Protein AF-0000000067283225 (afdb_homodimer)

Solvent-accessible surface area (backbone atoms only — not comparable to full-atom values): 27189 Å² total; per-residue (Å²): 118,49,64,56,71,81,36,69,66,49,48,54,50,42,46,40,75,38,67,68,43,18,64,72,68,40,32,33,56,42,64,26,66,66,42,50,51,43,36,56,74,70,63,50,62,30,51,34,35,39,28,23,64,69,38,42,70,77,34,53,68,62,47,53,53,50,46,74,48,23,75,38,69,44,47,29,32,68,68,36,48,57,62,49,45,92,51,94,76,63,75,35,39,39,33,32,31,58,49,90,60,82,73,53,78,60,60,74,44,54,40,29,39,37,37,38,44,43,64,56,40,58,44,53,8,40,36,47,26,43,36,38,24,51,55,39,41,23,38,39,30,29,68,79,24,52,59,81,63,35,54,58,15,47,58,42,14,73,41,31,69,82,72,38,32,58,46,74,29,92,47,52,67,59,51,52,51,52,35,43,74,61,65,25,47,31,36,23,69,35,85,84,35,85,42,43,61,84,72,56,77,51,82,49,29,31,36,37,42,45,33,17,86,84,76,37,55,53,69,72,61,50,67,68,33,76,42,53,17,16,75,86,58,28,90,92,48,88,77,74,58,60,37,53,55,51,46,51,52,44,46,47,32,40,50,62,62,80,94,116,49,62,58,71,81,37,68,67,50,47,54,50,42,46,40,76,38,68,69,42,16,64,73,68,41,32,33,55,42,65,27,65,65,42,50,51,41,36,55,74,70,65,50,61,31,52,34,37,38,27,21,64,71,39,42,73,76,33,52,69,60,46,52,53,50,46,75,48,22,76,39,69,44,47,29,32,69,68,36,47,57,63,48,42,92,51,95,76,66,73,36,38,39,32,33,30,58,50,89,62,80,73,54,78,59,60,73,43,53,40,30,40,37,38,38,45,42,64,55,39,57,44,52,8,41,35,47,26,44,36,36,25,50,55,40,41,23,37,37,30,29,69,78,24,52,61,79,63,35,55,59,16,47,56,42,15,73,40,30,68,82,73,40,32,60,46,72,29,91,48,55,66,59,53,51,51,51,34,43,73,60,65,25,47,30,37,24,69,34,84,84,36,86,43,43,63,84,73,56,77,52,81,48,29,29,37,38,41,46,34,18,84,84,76,38,55,53,70,73,62,49,66,68,33,76,42,53,18,16,75,85,58,29,90,93,48,89,76,75,58,58,36,52,53,51,44,52,53,44,46,49,31,40,52,60,62,79,94

Foldseek 3Di:
DAEDCPDPVLVLLLQLLDPVSCVVVQKFKAFDDQQLVLCLVVLFAFAEKEFEPVLCVVCVPSLVSSCVRYNYYYHYHPVSVCNNDPDNDGNGMMIIGGHPDPQDDQDLFAEEEEEAAEEDLLLLLLLLLLCVVLPHSAYEYEPNYDDCRNNSSSVNVSSSSVVHRYDYDPDSQVVLVVSVVVPAAEEEEDAPFPAALLRDDLVGRYYYYWYYQPPIDDPVSNVSGPGYHYHDDDPPDDDDGRSVVSNVNSNSSSVNNVD/DAEDCPDPVLVLLLQLLDPVSCVVVQKFKAFDDQQLVLCLVVLFAFAEKEFEPVLCVVCVPSLVSSCVRYNYYYHYHPVSVCNNDPDNDGNTMMIIGGHPDPQDDQDLFAEEEEEAAEEDLLLLLLLLLLCVVLPHSAYEYEPNYDDCRNNSSSVNVSSSSVVHRYDYDPDSQVVLVVSVVVPAAEEEEDAPFDAALLRDDLVGRYYYYWYYQPPIDDPVSNVSGPGYHYHDDDPPDDDDGRSVVSNVNSNSSSVNNVD

Organism: NCBI:txid741277

Structure (mmCIF, N/CA/C/O backbone):
data_AF-0000000067283225-model_v1
#
loop_
_entity.id
_entity.type
_entity.pdbx_description
1 polymer 'tRNA/rRNA methyltransferase (SpoU)'
#
loop_
_atom_site.group_PDB
_atom_site.id
_atom_site.type_symbol
_atom_site.label_atom_id
_atom_site.label_alt_id
_atom_site.label_comp_id
_atom_site.label_asym_id
_atom_site.label_entity_id
_atom_site.label_seq_id
_atom_site.pdbx_PDB_ins_code
_atom_site.Cartn_x
_atom_site.Cartn_y
_atom_site.Cartn_z
_atom_site.occupancy
_atom_site.B_iso_or_equiv
_atom_site.auth_seq_id
_atom_site.auth_comp_id
_atom_site.auth_asym_id
_atom_site.auth_atom_id
_atom_site.pdbx_PDB_model_num
ATOM 1 N N . MET A 1 1 ? 31.344 -24.344 0.396 1 90.88 1 MET A N 1
ATOM 2 C CA . MET A 1 1 ? 30.672 -23.062 0.51 1 90.88 1 MET A CA 1
ATOM 3 C C . MET A 1 1 ? 31.234 -22.062 -0.492 1 90.88 1 MET A C 1
ATOM 5 O O . MET A 1 1 ? 32.469 -21.938 -0.635 1 90.88 1 MET A O 1
ATOM 9 N N . LEU A 1 2 ? 30.344 -21.438 -1.239 1 92 2 LEU A N 1
ATOM 10 C CA . LEU A 1 2 ? 30.781 -20.438 -2.221 1 92 2 LEU A CA 1
ATOM 11 C C . LEU A 1 2 ? 31.031 -19.094 -1.555 1 92 2 LEU A C 1
ATOM 13 O O . LEU A 1 2 ? 30.156 -18.547 -0.893 1 92 2 LEU A O 1
ATOM 17 N N . THR A 1 3 ? 32.188 -18.484 -1.771 1 93.06 3 THR A N 1
ATOM 18 C CA . THR A 1 3 ? 32.562 -17.281 -1.05 1 93.06 3 THR A CA 1
ATOM 19 C C . THR A 1 3 ? 33 -16.172 -2.02 1 93.06 3 THR A C 1
ATOM 21 O O . THR A 1 3 ? 33.094 -15.008 -1.64 1 93.06 3 THR A O 1
ATOM 24 N N . SER A 1 4 ? 33.219 -16.625 -3.211 1 93.25 4 SER A N 1
ATOM 25 C CA . SER A 1 4 ? 33.812 -15.672 -4.152 1 93.25 4 SER A CA 1
ATOM 26 C C . SER A 1 4 ? 32.75 -14.898 -4.898 1 93.25 4 SER A C 1
ATOM 28 O O . SER A 1 4 ? 31.844 -15.492 -5.504 1 93.25 4 SER A O 1
ATOM 30 N N . LEU A 1 5 ? 32.906 -13.609 -4.984 1 94.75 5 LEU A N 1
ATOM 31 C CA . LEU A 1 5 ? 32 -12.734 -5.734 1 94.75 5 LEU A CA 1
ATOM 32 C C . LEU A 1 5 ? 32.25 -12.875 -7.238 1 94.75 5 LEU A C 1
ATOM 34 O O . LEU A 1 5 ? 31.406 -12.453 -8.039 1 94.75 5 LEU A O 1
ATOM 38 N N . GLN A 1 6 ? 33.344 -13.453 -7.594 1 94.75 6 GLN A N 1
ATOM 39 C CA . GLN A 1 6 ? 33.719 -13.586 -9 1 94.75 6 GLN A CA 1
ATOM 40 C C . GLN A 1 6 ? 33.219 -14.906 -9.57 1 94.75 6 GLN A C 1
ATOM 42 O O . GLN A 1 6 ? 33.344 -15.172 -10.766 1 94.75 6 GLN A O 1
ATOM 47 N N . ASN A 1 7 ? 32.656 -15.648 -8.672 1 95.75 7 ASN A N 1
ATOM 48 C CA . ASN A 1 7 ? 32.094 -16.922 -9.109 1 95.75 7 ASN A CA 1
ATOM 49 C C . ASN A 1 7 ? 31.016 -16.703 -10.18 1 95.75 7 ASN A C 1
ATOM 51 O O . ASN A 1 7 ? 30.219 -15.773 -10.078 1 95.75 7 ASN A O 1
ATOM 55 N N . SER A 1 8 ? 30.984 -17.594 -11.18 1 96.56 8 SER A N 1
ATOM 56 C CA . SER A 1 8 ? 30.109 -17.438 -12.328 1 96.56 8 SER A CA 1
ATOM 57 C C . SER A 1 8 ? 28.641 -17.469 -11.898 1 96.56 8 SER A C 1
ATOM 59 O O . SER A 1 8 ? 27.812 -16.719 -12.438 1 96.56 8 SER A O 1
ATOM 61 N N . LEU A 1 9 ? 28.297 -18.297 -10.992 1 96.88 9 LEU A N 1
ATOM 62 C CA . LEU A 1 9 ? 26.922 -18.359 -10.492 1 96.88 9 LEU A CA 1
ATOM 63 C C . LEU A 1 9 ? 26.531 -17.062 -9.805 1 96.88 9 LEU A C 1
ATOM 65 O O . LEU A 1 9 ? 25.422 -16.547 -10.023 1 96.88 9 LEU A O 1
ATOM 69 N N . VAL A 1 10 ? 27.422 -16.547 -8.992 1 97.44 10 VAL A N 1
ATOM 70 C CA . VAL A 1 10 ? 27.188 -15.312 -8.266 1 97.44 10 VAL A CA 1
ATOM 71 C C . VAL A 1 10 ? 26.953 -14.172 -9.25 1 97.44 10 VAL A C 1
ATOM 73 O O . VAL A 1 10 ? 26 -13.398 -9.102 1 97.44 10 VAL A O 1
ATOM 76 N N . LYS A 1 11 ? 27.734 -14.102 -10.258 1 97.44 11 LYS A N 1
ATOM 77 C CA . LYS A 1 11 ? 27.594 -13.07 -11.281 1 97.44 11 LYS A CA 1
ATOM 78 C C . LYS A 1 11 ? 26.266 -13.219 -12.023 1 97.44 11 LYS A C 1
ATOM 80 O O . LYS A 1 11 ? 25.578 -12.227 -12.297 1 97.44 11 LYS A O 1
ATOM 85 N N . GLN A 1 12 ? 25.984 -14.477 -12.32 1 97.31 12 GLN A N 1
ATOM 86 C CA . GLN A 1 12 ? 24.719 -14.758 -13 1 97.31 12 GLN A CA 1
ATOM 87 C C . GLN A 1 12 ? 23.531 -14.266 -12.18 1 97.31 12 GLN A C 1
ATOM 89 O O . GLN A 1 12 ? 22.625 -13.617 -12.711 1 97.31 12 GLN A O 1
ATOM 94 N N . ILE A 1 13 ? 23.5 -14.562 -10.906 1 97.88 13 ILE A N 1
ATOM 95 C CA . ILE A 1 13 ? 22.406 -14.203 -10.023 1 97.88 13 ILE A CA 1
ATOM 96 C C . ILE A 1 13 ? 22.312 -12.68 -9.914 1 97.88 13 ILE A C 1
ATOM 98 O O . ILE A 1 13 ? 21.219 -12.117 -9.969 1 97.88 13 ILE A O 1
ATOM 102 N N . ARG A 1 14 ? 23.375 -12.008 -9.828 1 97.38 14 ARG A N 1
ATOM 103 C CA . ARG A 1 14 ? 23.406 -10.547 -9.727 1 97.38 14 ARG A CA 1
ATOM 104 C C . ARG A 1 14 ? 22.781 -9.906 -10.961 1 97.38 14 ARG A C 1
ATOM 106 O O . ARG A 1 14 ? 22.109 -8.883 -10.859 1 97.38 14 ARG A O 1
ATOM 113 N N . LYS A 1 15 ? 23.016 -10.5 -12.102 1 97.12 15 LYS A N 1
ATOM 114 C CA . LYS A 1 15 ? 22.469 -9.977 -13.352 1 97.12 15 LYS A CA 1
ATOM 115 C C . LYS A 1 15 ? 20.953 -10.016 -13.359 1 97.12 15 LYS A C 1
ATOM 117 O O . LYS A 1 15 ? 20.297 -9.227 -14.039 1 97.12 15 LYS A O 1
ATOM 122 N N . LEU A 1 16 ? 20.359 -10.906 -12.57 1 97.5 16 LEU A N 1
ATOM 123 C CA . LEU A 1 16 ? 18.906 -11.094 -12.531 1 97.5 16 LEU A CA 1
ATOM 124 C C . LEU A 1 16 ? 18.234 -9.93 -11.812 1 97.5 16 LEU A C 1
ATOM 126 O O . LEU A 1 16 ? 17 -9.836 -11.797 1 97.5 16 LEU A O 1
ATOM 130 N N . HIS A 1 17 ? 19.031 -9.023 -11.258 1 97.06 17 HIS A N 1
ATOM 131 C CA . HIS A 1 17 ? 18.469 -7.801 -10.695 1 97.06 17 HIS A CA 1
ATOM 132 C C . HIS A 1 17 ? 17.797 -6.957 -11.773 1 97.06 17 HIS A C 1
ATOM 134 O O . HIS A 1 17 ? 16.844 -6.227 -11.484 1 97.06 17 HIS A O 1
ATOM 140 N N . ALA A 1 18 ? 18.281 -7.129 -13.031 1 96.06 18 ALA A N 1
ATOM 141 C CA . ALA A 1 18 ? 17.75 -6.367 -14.164 1 96.06 18 ALA A CA 1
ATOM 142 C C . ALA A 1 18 ? 16.688 -7.16 -14.914 1 96.06 18 ALA A C 1
ATOM 144 O O . ALA A 1 18 ? 16.844 -8.359 -15.148 1 96.06 18 ALA A O 1
ATOM 145 N N . ALA A 1 19 ? 15.664 -6.492 -15.281 1 95.12 19 ALA A N 1
ATOM 146 C CA . ALA A 1 19 ? 14.555 -7.133 -15.984 1 95.12 19 ALA A CA 1
ATOM 147 C C . ALA A 1 19 ? 15.039 -7.789 -17.266 1 95.12 19 ALA A C 1
ATOM 149 O O . ALA A 1 19 ? 14.656 -8.922 -17.578 1 95.12 19 ALA A O 1
ATOM 150 N N . LYS A 1 20 ? 15.859 -7.07 -17.969 1 95.69 20 LYS A N 1
ATOM 151 C CA . LYS A 1 20 ? 16.359 -7.566 -19.25 1 95.69 20 LYS A CA 1
ATOM 152 C C . LYS A 1 20 ? 17.047 -8.922 -19.078 1 95.69 20 LYS A C 1
ATOM 154 O O . LYS A 1 20 ? 16.844 -9.828 -19.891 1 95.69 20 LYS A O 1
ATOM 159 N N . GLU A 1 21 ? 17.781 -9.086 -18.031 1 97.31 21 GLU A N 1
ATOM 160 C CA . GLU A 1 21 ? 18.531 -10.32 -17.797 1 97.31 21 GLU A CA 1
ATOM 161 C C . GLU A 1 21 ? 17.594 -11.438 -17.328 1 97.31 21 GLU A C 1
ATOM 163 O O . GLU A 1 21 ? 17.828 -12.609 -17.625 1 97.31 21 GLU A O 1
ATOM 168 N N . ARG A 1 22 ? 16.578 -11.148 -16.594 1 96.75 22 ARG A N 1
ATOM 169 C CA . ARG A 1 22 ? 15.578 -12.141 -16.219 1 96.75 22 ARG A CA 1
ATOM 170 C C . ARG A 1 22 ? 14.891 -12.711 -17.453 1 96.75 22 ARG A C 1
ATOM 172 O O . ARG A 1 22 ? 14.711 -13.93 -17.562 1 96.75 22 ARG A O 1
ATOM 179 N N . HIS A 1 23 ? 14.531 -11.836 -18.328 1 94.75 23 HIS A N 1
ATOM 180 C CA . HIS A 1 23 ? 13.891 -12.273 -19.562 1 94.75 23 HIS A CA 1
ATOM 181 C C . HIS A 1 23 ? 14.852 -13.094 -20.422 1 94.75 23 HIS A C 1
ATOM 183 O O . HIS A 1 23 ? 14.484 -14.148 -20.953 1 94.75 23 HIS A O 1
ATOM 189 N N . LYS A 1 24 ? 16.078 -12.617 -20.516 1 96.5 24 LYS A N 1
ATOM 190 C CA . LYS A 1 24 ? 17.094 -13.289 -21.328 1 96.5 24 LYS A CA 1
ATOM 191 C C . LYS A 1 24 ? 17.391 -14.68 -20.781 1 96.5 24 LYS A C 1
ATOM 193 O O . LYS A 1 24 ? 17.453 -15.648 -21.547 1 96.5 24 LYS A O 1
ATOM 198 N N . GLN A 1 25 ? 17.516 -14.812 -19.469 1 96.38 25 GLN A N 1
ATOM 199 C CA . GLN A 1 25 ? 17.891 -16.078 -18.844 1 96.38 25 GLN A CA 1
ATOM 200 C C . GLN A 1 25 ? 16.672 -16.938 -18.578 1 96.38 25 GLN A C 1
ATOM 202 O O . GLN A 1 25 ? 16.797 -18.125 -18.219 1 96.38 25 GLN A O 1
ATOM 207 N N . GLN A 1 26 ? 15.516 -16.375 -18.656 1 96.12 26 GLN A N 1
ATOM 208 C CA . GLN A 1 26 ? 14.258 -17.047 -18.359 1 96.12 26 GLN A CA 1
ATOM 209 C C . GLN A 1 26 ? 14.242 -17.547 -16.906 1 96.12 26 GLN A C 1
ATOM 211 O O . GLN A 1 26 ? 13.859 -18.688 -16.641 1 96.12 26 GLN A O 1
ATOM 216 N N . LEU A 1 27 ? 14.781 -16.656 -16.031 1 97.38 27 LEU A N 1
ATOM 217 C CA . LEU A 1 27 ? 14.82 -16.891 -14.586 1 97.38 27 LEU A CA 1
ATOM 218 C C . LEU A 1 27 ? 14.453 -15.617 -13.82 1 97.38 27 LEU A C 1
ATOM 220 O O . LEU A 1 27 ? 14.617 -14.508 -14.336 1 97.38 27 LEU A O 1
ATOM 224 N N . PHE A 1 28 ? 13.844 -15.812 -12.68 1 97.25 28 PHE A N 1
ATOM 225 C CA . PHE A 1 28 ? 13.672 -14.664 -11.805 1 97.25 28 PHE A CA 1
ATOM 226 C C . PHE A 1 28 ? 14.062 -15.016 -10.367 1 97.25 28 PHE A C 1
ATOM 228 O O . PHE A 1 28 ? 14.219 -16.188 -10.031 1 97.25 28 PHE A O 1
ATOM 235 N N . LEU A 1 29 ? 14.305 -14.031 -9.602 1 97.62 29 LEU A N 1
ATOM 236 C CA . LEU A 1 29 ? 14.914 -14.156 -8.281 1 97.62 29 LEU A CA 1
ATOM 237 C C . LEU A 1 29 ? 13.852 -14.18 -7.188 1 97.62 29 LEU A C 1
ATOM 239 O O . LEU A 1 29 ? 13.031 -13.258 -7.09 1 97.62 29 LEU A O 1
ATOM 243 N N . LEU A 1 30 ? 13.828 -15.242 -6.367 1 97.44 30 LEU A N 1
ATOM 244 C CA . LEU A 1 30 ? 13.039 -15.336 -5.145 1 97.44 30 LEU A CA 1
ATOM 245 C C . LEU A 1 30 ? 13.906 -15.094 -3.914 1 97.44 30 LEU A C 1
ATOM 247 O O . LEU A 1 30 ? 14.938 -15.758 -3.732 1 97.44 30 LEU A O 1
ATOM 251 N N . GLU A 1 31 ? 13.469 -14.188 -3.15 1 97.75 31 GLU A N 1
ATOM 252 C CA . GLU A 1 31 ? 14.273 -13.852 -1.979 1 97.75 31 GLU A CA 1
ATOM 253 C C . GLU A 1 31 ? 13.484 -14.055 -0.69 1 97.75 31 GLU A C 1
ATOM 255 O O . GLU A 1 31 ? 12.344 -13.602 -0.579 1 97.75 31 GLU A O 1
ATOM 260 N N . GLY A 1 32 ? 14.109 -14.781 0.206 1 97.56 32 GLY A N 1
ATOM 261 C CA . GLY A 1 32 ? 13.547 -14.859 1.544 1 97.56 32 GLY A CA 1
ATOM 262 C C . GLY A 1 32 ? 12.852 -16.188 1.816 1 97.56 32 GLY A C 1
ATOM 263 O O . GLY A 1 32 ? 12.383 -16.844 0.89 1 97.56 32 GLY A O 1
ATOM 264 N N . THR A 1 33 ? 12.766 -16.531 3.064 1 98 33 THR A N 1
ATOM 265 C CA . THR A 1 33 ? 12.234 -17.797 3.541 1 98 33 THR A CA 1
ATOM 266 C C . THR A 1 33 ? 10.781 -17.969 3.111 1 98 33 THR A C 1
ATOM 268 O O . THR A 1 33 ? 10.406 -19.016 2.568 1 98 33 THR A O 1
ATOM 271 N N . HIS A 1 34 ? 10.023 -16.953 3.262 1 96 34 HIS A N 1
ATOM 272 C CA . HIS A 1 34 ? 8.586 -17.047 3.02 1 96 34 HIS A CA 1
ATOM 273 C C . HIS A 1 34 ? 8.297 -17.328 1.55 1 96 34 HIS A C 1
ATOM 275 O O . HIS A 1 34 ? 7.488 -18.203 1.229 1 96 34 HIS A O 1
ATOM 281 N N . LEU A 1 35 ? 8.953 -16.641 0.672 1 97 35 LEU A N 1
ATOM 282 C CA . LEU A 1 35 ? 8.727 -16.844 -0.754 1 97 35 LEU A CA 1
ATOM 283 C C . LEU A 1 35 ? 9.164 -18.25 -1.181 1 97 35 LEU A C 1
ATOM 285 O O . LEU A 1 35 ? 8.516 -18.875 -2.016 1 97 35 LEU A O 1
ATOM 289 N N . LEU A 1 36 ? 10.242 -18.672 -0.6 1 98 36 LEU A N 1
ATOM 290 C CA . LEU A 1 36 ? 10.703 -20.031 -0.897 1 98 36 LEU A CA 1
ATOM 291 C C . LEU A 1 36 ? 9.68 -21.062 -0.436 1 98 36 LEU A C 1
ATOM 293 O O . LEU A 1 36 ? 9.375 -22 -1.166 1 98 36 LEU A O 1
ATOM 297 N N . GLU A 1 37 ? 9.156 -20.844 0.746 1 97.56 37 GLU A N 1
ATOM 298 C CA . GLU A 1 37 ? 8.125 -21.734 1.274 1 97.56 37 GLU A CA 1
ATOM 299 C C . GLU A 1 37 ? 6.93 -21.812 0.334 1 97.56 37 GLU A C 1
ATOM 301 O O . GLU A 1 37 ? 6.43 -22.891 0.047 1 97.56 37 GLU A O 1
ATOM 306 N N . GLU A 1 38 ? 6.5 -20.656 -0.122 1 96.31 38 GLU A N 1
ATOM 307 C CA . GLU A 1 38 ? 5.34 -20.578 -1.004 1 96.31 38 GLU A CA 1
ATOM 308 C C . GLU A 1 38 ? 5.617 -21.266 -2.342 1 96.31 38 GLU A C 1
ATOM 310 O O . GLU A 1 38 ? 4.758 -21.969 -2.875 1 96.31 38 GLU A O 1
ATOM 315 N N . ALA A 1 39 ? 6.77 -21.047 -2.871 1 96.56 39 ALA A N 1
ATOM 316 C CA . ALA A 1 39 ? 7.152 -21.688 -4.125 1 96.56 39 ALA A CA 1
ATOM 317 C C . ALA A 1 39 ? 7.164 -23.203 -3.98 1 96.56 39 ALA A C 1
ATOM 319 O O . ALA A 1 39 ? 6.641 -23.922 -4.836 1 96.56 39 ALA A O 1
ATOM 320 N N . CYS A 1 40 ? 7.73 -23.672 -2.908 1 97 40 CYS A N 1
ATOM 321 C CA . CYS A 1 40 ? 7.812 -25.109 -2.656 1 97 40 CYS A CA 1
ATOM 322 C C . CYS A 1 40 ? 6.422 -25.703 -2.479 1 97 40 CYS A C 1
ATOM 324 O O . CYS A 1 40 ? 6.148 -26.797 -2.975 1 97 40 CYS A O 1
ATOM 326 N N . ALA A 1 41 ? 5.594 -24.938 -1.8 1 95.19 41 ALA A N 1
ATOM 327 C CA . ALA A 1 41 ? 4.246 -25.422 -1.5 1 95.19 41 ALA A CA 1
ATOM 328 C C . ALA A 1 41 ? 3.469 -25.703 -2.781 1 95.19 41 ALA A C 1
ATOM 330 O O . ALA A 1 41 ? 2.635 -26.609 -2.818 1 95.19 41 ALA A O 1
ATOM 331 N N . VAL A 1 42 ? 3.746 -24.953 -3.842 1 93.12 42 VAL A N 1
ATOM 332 C CA . VAL A 1 42 ? 3.006 -25.156 -5.082 1 93.12 42 VAL A CA 1
ATOM 333 C C . VAL A 1 42 ? 3.867 -25.922 -6.082 1 93.12 42 VAL A C 1
ATOM 335 O O . VAL A 1 42 ? 3.537 -26 -7.27 1 93.12 42 VAL A O 1
ATOM 338 N N . ASN A 1 43 ? 5.039 -26.406 -5.66 1 94.56 43 ASN A N 1
ATOM 339 C CA . ASN A 1 43 ? 5.98 -27.172 -6.48 1 94.56 43 ASN A CA 1
ATOM 340 C C . ASN A 1 43 ? 6.453 -26.359 -7.688 1 94.56 43 ASN A C 1
ATOM 342 O O . ASN A 1 43 ? 6.516 -26.891 -8.797 1 94.56 43 ASN A O 1
ATOM 346 N N . TYR A 1 44 ? 6.645 -25.109 -7.48 1 94.5 44 TYR A N 1
ATOM 347 C CA . TYR A 1 44 ? 7.164 -24.281 -8.562 1 94.5 44 TYR A CA 1
ATOM 348 C C . TYR A 1 44 ? 8.586 -24.688 -8.93 1 94.5 44 TYR A C 1
ATOM 350 O O . TYR A 1 44 ? 9.422 -24.906 -8.047 1 94.5 44 TYR A O 1
ATOM 358 N N . PRO A 1 45 ? 8.914 -24.781 -10.156 1 93.56 45 PRO A N 1
ATOM 359 C CA . PRO A 1 45 ? 10.25 -25.234 -10.57 1 93.56 45 PRO A CA 1
ATOM 360 C C . PRO A 1 45 ? 11.344 -24.234 -10.203 1 93.56 45 PRO A C 1
ATOM 362 O O . PRO A 1 45 ? 11.273 -23.062 -10.578 1 93.56 45 PRO A O 1
ATOM 365 N N . LEU A 1 46 ? 12.367 -24.734 -9.531 1 97.12 46 LEU A N 1
ATOM 366 C CA . LEU A 1 46 ? 13.516 -23.938 -9.141 1 97.12 46 LEU A CA 1
ATOM 367 C C . LEU A 1 46 ? 14.773 -24.406 -9.852 1 97.12 46 LEU A C 1
ATOM 369 O O . LEU A 1 46 ? 14.992 -25.609 -10.016 1 97.12 46 LEU A O 1
ATOM 373 N N . ALA A 1 47 ? 15.531 -23.453 -10.352 1 97.94 47 ALA A N 1
ATOM 374 C CA . ALA A 1 47 ? 16.781 -23.781 -11.016 1 97.94 47 ALA A CA 1
ATOM 375 C C . ALA A 1 47 ? 17.922 -23.922 -10 1 97.94 47 ALA A C 1
ATOM 377 O O . ALA A 1 47 ? 18.688 -24.875 -10.047 1 97.94 47 ALA A O 1
ATOM 378 N N . VAL A 1 48 ? 18.031 -22.922 -9.125 1 98.31 48 VAL A N 1
ATOM 379 C CA . VAL A 1 48 ? 19.109 -22.875 -8.125 1 98.31 48 VAL A CA 1
ATOM 380 C C . VAL A 1 48 ? 18.547 -22.375 -6.793 1 98.31 48 VAL A C 1
ATOM 382 O O . VAL A 1 48 ? 17.656 -21.531 -6.77 1 98.31 48 VAL A O 1
ATOM 385 N N . VAL A 1 49 ? 19.016 -22.953 -5.715 1 98.62 49 VAL A N 1
ATOM 386 C CA . VAL A 1 49 ? 18.75 -22.391 -4.395 1 98.62 49 VAL A CA 1
ATOM 387 C C . VAL A 1 49 ? 20.062 -22.156 -3.66 1 98.62 49 VAL A C 1
ATOM 389 O O . VAL A 1 49 ? 20.953 -23 -3.689 1 98.62 49 VAL A O 1
ATOM 392 N N . CYS A 1 50 ? 20.234 -20.953 -3.121 1 98.62 50 CYS A N 1
ATOM 393 C CA . CYS A 1 50 ? 21.422 -20.578 -2.342 1 98.62 50 CYS A CA 1
ATOM 394 C C . CYS A 1 50 ? 21.016 -20.141 -0.936 1 98.62 50 CYS A C 1
ATOM 396 O O . CYS A 1 50 ? 20.047 -19.406 -0.761 1 98.62 50 CYS A O 1
ATOM 398 N N . CYS A 1 51 ? 21.75 -20.578 0.059 1 98.69 51 CYS A N 1
ATOM 399 C CA . CYS A 1 51 ? 21.484 -20.078 1.406 1 98.69 51 CYS A CA 1
ATOM 400 C C . CYS A 1 51 ? 22.781 -19.969 2.203 1 98.69 51 CYS A C 1
ATOM 402 O O . CYS A 1 51 ? 23.812 -20.5 1.796 1 98.69 51 CYS A O 1
ATOM 404 N N . THR A 1 52 ? 22.75 -19.188 3.219 1 98.62 52 THR A N 1
ATOM 405 C CA . THR A 1 52 ? 23.859 -19.141 4.152 1 98.62 52 THR A CA 1
ATOM 406 C C . THR A 1 52 ? 23.859 -20.359 5.074 1 98.62 52 THR A C 1
ATOM 408 O O . THR A 1 52 ? 22.828 -21.016 5.23 1 98.62 52 THR A O 1
ATOM 411 N N . GLN A 1 53 ? 25 -20.516 5.668 1 98.25 53 GLN A N 1
ATOM 412 C CA . GLN A 1 53 ? 25.109 -21.625 6.613 1 98.25 53 GLN A CA 1
ATOM 413 C C . GLN A 1 53 ? 24.156 -21.438 7.789 1 98.25 53 GLN A C 1
ATOM 415 O O . GLN A 1 53 ? 23.5 -22.375 8.219 1 98.25 53 GLN A O 1
ATOM 420 N N . GLN A 1 54 ? 24.125 -20.297 8.266 1 97.88 54 GLN A N 1
ATOM 421 C CA . GLN A 1 54 ? 23.25 -19.984 9.398 1 97.88 54 GLN A CA 1
ATOM 422 C C . GLN A 1 54 ? 21.797 -20.25 9.07 1 97.88 54 GLN A C 1
ATOM 424 O O . GLN A 1 54 ? 21.062 -20.828 9.875 1 97.88 54 GLN A O 1
ATOM 429 N N . TRP A 1 55 ? 21.375 -19.891 7.922 1 98.44 55 TRP A N 1
ATOM 430 C CA . TRP A 1 55 ? 20 -20.125 7.504 1 98.44 55 TRP A CA 1
ATOM 431 C C . TRP A 1 55 ? 19.703 -21.625 7.367 1 98.44 55 TRP A C 1
ATOM 433 O O . TRP A 1 55 ? 18.641 -22.094 7.781 1 98.44 55 TRP A O 1
ATOM 443 N N . GLN A 1 56 ? 20.609 -22.328 6.762 1 98.25 56 GLN A N 1
ATOM 444 C CA . GLN A 1 56 ? 20.453 -23.766 6.574 1 98.25 56 GLN A CA 1
ATOM 445 C C . GLN A 1 56 ? 20.219 -24.469 7.906 1 98.25 56 GLN A C 1
ATOM 447 O O . GLN A 1 56 ? 19.344 -25.328 8.008 1 98.25 56 GLN A O 1
ATOM 452 N N . ILE A 1 57 ? 20.969 -24.031 8.891 1 98.12 57 ILE A N 1
ATOM 453 C CA . ILE A 1 57 ? 20.891 -24.641 10.211 1 98.12 57 ILE A CA 1
ATOM 454 C C . ILE A 1 57 ? 19.531 -24.328 10.844 1 98.12 57 ILE A C 1
ATOM 456 O O . ILE A 1 57 ? 18.938 -25.188 11.5 1 98.12 57 ILE A O 1
ATOM 460 N N . SER A 1 58 ? 19.047 -23.188 10.586 1 98.19 58 SER A N 1
ATOM 461 C CA . SER A 1 58 ? 17.812 -22.719 11.219 1 98.19 58 SER A CA 1
ATOM 462 C C . SER A 1 58 ? 16.578 -23.266 10.492 1 98.19 58 SER A C 1
ATOM 464 O O . SER A 1 58 ? 15.477 -23.266 11.039 1 98.19 58 SER A O 1
ATOM 466 N N . HIS A 1 59 ? 16.797 -23.703 9.219 1 98.38 59 HIS A N 1
ATOM 467 C CA . HIS A 1 59 ? 15.672 -24.156 8.406 1 98.38 59 HIS A CA 1
ATOM 468 C C . HIS A 1 59 ? 16 -25.469 7.695 1 98.38 59 HIS A C 1
ATOM 470 O O . HIS A 1 59 ? 15.875 -25.562 6.473 1 98.38 59 HIS A O 1
ATOM 476 N N . PRO A 1 60 ? 16.328 -26.5 8.414 1 98 60 PRO A N 1
ATOM 477 C CA . PRO A 1 60 ? 16.797 -27.75 7.789 1 98 60 PRO A CA 1
ATOM 478 C C . PRO A 1 60 ? 15.719 -28.406 6.93 1 98 60 PRO A C 1
ATOM 480 O O . PRO A 1 60 ? 16.031 -28.938 5.855 1 98 60 PRO A O 1
ATOM 483 N N . MET A 1 61 ? 14.531 -28.375 7.34 1 98.25 61 MET A N 1
ATOM 484 C CA . MET A 1 61 ? 13.461 -29.031 6.602 1 98.25 61 MET A CA 1
ATOM 485 C C . MET A 1 61 ? 13.172 -28.297 5.289 1 98.25 61 MET A C 1
ATOM 487 O O . MET A 1 61 ? 13.031 -28.938 4.242 1 98.25 61 MET A O 1
ATOM 491 N N . LEU A 1 62 ? 13.07 -27.016 5.34 1 98.31 62 LEU A N 1
ATOM 492 C CA . LEU A 1 62 ? 12.828 -26.234 4.133 1 98.31 62 LEU A CA 1
ATOM 493 C C . LEU A 1 62 ? 14 -26.359 3.16 1 98.31 62 LEU A C 1
ATOM 495 O O . LEU A 1 62 ? 13.797 -26.406 1.945 1 98.31 62 LEU A O 1
ATOM 499 N N . TRP A 1 63 ? 15.188 -26.406 3.689 1 98.19 63 TRP A N 1
ATOM 500 C CA . TRP A 1 63 ? 16.375 -26.578 2.852 1 98.19 63 TRP A CA 1
ATOM 501 C C . TRP A 1 63 ? 16.312 -27.891 2.088 1 98.19 63 TRP A C 1
ATOM 503 O O . TRP A 1 63 ? 16.531 -27.938 0.875 1 98.19 63 TRP A O 1
ATOM 513 N N . GLU A 1 64 ? 16 -28.875 2.77 1 98 64 GLU A N 1
ATOM 514 C CA . GLU A 1 64 ? 15.898 -30.188 2.139 1 98 64 GLU A CA 1
ATOM 515 C C . GLU A 1 64 ? 14.836 -30.188 1.037 1 98 64 GLU A C 1
ATOM 517 O O . GLU A 1 64 ? 15.07 -30.703 -0.056 1 98 64 GLU A O 1
ATOM 522 N N . GLU A 1 65 ? 13.75 -29.609 1.354 1 98.06 65 GLU A N 1
ATOM 523 C CA . GLU A 1 65 ? 12.672 -29.531 0.372 1 98.06 65 GLU A CA 1
ATOM 524 C C . GLU A 1 65 ? 13.109 -28.734 -0.855 1 98.06 65 GLU A C 1
ATOM 526 O O . GLU A 1 65 ? 12.867 -29.156 -1.99 1 98.06 65 GLU A O 1
ATOM 531 N N . ALA A 1 66 ? 13.703 -27.609 -0.636 1 98.06 66 ALA A N 1
ATOM 532 C CA . ALA A 1 66 ? 14.172 -26.734 -1.716 1 98.06 66 ALA A CA 1
ATOM 533 C C . ALA A 1 66 ? 15.211 -27.453 -2.58 1 98.06 66 ALA A C 1
ATOM 535 O O . ALA A 1 66 ? 15.195 -27.328 -3.807 1 98.06 66 ALA A O 1
ATOM 536 N N . CYS A 1 67 ? 16.094 -28.219 -1.948 1 97.62 67 CYS A N 1
ATOM 537 C CA . CYS A 1 67 ? 17.094 -28.984 -2.66 1 97.62 67 CYS A CA 1
ATOM 538 C C . CYS A 1 67 ? 16.453 -30.016 -3.586 1 97.62 67 CYS A C 1
ATOM 540 O O . CYS A 1 67 ? 16.906 -30.203 -4.715 1 97.62 67 CYS A O 1
ATOM 542 N N . GLN A 1 68 ? 15.453 -30.594 -3.109 1 96.75 68 GLN A N 1
ATOM 543 C CA . GLN A 1 68 ? 14.766 -31.625 -3.883 1 96.75 68 GLN A CA 1
ATOM 544 C C . GLN A 1 68 ? 14.039 -31.016 -5.078 1 96.75 68 GLN A C 1
ATOM 546 O O . GLN A 1 68 ? 13.836 -31.688 -6.094 1 96.75 68 GLN A O 1
ATOM 551 N N . LYS A 1 69 ? 13.734 -29.734 -4.992 1 95.62 69 LYS A N 1
ATOM 552 C CA . LYS A 1 69 ? 12.914 -29.094 -6.016 1 95.62 69 LYS A CA 1
ATOM 553 C C . LYS A 1 69 ? 13.758 -28.203 -6.918 1 95.62 69 LYS A C 1
ATOM 555 O O . LYS A 1 69 ? 13.219 -27.484 -7.758 1 95.62 69 LYS A O 1
ATOM 560 N N . SER A 1 70 ? 15.031 -28.266 -6.684 1 97.25 70 SER A N 1
ATOM 561 C CA . SER A 1 70 ? 15.93 -27.422 -7.473 1 97.25 70 SER A CA 1
ATOM 562 C C . SER A 1 70 ? 16.953 -28.266 -8.227 1 97.25 70 SER A C 1
ATOM 564 O O . SER A 1 70 ? 17.234 -29.406 -7.836 1 97.25 70 SER A O 1
ATOM 566 N N . ASP A 1 71 ? 17.484 -27.703 -9.234 1 97.12 71 ASP A N 1
ATOM 567 C CA . ASP A 1 71 ? 18.5 -28.391 -10.016 1 97.12 71 ASP A CA 1
ATOM 568 C C . ASP A 1 71 ? 19.875 -28.297 -9.336 1 97.12 71 ASP A C 1
ATOM 570 O O . ASP A 1 71 ? 20.734 -29.156 -9.547 1 97.12 71 ASP A O 1
ATOM 574 N N . ARG A 1 72 ? 20.031 -27.297 -8.531 1 97.69 72 ARG A N 1
ATOM 575 C CA . ARG A 1 72 ? 21.312 -27.031 -7.883 1 97.69 72 ARG A CA 1
ATOM 576 C C . ARG A 1 72 ? 21.109 -26.312 -6.547 1 97.69 72 ARG A C 1
ATOM 578 O O . ARG A 1 72 ? 20.266 -25.438 -6.426 1 97.69 72 ARG A O 1
ATOM 585 N N . ALA A 1 73 ? 21.812 -26.734 -5.602 1 98.06 73 ALA A N 1
ATOM 586 C CA . ALA A 1 73 ? 21.797 -26.109 -4.281 1 98.06 73 ALA A CA 1
ATOM 587 C C . ALA A 1 73 ? 23.203 -25.719 -3.832 1 98.06 73 ALA A C 1
ATOM 589 O O . ALA A 1 73 ? 24.156 -26.5 -4.016 1 98.06 73 ALA A O 1
ATOM 590 N N . GLU A 1 74 ? 23.312 -24.516 -3.307 1 98 74 GLU A N 1
ATOM 591 C CA . GLU A 1 74 ? 24.641 -24.031 -2.92 1 98 74 GLU A CA 1
ATOM 592 C C . GLU A 1 74 ? 24.594 -23.328 -1.567 1 98 74 GLU A C 1
ATOM 594 O O . GLU A 1 74 ? 23.672 -22.547 -1.302 1 98 74 GLU A O 1
ATOM 599 N N . ILE A 1 75 ? 25.547 -23.641 -0.738 1 98.19 75 ILE A N 1
ATOM 600 C CA . ILE A 1 75 ? 25.781 -22.828 0.456 1 98.19 75 ILE A CA 1
ATOM 601 C C . ILE A 1 75 ? 26.734 -21.688 0.132 1 98.19 75 ILE A C 1
ATOM 603 O O . ILE A 1 75 ? 27.781 -21.891 -0.477 1 98.19 75 ILE A O 1
ATOM 607 N N . VAL A 1 76 ? 26.344 -20.469 0.526 1 98.44 76 VAL A N 1
ATOM 608 C CA . VAL A 1 76 ? 27.156 -19.312 0.175 1 98.44 76 VAL A CA 1
ATOM 609 C C . VAL A 1 76 ? 27.516 -18.531 1.438 1 98.44 76 VAL A C 1
ATOM 611 O O . VAL A 1 76 ? 26.875 -18.688 2.479 1 98.44 76 VAL A O 1
ATOM 614 N N . SER A 1 77 ? 28.562 -17.703 1.359 1 98 77 SER A N 1
ATOM 615 C CA . SER A 1 77 ? 28.953 -16.859 2.479 1 98 77 SER A CA 1
ATOM 616 C C . SER A 1 77 ? 27.984 -15.703 2.67 1 98 77 SER A C 1
ATOM 618 O O . SER A 1 77 ? 27.172 -15.414 1.783 1 98 77 SER A O 1
ATOM 620 N N . GLU A 1 78 ? 28.078 -15.109 3.822 1 97.31 78 GLU A N 1
ATOM 621 C CA . GLU A 1 78 ? 27.25 -13.938 4.094 1 97.31 78 GLU A CA 1
ATOM 622 C C . GLU A 1 78 ? 27.547 -12.82 3.092 1 97.31 78 GLU A C 1
ATOM 624 O O . GLU A 1 78 ? 26.625 -12.094 2.686 1 97.31 78 GLU A O 1
ATOM 629 N N . GLU A 1 79 ? 28.75 -12.711 2.75 1 96.94 79 GLU A N 1
ATOM 630 C CA . GLU A 1 79 ? 29.156 -11.68 1.797 1 96.94 79 GLU A CA 1
ATOM 631 C C . GLU A 1 79 ? 28.531 -11.922 0.426 1 96.94 79 GLU A C 1
ATOM 633 O O . GLU A 1 79 ? 28.047 -10.984 -0.207 1 96.94 79 GLU A O 1
ATOM 638 N N . VAL A 1 80 ? 28.562 -13.148 0 1 97.94 80 VAL A N 1
ATOM 639 C CA . VAL A 1 80 ? 27.969 -13.5 -1.284 1 97.94 80 VAL A CA 1
ATOM 640 C C . VAL A 1 80 ? 26.453 -13.281 -1.23 1 97.94 80 VAL A C 1
ATOM 642 O O . VAL A 1 80 ? 25.875 -12.719 -2.158 1 97.94 80 VAL A O 1
ATOM 645 N N . MET A 1 81 ? 25.859 -13.695 -0.161 1 98.19 81 MET A N 1
ATOM 646 C CA . MET A 1 81 ? 24.422 -13.5 0.012 1 98.19 81 MET A CA 1
ATOM 647 C C . MET A 1 81 ? 24.062 -12.023 -0.088 1 98.19 81 MET A C 1
ATOM 649 O O . MET A 1 81 ? 23.109 -11.664 -0.778 1 98.19 81 MET A O 1
ATOM 653 N N . ALA A 1 82 ? 24.797 -11.195 0.547 1 97.25 82 ALA A N 1
ATOM 654 C CA . ALA A 1 82 ? 24.562 -9.75 0.527 1 97.25 82 ALA A CA 1
ATOM 655 C C . ALA A 1 82 ? 24.672 -9.195 -0.889 1 97.25 82 ALA A C 1
ATOM 657 O O . ALA A 1 82 ? 23.969 -8.25 -1.254 1 97.25 82 ALA A O 1
ATOM 658 N N . ALA A 1 83 ? 25.5 -9.82 -1.657 1 96.81 83 ALA A N 1
ATOM 659 C CA . ALA A 1 83 ? 25.766 -9.336 -3.012 1 96.81 83 ALA A CA 1
ATOM 660 C C . ALA A 1 83 ? 24.656 -9.766 -3.971 1 96.81 83 ALA A C 1
ATOM 662 O O . ALA A 1 83 ? 24.359 -9.062 -4.938 1 96.81 83 ALA A O 1
ATOM 663 N N . ILE A 1 84 ? 24.078 -10.93 -3.73 1 97.44 84 ILE A N 1
ATOM 664 C CA . ILE A 1 84 ? 23.172 -11.469 -4.734 1 97.44 84 ILE A CA 1
ATOM 665 C C . ILE A 1 84 ? 21.734 -11.125 -4.359 1 97.44 84 ILE A C 1
ATOM 667 O O . ILE A 1 84 ? 20.828 -11.211 -5.195 1 97.44 84 ILE A O 1
ATOM 671 N N . ALA A 1 85 ? 21.453 -10.812 -3.123 1 97.25 85 ALA A N 1
ATOM 672 C CA . ALA A 1 85 ? 20.125 -10.383 -2.703 1 97.25 85 ALA A CA 1
ATOM 673 C C . ALA A 1 85 ? 19.891 -8.914 -3.061 1 97.25 85 ALA A C 1
ATOM 675 O O . ALA A 1 85 ? 20.828 -8.141 -3.215 1 97.25 85 ALA A O 1
ATOM 676 N N . THR A 1 86 ? 18.641 -8.562 -3.227 1 95.88 86 THR A N 1
ATOM 677 C CA . THR A 1 86 ? 18.297 -7.172 -3.514 1 95.88 86 THR A CA 1
ATOM 678 C C . THR A 1 86 ? 17.906 -6.441 -2.236 1 95.88 86 THR A C 1
ATOM 680 O O . THR A 1 86 ? 17.797 -5.211 -2.229 1 95.88 86 THR A O 1
ATOM 683 N N . THR A 1 87 ? 17.734 -7.109 -1.149 1 92.94 87 THR A N 1
ATOM 684 C CA . THR A 1 87 ? 17.359 -6.512 0.124 1 92.94 87 THR A CA 1
ATOM 685 C C . THR A 1 87 ? 18.578 -6.059 0.904 1 92.94 87 THR A C 1
ATOM 687 O O . THR A 1 87 ? 19.672 -6.613 0.736 1 92.94 87 THR A O 1
ATOM 690 N N . VAL A 1 88 ? 18.375 -5.074 1.739 1 88.81 88 VAL A N 1
ATOM 691 C CA . VAL A 1 88 ? 19.469 -4.52 2.545 1 88.81 88 VAL A CA 1
ATOM 692 C C . VAL A 1 88 ? 19.891 -5.531 3.605 1 88.81 88 VAL A C 1
ATOM 694 O O . VAL A 1 88 ? 21.078 -5.695 3.871 1 88.81 88 VAL A O 1
ATOM 697 N N . GLN A 1 89 ? 19 -6.223 4.227 1 91.31 89 GLN A N 1
ATOM 698 C CA . GLN A 1 89 ? 19.25 -7.27 5.211 1 91.31 89 GLN A CA 1
ATOM 699 C C . GLN A 1 89 ? 18.625 -8.594 4.773 1 91.31 89 GLN A C 1
ATOM 701 O O . GLN A 1 89 ? 17.531 -8.945 5.203 1 91.31 89 GLN A O 1
ATOM 706 N N . PRO A 1 90 ? 19.406 -9.297 4.051 1 94.38 90 PRO A N 1
ATOM 707 C CA . PRO A 1 90 ? 18.828 -10.531 3.498 1 94.38 90 PRO A CA 1
ATOM 708 C C . PRO A 1 90 ? 18.484 -11.555 4.574 1 94.38 90 PRO A C 1
ATOM 710 O O . PRO A 1 90 ? 19.203 -11.672 5.57 1 94.38 90 PRO A O 1
ATOM 713 N N . ASP A 1 91 ? 17.453 -12.328 4.398 1 94.5 91 ASP A N 1
ATOM 714 C CA . ASP A 1 91 ? 16.953 -13.383 5.273 1 94.5 91 ASP A CA 1
ATOM 715 C C . ASP A 1 91 ? 17.922 -14.562 5.332 1 94.5 91 ASP A C 1
ATOM 717 O O . ASP A 1 91 ? 17.922 -15.336 6.289 1 94.5 91 ASP A O 1
ATOM 721 N N . GLY A 1 92 ? 18.719 -14.711 4.207 1 97.75 92 GLY A N 1
ATOM 722 C CA . GLY A 1 92 ? 19.75 -15.734 4.188 1 97.75 92 GLY A CA 1
ATOM 723 C C . GLY A 1 92 ? 19.5 -16.812 3.143 1 97.75 92 GLY A C 1
ATOM 724 O O . GLY A 1 92 ? 20.203 -17.828 3.104 1 97.75 92 GLY A O 1
ATOM 725 N N . VAL A 1 93 ? 18.484 -16.609 2.297 1 98.62 93 VAL A N 1
ATOM 726 C CA . VAL A 1 93 ? 18.203 -17.594 1.257 1 98.62 93 VAL A CA 1
ATOM 727 C C . VAL A 1 93 ? 17.672 -16.891 0.01 1 98.62 93 VAL A C 1
ATOM 729 O O . VAL A 1 93 ? 16.922 -15.914 0.111 1 98.62 93 VAL A O 1
ATOM 732 N N . VAL A 1 94 ? 18.109 -17.375 -1.159 1 98.25 94 VAL A N 1
ATOM 733 C CA . VAL A 1 94 ? 17.625 -16.922 -2.465 1 98.25 94 VAL A CA 1
ATOM 734 C C . VAL A 1 94 ? 17.438 -18.125 -3.385 1 98.25 94 VAL A C 1
ATOM 736 O O . VAL A 1 94 ? 18.125 -19.141 -3.242 1 98.25 94 VAL A O 1
ATOM 739 N N . ALA A 1 95 ? 16.5 -18.031 -4.254 1 98.31 95 ALA A N 1
ATOM 740 C CA . ALA A 1 95 ? 16.297 -19.078 -5.25 1 98.31 95 ALA A CA 1
ATOM 741 C C . ALA A 1 95 ? 16.078 -18.469 -6.637 1 98.31 95 ALA A C 1
ATOM 743 O O . ALA A 1 95 ? 15.602 -17.344 -6.758 1 98.31 95 ALA A O 1
ATOM 744 N N . LEU A 1 96 ? 16.469 -19.141 -7.629 1 98.19 96 LEU A N 1
ATOM 745 C CA . LEU A 1 96 ? 16.172 -18.828 -9.023 1 98.19 96 LEU A CA 1
ATOM 746 C C . LEU A 1 96 ? 15.023 -19.688 -9.539 1 98.19 96 LEU A C 1
ATOM 748 O O . LEU A 1 96 ? 15.117 -20.906 -9.562 1 98.19 96 LEU A O 1
ATOM 752 N N . ALA A 1 97 ? 14 -19.031 -9.883 1 97.31 97 ALA A N 1
ATOM 753 C CA . ALA A 1 97 ? 12.82 -19.719 -10.391 1 97.31 97 ALA A CA 1
ATOM 754 C C . ALA A 1 97 ? 12.719 -19.594 -11.906 1 97.31 97 ALA A C 1
ATOM 756 O O . ALA A 1 97 ? 13.141 -18.578 -12.477 1 97.31 97 ALA A O 1
ATOM 757 N N . LYS A 1 98 ? 12.141 -20.578 -12.516 1 95.19 98 LYS A N 1
ATOM 758 C CA . LYS A 1 98 ? 11.984 -20.562 -13.969 1 95.19 98 LYS A CA 1
ATOM 759 C C . LYS A 1 98 ? 10.82 -19.672 -14.391 1 95.19 98 LYS A C 1
ATOM 761 O O . LYS A 1 98 ? 9.773 -19.656 -13.734 1 95.19 98 LYS A O 1
ATOM 766 N N . ARG A 1 99 ? 11.039 -18.953 -15.438 1 91.31 99 ARG A N 1
ATOM 767 C CA . ARG A 1 99 ? 9.992 -18.094 -15.977 1 91.31 99 ARG A CA 1
ATOM 768 C C . ARG A 1 99 ? 9.109 -18.844 -16.969 1 91.31 99 ARG A C 1
ATOM 770 O O . ARG A 1 99 ? 9.508 -19.875 -17.484 1 91.31 99 ARG A O 1
ATOM 777 N N . ASN A 1 100 ? 7.914 -18.281 -17.328 1 76.06 100 ASN A N 1
ATOM 778 C CA . ASN A 1 100 ? 7.02 -18.672 -18.406 1 76.06 100 ASN A CA 1
ATOM 779 C C . ASN A 1 100 ? 6.68 -20.156 -18.344 1 76.06 100 ASN A C 1
ATOM 781 O O . ASN A 1 100 ? 6.703 -20.859 -19.359 1 76.06 100 ASN A O 1
ATOM 785 N N . ILE A 1 101 ? 6.598 -20.531 -17.031 1 71.81 101 ILE A N 1
ATOM 786 C CA . ILE A 1 101 ? 6.117 -21.906 -16.922 1 71.81 101 ILE A CA 1
ATOM 787 C C . ILE A 1 101 ? 4.609 -21.938 -17.156 1 71.81 101 ILE A C 1
ATOM 789 O O . ILE A 1 101 ? 3.877 -21.078 -16.672 1 71.81 101 ILE A O 1
ATOM 793 N N . SER A 1 102 ? 4.086 -22.719 -17.953 1 66.81 102 SER A N 1
ATOM 794 C CA . SER A 1 102 ? 2.73 -22.953 -18.438 1 66.81 102 SER A CA 1
ATOM 795 C C . SER A 1 102 ? 1.751 -21.953 -17.828 1 66.81 102 SER A C 1
ATOM 797 O O . SER A 1 102 ? 1.168 -22.219 -16.766 1 66.81 102 SER A O 1
ATOM 799 N N . PRO A 1 103 ? 1.728 -20.781 -18.438 1 69.25 103 PRO A N 1
ATOM 800 C CA . PRO A 1 103 ? 0.804 -19.781 -17.891 1 69.25 103 PRO A CA 1
ATOM 801 C C . PRO A 1 103 ? -0.636 -20.281 -17.812 1 69.25 103 PRO A C 1
ATOM 803 O O . PRO A 1 103 ? -1.088 -21 -18.719 1 69.25 103 PRO A O 1
ATOM 8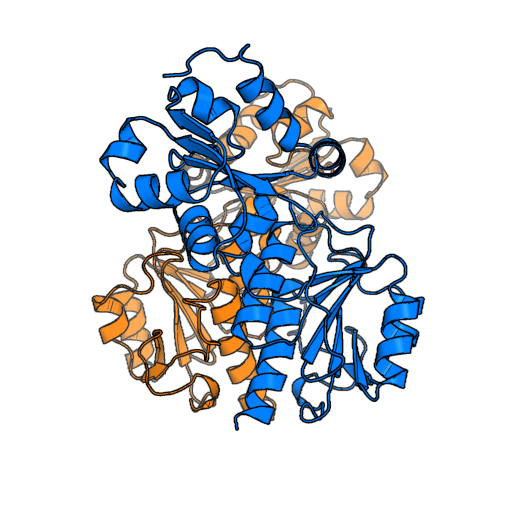06 N N . THR A 1 104 ? -1.192 -20.25 -16.672 1 80.06 104 THR A N 1
ATOM 807 C CA . THR A 1 104 ? -2.609 -20.547 -16.484 1 80.06 104 THR A CA 1
ATOM 808 C C . THR A 1 104 ? -3.473 -19.5 -17.188 1 80.06 104 THR A C 1
ATOM 810 O O . THR A 1 104 ? -3.332 -18.297 -16.922 1 80.06 104 THR A O 1
ATOM 813 N N . PRO A 1 105 ? -4.289 -19.969 -18.047 1 90.31 105 PRO A N 1
ATOM 814 C CA . PRO A 1 105 ? -5.152 -19.016 -18.734 1 90.31 105 PRO A CA 1
ATOM 815 C C . PRO A 1 105 ? -6.082 -18.266 -17.766 1 90.31 105 PRO A C 1
ATOM 817 O O . PRO A 1 105 ? -6.527 -18.844 -16.766 1 90.31 105 PRO A O 1
ATOM 820 N N . ILE A 1 106 ? -6.289 -17.109 -18.047 1 95 106 ILE A N 1
ATOM 821 C CA . ILE A 1 106 ? -7.238 -16.328 -17.266 1 95 106 ILE A CA 1
ATOM 822 C C . ILE A 1 106 ? -8.648 -16.516 -17.828 1 95 106 ILE A C 1
ATOM 824 O O . ILE A 1 106 ? -8.906 -16.172 -18.984 1 95 106 ILE A O 1
ATOM 828 N N . PRO A 1 107 ? -9.516 -17.047 -17.047 1 94.62 107 PRO A N 1
ATOM 829 C CA . PRO A 1 107 ? -10.883 -17.203 -17.547 1 94.62 107 PRO A CA 1
ATOM 830 C C . PRO A 1 107 ? -11.625 -15.867 -17.625 1 94.62 107 PRO A C 1
ATOM 832 O O . PRO A 1 107 ? -11.367 -14.961 -16.828 1 94.62 107 PRO A O 1
ATOM 835 N N . PHE A 1 108 ? -12.5 -15.797 -18.562 1 94.94 108 PHE A N 1
ATOM 836 C CA . PHE A 1 108 ? -13.383 -14.641 -18.656 1 94.94 108 PHE A CA 1
ATOM 837 C C . PHE A 1 108 ? -14.641 -14.852 -17.828 1 94.94 108 PHE A C 1
ATOM 839 O O . PHE A 1 108 ? -15.75 -14.688 -18.312 1 94.94 108 PHE A O 1
ATOM 846 N N . THR A 1 109 ? -14.445 -15.266 -16.594 1 95.44 109 THR A N 1
ATOM 847 C CA . THR A 1 109 ? -15.492 -15.438 -15.594 1 95.44 109 THR A CA 1
ATOM 848 C C . THR A 1 109 ? -15.078 -14.828 -14.258 1 95.44 109 THR A C 1
ATOM 850 O O . THR A 1 109 ? -13.906 -14.492 -14.062 1 95.44 109 THR A O 1
ATOM 853 N N . GLY A 1 110 ? -16.047 -14.641 -13.375 1 97.12 110 GLY A N 1
ATOM 854 C CA . GLY A 1 110 ? -15.742 -14.031 -12.086 1 97.12 110 GLY A CA 1
ATOM 855 C C . GLY A 1 110 ? -15.305 -12.586 -12.203 1 97.12 110 GLY A C 1
ATOM 856 O O . GLY A 1 110 ? -15.883 -11.812 -12.977 1 97.12 110 GLY A O 1
ATOM 857 N N . VAL A 1 111 ? -14.336 -12.242 -11.375 1 98.38 111 VAL A N 1
ATOM 858 C CA . VAL A 1 111 ? -13.812 -10.883 -11.383 1 98.38 111 VAL A CA 1
ATOM 859 C C . VAL A 1 111 ? -12.336 -10.898 -11.789 1 98.38 111 VAL A C 1
ATOM 861 O O . VAL A 1 111 ? -11.539 -11.641 -11.219 1 98.38 111 VAL A O 1
ATOM 864 N N . VAL A 1 112 ? -11.992 -10.125 -12.812 1 98.75 112 VAL A N 1
ATOM 865 C CA . VAL A 1 112 ? -10.633 -10.039 -13.344 1 98.75 112 VAL A CA 1
ATOM 866 C C . VAL A 1 112 ? -10.164 -8.586 -13.328 1 98.75 112 VAL A C 1
ATOM 868 O O . VAL A 1 112 ? -10.977 -7.668 -13.461 1 98.75 112 VAL A O 1
ATOM 871 N N . LEU A 1 113 ? -8.883 -8.391 -13.164 1 98.81 113 LEU A N 1
ATOM 872 C CA . LEU A 1 113 ? -8.312 -7.055 -13.227 1 98.81 113 LEU A CA 1
ATOM 873 C C . LEU A 1 113 ? -7.539 -6.855 -14.523 1 98.81 113 LEU A C 1
ATOM 875 O O . LEU A 1 113 ? -6.871 -7.773 -15 1 98.81 113 LEU A O 1
ATOM 879 N N . ALA A 1 114 ? -7.641 -5.723 -15.078 1 98.81 114 ALA A N 1
ATOM 880 C CA . ALA A 1 114 ? -6.758 -5.238 -16.141 1 98.81 114 ALA A CA 1
ATOM 881 C C . ALA A 1 114 ? -6.062 -3.945 -15.719 1 98.81 114 ALA A C 1
ATOM 883 O O . ALA A 1 114 ? -6.711 -2.91 -15.547 1 98.81 114 ALA A O 1
ATOM 884 N N . LEU A 1 115 ? -4.75 -4.035 -15.617 1 98.81 115 LEU A N 1
ATOM 885 C CA . LEU A 1 115 ? -3.949 -2.92 -15.125 1 98.81 115 LEU A CA 1
ATOM 886 C C . LEU A 1 115 ? -3.182 -2.256 -16.266 1 98.81 115 LEU A C 1
ATOM 888 O O . LEU A 1 115 ? -2.424 -2.918 -16.969 1 98.81 115 LEU A O 1
ATOM 892 N N . GLU A 1 116 ? -3.365 -0.976 -16.375 1 98.69 116 GLU A N 1
ATOM 893 C CA . GLU A 1 116 ? -2.689 -0.216 -17.422 1 98.69 116 GLU A CA 1
ATOM 894 C C . GLU A 1 116 ? -1.57 0.646 -16.844 1 98.69 116 GLU A C 1
ATOM 896 O O . GLU A 1 116 ? -1.826 1.559 -16.047 1 98.69 116 GLU A O 1
ATOM 901 N N . THR A 1 117 ? -0.31 0.373 -17.234 1 98.25 117 THR A N 1
ATOM 902 C CA . THR A 1 117 ? 0.876 1.182 -16.984 1 98.25 117 THR A CA 1
ATOM 903 C C . THR A 1 117 ? 1.062 1.405 -15.484 1 98.25 117 THR A C 1
ATOM 905 O O . THR A 1 117 ? 1.27 2.537 -15.039 1 98.25 117 THR A O 1
ATOM 908 N N . VAL A 1 118 ? 0.945 0.309 -14.68 1 98.5 118 VAL A N 1
ATOM 909 C CA . VAL A 1 118 ? 1.274 0.368 -13.258 1 98.5 118 VAL A CA 1
ATOM 910 C C . VAL A 1 118 ? 2.791 0.338 -13.078 1 98.5 118 VAL A C 1
ATOM 912 O O . VAL A 1 118 ? 3.457 -0.594 -13.531 1 98.5 118 VAL A O 1
ATOM 915 N N . GLN A 1 119 ? 3.357 1.31 -12.359 1 97.69 119 GLN A N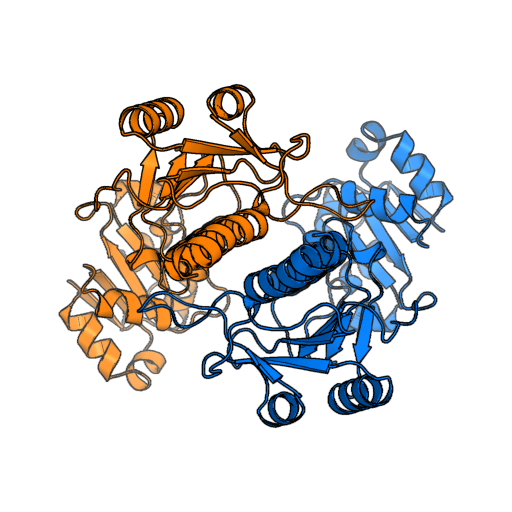 1
ATOM 916 C CA . GLN A 1 119 ? 4.805 1.496 -12.383 1 97.69 119 GLN A CA 1
ATOM 917 C C . GLN A 1 119 ? 5.43 1.108 -11.047 1 97.69 119 GLN A C 1
ATOM 919 O O . GLN A 1 119 ? 6.582 0.673 -11 1 97.69 119 GLN A O 1
ATOM 924 N N . ASP A 1 120 ? 4.766 1.295 -9.961 1 97.75 120 ASP A N 1
ATOM 925 C CA . ASP A 1 120 ? 5.324 1.037 -8.633 1 97.75 120 ASP A CA 1
ATOM 926 C C . ASP A 1 120 ? 5.262 -0.45 -8.297 1 97.75 120 ASP A C 1
ATOM 928 O O . ASP A 1 120 ? 4.176 -1.026 -8.203 1 97.75 120 ASP A O 1
ATOM 932 N N . PRO A 1 121 ? 6.367 -1.108 -8.008 1 98.06 121 PRO A N 1
ATOM 933 C CA . PRO A 1 121 ? 6.363 -2.545 -7.719 1 98.06 121 PRO A CA 1
ATOM 934 C C . PRO A 1 121 ? 5.586 -2.891 -6.453 1 98.06 121 PRO A C 1
ATOM 936 O O . PRO A 1 121 ? 4.945 -3.943 -6.387 1 98.06 121 PRO A O 1
ATOM 939 N N . GLY A 1 122 ? 5.625 -2.018 -5.449 1 97.94 122 GLY A N 1
ATOM 940 C CA . GLY A 1 122 ? 4.844 -2.242 -4.242 1 97.94 122 GLY A CA 1
ATOM 941 C C . GLY A 1 122 ? 3.348 -2.279 -4.496 1 97.94 122 GLY A C 1
ATOM 942 O O . GLY A 1 122 ? 2.646 -3.152 -3.982 1 97.94 122 GLY A O 1
ATOM 943 N N . ASN A 1 123 ? 2.898 -1.364 -5.328 1 98.5 123 ASN A N 1
ATOM 944 C CA . ASN A 1 123 ? 1.487 -1.33 -5.695 1 98.5 123 ASN A CA 1
ATOM 945 C C . ASN A 1 123 ? 1.068 -2.6 -6.434 1 98.5 123 ASN A C 1
ATOM 947 O O . ASN A 1 123 ? 0.062 -3.221 -6.086 1 98.5 123 ASN A O 1
ATOM 951 N N . LEU A 1 124 ? 1.855 -2.943 -7.402 1 98.75 124 LEU A N 1
ATOM 952 C CA . LEU A 1 124 ? 1.511 -4.133 -8.172 1 98.75 124 LEU A CA 1
ATOM 953 C C . LEU A 1 124 ? 1.476 -5.367 -7.281 1 98.75 124 LEU A C 1
ATOM 955 O O . LEU A 1 124 ? 0.533 -6.16 -7.348 1 98.75 124 LEU A O 1
ATOM 959 N N . GLY A 1 125 ? 2.492 -5.523 -6.445 1 98.69 125 GLY A N 1
ATOM 960 C CA . GLY A 1 125 ? 2.498 -6.656 -5.535 1 98.69 125 GLY A CA 1
ATOM 961 C C . GLY A 1 125 ? 1.29 -6.691 -4.617 1 98.69 125 GLY A C 1
ATOM 962 O O . GLY A 1 125 ? 0.677 -7.746 -4.43 1 98.69 125 GLY A O 1
ATOM 963 N N . THR A 1 126 ? 0.951 -5.555 -4.066 1 98.62 126 THR A N 1
ATOM 964 C CA . THR A 1 126 ? -0.192 -5.457 -3.166 1 98.62 126 THR A CA 1
ATOM 965 C C . THR A 1 126 ? -1.49 -5.773 -3.902 1 98.62 126 THR A C 1
ATOM 967 O O . THR A 1 126 ? -2.379 -6.43 -3.354 1 98.62 126 THR A O 1
ATOM 970 N N . ILE A 1 127 ? -1.589 -5.328 -5.141 1 98.88 127 ILE A N 1
ATOM 971 C CA . ILE A 1 127 ? -2.768 -5.613 -5.949 1 98.88 127 ILE A CA 1
ATOM 972 C C . ILE A 1 127 ? -2.889 -7.121 -6.172 1 98.88 127 ILE A C 1
ATOM 974 O O . ILE A 1 127 ? -3.965 -7.699 -5.988 1 98.88 127 ILE A O 1
ATOM 978 N N . ILE A 1 128 ? -1.812 -7.773 -6.531 1 98.56 128 ILE A N 1
ATOM 979 C CA . ILE A 1 128 ? -1.79 -9.211 -6.766 1 98.56 128 ILE A CA 1
ATOM 980 C C . ILE A 1 128 ? -2.213 -9.945 -5.492 1 98.56 128 ILE A C 1
ATOM 982 O O . ILE A 1 128 ? -3.074 -10.828 -5.535 1 98.56 128 ILE A O 1
ATOM 986 N N . ARG A 1 129 ? -1.629 -9.531 -4.371 1 98.69 129 ARG A N 1
ATOM 987 C CA . ARG A 1 129 ? -1.937 -10.133 -3.076 1 98.69 129 ARG A CA 1
ATOM 988 C C . ARG A 1 129 ? -3.418 -9.992 -2.744 1 98.69 129 ARG A C 1
ATOM 990 O O . ARG A 1 129 ? -4.062 -10.953 -2.328 1 98.69 129 ARG A O 1
ATOM 997 N N . THR A 1 130 ? -3.936 -8.852 -2.955 1 98.81 130 THR A N 1
ATOM 998 C CA . THR A 1 130 ? -5.332 -8.555 -2.648 1 98.81 130 THR A CA 1
ATOM 999 C C . THR A 1 130 ? -6.262 -9.297 -3.604 1 98.81 130 THR A C 1
ATOM 1001 O O . THR A 1 130 ? -7.309 -9.797 -3.189 1 98.81 130 THR A O 1
ATOM 1004 N N . ALA A 1 131 ? -5.898 -9.32 -4.875 1 98.81 131 ALA A N 1
ATOM 1005 C CA . ALA A 1 131 ? -6.703 -10.023 -5.871 1 98.81 131 ALA A CA 1
ATOM 1006 C C . ALA A 1 131 ? -6.836 -11.5 -5.523 1 98.81 131 ALA A C 1
ATOM 1008 O O . ALA A 1 131 ? -7.934 -12.062 -5.559 1 98.81 131 ALA A O 1
ATOM 1009 N N . ALA A 1 132 ? -5.723 -12.094 -5.16 1 98.19 132 ALA A N 1
ATOM 1010 C CA . ALA A 1 132 ? -5.754 -13.492 -4.734 1 98.19 132 ALA A CA 1
ATOM 1011 C C . ALA A 1 132 ? -6.629 -13.672 -3.498 1 98.19 132 ALA A C 1
ATOM 1013 O O . ALA A 1 132 ? -7.441 -14.594 -3.434 1 98.19 132 ALA A O 1
ATOM 1014 N N . ALA A 1 133 ? -6.473 -12.789 -2.559 1 98.12 133 ALA A N 1
ATOM 1015 C CA . ALA A 1 133 ? -7.215 -12.852 -1.302 1 98.12 133 ALA A CA 1
ATOM 1016 C C . ALA A 1 133 ? -8.719 -12.727 -1.542 1 98.12 133 ALA A C 1
ATOM 1018 O O . ALA A 1 133 ? -9.516 -13.406 -0.896 1 98.12 133 ALA A O 1
ATOM 1019 N N . ALA A 1 134 ? -9.078 -11.859 -2.459 1 98.19 134 ALA A N 1
ATOM 1020 C CA . ALA A 1 134 ? -10.484 -11.586 -2.734 1 98.19 134 ALA A CA 1
ATOM 1021 C C . ALA A 1 134 ? -11.086 -12.664 -3.633 1 98.19 134 ALA A C 1
ATOM 1023 O O . ALA A 1 134 ? -12.305 -12.703 -3.83 1 98.19 134 ALA A O 1
ATOM 1024 N N . GLY A 1 135 ? -10.25 -13.484 -4.223 1 97.5 135 GLY A N 1
ATOM 1025 C CA . GLY A 1 135 ? -10.742 -14.555 -5.074 1 97.5 135 GLY A CA 1
ATOM 1026 C C . GLY A 1 135 ? -10.914 -14.133 -6.52 1 97.5 135 GLY A C 1
ATOM 1027 O O . GLY A 1 135 ? -11.82 -14.609 -7.207 1 97.5 135 GLY A O 1
ATOM 1028 N N . ALA A 1 136 ? -10.164 -13.188 -6.984 1 98.25 136 ALA A N 1
ATOM 1029 C CA . ALA A 1 136 ? -10.188 -12.805 -8.391 1 98.25 136 ALA A CA 1
ATOM 1030 C C . ALA A 1 136 ? -9.789 -13.977 -9.289 1 98.25 136 ALA A C 1
ATOM 1032 O O . ALA A 1 136 ? -8.984 -14.82 -8.891 1 98.25 136 ALA A O 1
ATOM 1033 N N . SER A 1 137 ? -10.281 -13.922 -10.484 1 97.94 137 SER A N 1
ATOM 1034 C CA . SER A 1 137 ? -10.008 -15 -11.438 1 97.94 137 SER A CA 1
ATOM 1035 C C . SER A 1 137 ? -8.648 -14.812 -12.102 1 97.94 137 SER A C 1
ATOM 1037 O O . SER A 1 137 ? -8.086 -15.766 -12.664 1 97.94 137 SER A O 1
ATOM 1039 N N . GLY A 1 138 ? -8.188 -13.586 -12.109 1 97.94 138 GLY A N 1
ATOM 1040 C CA . GLY A 1 138 ? -6.898 -13.328 -12.719 1 97.94 138 GLY A CA 1
ATOM 1041 C C . GLY A 1 138 ? -6.602 -11.844 -12.883 1 97.94 138 GLY A C 1
ATOM 1042 O O . GLY A 1 138 ? -7.367 -11 -12.422 1 97.94 138 GLY A O 1
ATOM 1043 N N . LEU A 1 139 ? -5.438 -11.578 -13.523 1 98.19 139 LEU A N 1
ATOM 1044 C CA . LEU A 1 139 ? -4.961 -10.211 -13.68 1 98.19 139 LEU A CA 1
ATOM 1045 C C . LEU A 1 139 ? -4.199 -10.047 -14.992 1 98.19 139 LEU A C 1
ATOM 1047 O O . LEU A 1 139 ? -3.268 -10.805 -15.273 1 98.19 139 LEU A O 1
ATOM 1051 N N . TRP A 1 140 ? -4.641 -9.133 -15.789 1 98.19 140 TRP A N 1
ATOM 1052 C CA . TRP A 1 140 ? -3.904 -8.711 -16.969 1 98.19 140 TRP A CA 1
ATOM 1053 C C . TRP A 1 140 ? -3.111 -7.434 -16.688 1 98.19 140 TRP A C 1
ATOM 1055 O O . TRP A 1 140 ? -3.602 -6.523 -16.016 1 98.19 140 TRP A O 1
ATOM 1065 N N . LEU A 1 141 ? -1.918 -7.441 -17.219 1 98.06 141 LEU A N 1
ATOM 1066 C CA . LEU A 1 141 ? -1.021 -6.305 -17.047 1 98.06 141 LEU A CA 1
ATOM 1067 C C . LEU A 1 141 ? -0.506 -5.797 -18.391 1 98.06 141 LEU A C 1
ATOM 1069 O O . LEU A 1 141 ? -0.08 -6.59 -19.234 1 98.06 141 LEU A O 1
ATOM 1073 N N . SER A 1 142 ? -0.581 -4.469 -18.562 1 98.38 142 SER A N 1
ATOM 1074 C CA . SER A 1 142 ? -0.047 -3.941 -19.812 1 98.38 142 SER A CA 1
ATOM 1075 C C . SER A 1 142 ? 1.468 -4.105 -19.891 1 98.38 142 SER A C 1
ATOM 1077 O O . SER A 1 142 ? 2.143 -4.125 -18.859 1 98.38 142 SER A O 1
ATOM 1079 N N . GLY A 1 143 ? 2.029 -4.164 -21.047 1 96.44 143 GLY A N 1
ATOM 1080 C CA . GLY A 1 143 ? 3.434 -4.469 -21.281 1 96.44 143 GLY A CA 1
ATOM 1081 C C . GLY A 1 143 ? 4.367 -3.381 -20.781 1 96.44 143 GLY A C 1
ATOM 1082 O O . GLY A 1 143 ? 5.551 -3.631 -20.547 1 96.44 143 GLY A O 1
ATOM 1083 N N . ASP A 1 144 ? 3.887 -2.244 -20.672 1 97.12 144 ASP A N 1
ATOM 1084 C CA . ASP A 1 144 ? 4.719 -1.116 -20.25 1 97.12 144 ASP A CA 1
ATOM 1085 C C . ASP A 1 144 ? 4.621 -0.888 -18.75 1 97.12 144 ASP A C 1
ATOM 1087 O O . ASP A 1 144 ? 5.016 0.169 -18.25 1 97.12 144 ASP A O 1
ATOM 1091 N N . SER A 1 145 ? 4.082 -1.877 -17.984 1 98 145 SER A N 1
ATOM 1092 C CA . SER A 1 145 ? 4.043 -1.843 -16.531 1 98 145 SER A CA 1
ATOM 1093 C C . SER A 1 145 ? 5.316 -2.426 -15.93 1 98 145 SER A C 1
ATOM 1095 O O . SER A 1 145 ? 6.16 -2.963 -16.656 1 98 145 SER A O 1
ATOM 1097 N N . VAL A 1 146 ? 5.488 -2.182 -14.672 1 97.88 146 VAL A N 1
ATOM 1098 C CA . VAL A 1 146 ? 6.586 -2.824 -13.945 1 97.88 146 VAL A CA 1
ATOM 1099 C C . VAL A 1 146 ? 6.531 -4.336 -14.164 1 97.88 146 VAL A C 1
ATOM 1101 O O . VAL A 1 146 ? 5.449 -4.918 -14.25 1 97.88 146 VAL A O 1
ATOM 1104 N N . ASP A 1 147 ? 7.688 -4.949 -14.18 1 96.88 147 ASP A N 1
ATOM 1105 C CA . ASP A 1 147 ? 7.832 -6.375 -14.469 1 96.88 147 ASP A CA 1
ATOM 1106 C C . ASP A 1 147 ? 7.211 -7.223 -13.359 1 96.88 147 ASP A C 1
ATOM 1108 O O . ASP A 1 147 ? 7.469 -6.996 -12.172 1 96.88 147 ASP A O 1
ATOM 1112 N N . LEU A 1 148 ? 6.41 -8.258 -13.719 1 95.94 148 LEU A N 1
ATOM 1113 C CA . LEU A 1 148 ? 5.738 -9.148 -12.789 1 95.94 148 LEU A CA 1
ATOM 1114 C C . LEU A 1 148 ? 6.754 -9.891 -11.922 1 95.94 148 LEU A C 1
ATOM 1116 O O . LEU A 1 148 ? 6.469 -10.219 -10.766 1 95.94 148 LEU A O 1
ATOM 1120 N N . ASP A 1 149 ? 7.887 -10.062 -12.453 1 95.44 149 ASP A N 1
ATOM 1121 C CA . ASP A 1 149 ? 8.875 -10.883 -11.766 1 95.44 149 ASP A CA 1
ATOM 1122 C C . ASP A 1 149 ? 9.898 -10.023 -11.031 1 95.44 149 ASP A C 1
ATOM 1124 O O . ASP A 1 149 ? 10.961 -10.508 -10.633 1 95.44 149 ASP A O 1
ATOM 1128 N N . ASN A 1 150 ? 9.648 -8.742 -10.969 1 97.44 150 ASN A N 1
ATOM 1129 C CA . ASN A 1 150 ? 10.461 -7.855 -10.141 1 97.44 150 ASN A CA 1
ATOM 1130 C C . ASN A 1 150 ? 10.539 -8.344 -8.695 1 97.44 150 ASN A C 1
ATOM 1132 O O . ASN A 1 150 ? 9.516 -8.664 -8.094 1 97.44 150 ASN A O 1
ATOM 1136 N N . PRO A 1 151 ? 11.75 -8.406 -8.141 1 96.94 151 PRO A N 1
ATOM 1137 C CA . PRO A 1 151 ? 11.883 -8.938 -6.777 1 96.94 151 PRO A CA 1
ATOM 1138 C C . PRO A 1 151 ? 11.016 -8.18 -5.77 1 96.94 151 PRO A C 1
ATOM 1140 O O . PRO A 1 151 ? 10.477 -8.781 -4.84 1 96.94 151 PRO A O 1
ATOM 1143 N N . LYS A 1 152 ? 10.891 -6.926 -6 1 96.56 152 LYS A N 1
ATOM 1144 C CA . LYS A 1 152 ? 10.07 -6.129 -5.09 1 96.56 152 LYS A CA 1
ATOM 1145 C C . LYS A 1 152 ? 8.594 -6.48 -5.238 1 96.56 152 LYS A C 1
ATOM 1147 O O . LYS A 1 152 ? 7.852 -6.48 -4.254 1 96.56 152 LYS A O 1
ATOM 1152 N N . VAL A 1 153 ? 8.156 -6.727 -6.473 1 98.31 153 VAL A N 1
ATOM 1153 C CA . VAL A 1 153 ? 6.797 -7.191 -6.703 1 98.31 153 VAL A CA 1
ATOM 1154 C C . VAL A 1 153 ? 6.578 -8.523 -5.996 1 98.31 153 VAL A C 1
ATOM 1156 O O . VAL A 1 153 ? 5.633 -8.68 -5.219 1 98.31 153 VAL A O 1
ATOM 1159 N N . LEU A 1 154 ? 7.48 -9.43 -6.191 1 97.81 154 LEU A N 1
ATOM 1160 C CA . LEU A 1 154 ? 7.383 -10.766 -5.605 1 97.81 154 LEU A CA 1
ATOM 1161 C C . LEU A 1 154 ? 7.266 -10.68 -4.086 1 97.81 154 LEU A C 1
ATOM 1163 O O . LEU A 1 154 ? 6.391 -11.32 -3.494 1 97.81 154 LEU A O 1
ATOM 1167 N N . ARG A 1 155 ? 8.039 -9.906 -3.5 1 96.38 155 ARG A N 1
ATOM 1168 C CA . ARG A 1 155 ? 8.016 -9.766 -2.047 1 96.38 155 ARG A CA 1
ATOM 1169 C C . ARG A 1 155 ? 6.688 -9.172 -1.58 1 96.38 155 ARG A C 1
ATOM 1171 O O . ARG A 1 155 ? 6.105 -9.633 -0.596 1 96.38 155 ARG A O 1
ATOM 1178 N N . ALA A 1 156 ? 6.191 -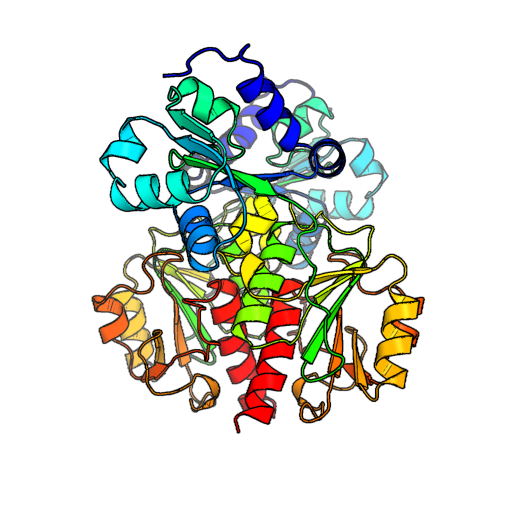8.211 -2.322 1 96.94 156 ALA A N 1
ATOM 1179 C CA . ALA A 1 156 ? 4.977 -7.496 -1.929 1 96.94 156 ALA A CA 1
ATOM 1180 C C . ALA A 1 156 ? 3.744 -8.383 -2.086 1 96.94 156 ALA A C 1
ATOM 1182 O O . ALA A 1 156 ? 2.697 -8.109 -1.494 1 96.94 156 ALA A O 1
ATOM 1183 N N . THR A 1 157 ? 3.842 -9.461 -2.861 1 97.81 157 THR A N 1
ATOM 1184 C CA . THR A 1 157 ? 2.709 -10.367 -3.053 1 97.81 157 THR A CA 1
ATOM 1185 C C . THR A 1 157 ? 2.537 -11.281 -1.846 1 97.81 157 THR A C 1
ATOM 1187 O O . THR A 1 157 ? 1.5 -11.938 -1.698 1 97.81 157 THR A O 1
ATOM 1190 N N . ALA A 1 158 ? 3.615 -11.406 -1.029 1 95.38 158 ALA A N 1
ATOM 1191 C CA . ALA A 1 158 ? 3.637 -12.297 0.126 1 95.38 158 ALA A CA 1
ATOM 1192 C C . ALA A 1 158 ? 3.264 -13.719 -0.276 1 95.38 158 ALA A C 1
ATOM 1194 O O . ALA A 1 158 ? 2.439 -14.359 0.38 1 95.38 158 ALA A O 1
ATOM 1195 N N . GLY A 1 159 ? 3.76 -14.109 -1.429 1 96.06 159 GLY A N 1
ATOM 1196 C CA . GLY A 1 159 ? 3.598 -15.484 -1.857 1 96.06 159 GLY A CA 1
ATOM 1197 C C . GLY A 1 159 ? 2.402 -15.688 -2.771 1 96.06 159 GLY A C 1
ATOM 1198 O O . GLY A 1 159 ? 2.285 -16.734 -3.424 1 96.06 159 GLY A O 1
ATOM 1199 N N . GLN A 1 160 ? 1.57 -14.719 -2.939 1 96.44 160 GLN A N 1
ATOM 1200 C CA . GLN A 1 160 ? 0.346 -14.875 -3.717 1 96.44 160 GLN A CA 1
ATOM 1201 C C . GLN A 1 160 ? 0.63 -14.797 -5.215 1 96.44 160 GLN A C 1
ATOM 1203 O O . GLN A 1 160 ? -0.235 -15.117 -6.031 1 96.44 160 GLN A O 1
ATOM 1208 N N . TRP A 1 161 ? 1.835 -14.492 -5.531 1 95.94 161 TRP A N 1
ATOM 1209 C CA . TRP A 1 161 ? 2.332 -14.523 -6.902 1 95.94 161 TRP A CA 1
ATOM 1210 C C . TRP A 1 161 ? 2.094 -15.891 -7.535 1 95.94 161 TRP A C 1
ATOM 1212 O O . TRP A 1 161 ? 1.767 -15.984 -8.719 1 95.94 161 TRP A O 1
ATOM 1222 N N . PHE A 1 162 ? 2.102 -16.906 -6.734 1 94.25 162 PHE A N 1
ATOM 1223 C CA . PHE A 1 162 ? 2.072 -18.266 -7.238 1 94.25 162 PHE A CA 1
ATOM 1224 C C . PHE A 1 162 ? 0.639 -18.766 -7.363 1 94.25 162 PHE A C 1
ATOM 1226 O O . PHE A 1 162 ? 0.4 -19.859 -7.891 1 94.25 162 PHE A O 1
ATOM 1233 N N . ARG A 1 163 ? -0.343 -17.953 -6.965 1 92.31 163 ARG A N 1
ATOM 1234 C CA . ARG A 1 163 ? -1.682 -18.516 -6.801 1 92.31 163 ARG A CA 1
ATOM 1235 C C . ARG A 1 163 ? -2.693 -17.766 -7.668 1 92.31 163 ARG A C 1
ATOM 1237 O O . ARG A 1 163 ? -3.84 -18.203 -7.801 1 92.31 163 ARG A O 1
ATOM 1244 N N . LEU A 1 164 ? -2.309 -16.719 -8.258 1 95.44 164 LEU A N 1
ATOM 1245 C CA . LEU A 1 164 ? -3.188 -15.938 -9.117 1 95.44 164 LEU A CA 1
ATOM 1246 C C . LEU A 1 164 ? -2.76 -16.047 -10.578 1 95.44 164 LEU A C 1
ATOM 1248 O O . LEU A 1 164 ? -1.617 -15.734 -10.922 1 95.44 164 LEU A O 1
ATOM 1252 N N . PRO A 1 165 ? -3.676 -16.469 -11.469 1 96 165 PRO A N 1
ATOM 1253 C CA . PRO A 1 165 ? -3.342 -16.391 -12.891 1 96 165 PRO A CA 1
ATOM 1254 C C . PRO A 1 165 ? -3.068 -14.969 -13.352 1 96 165 PRO A C 1
ATOM 1256 O O . PRO A 1 165 ? -3.881 -14.07 -13.117 1 96 165 PRO A O 1
ATOM 1259 N N . MET A 1 166 ? -1.897 -14.766 -13.945 1 96.56 166 MET A N 1
ATOM 1260 C CA . MET A 1 166 ? -1.529 -13.438 -14.422 1 96.56 166 MET A CA 1
ATOM 1261 C C . MET A 1 166 ? -0.886 -13.508 -15.797 1 96.56 166 MET A C 1
ATOM 1263 O O . MET A 1 166 ? -0.181 -14.477 -16.109 1 96.56 166 MET A O 1
ATOM 1267 N N . THR A 1 167 ? -1.125 -12.461 -16.531 1 95.12 167 THR A N 1
ATOM 1268 C CA . THR A 1 167 ? -0.533 -12.398 -17.859 1 95.12 167 THR A CA 1
ATOM 1269 C C . THR A 1 167 ? -0.248 -10.953 -18.266 1 95.12 167 THR A C 1
ATOM 1271 O O . THR A 1 167 ? -1.048 -10.062 -17.984 1 95.12 167 THR A O 1
ATOM 1274 N N . VAL A 1 168 ? 0.898 -10.805 -18.922 1 95.62 168 VAL A N 1
ATOM 1275 C CA . VAL A 1 168 ? 1.182 -9.516 -19.547 1 95.62 168 VAL A CA 1
ATOM 1276 C C . VAL A 1 168 ? 0.523 -9.453 -20.922 1 95.62 168 VAL A C 1
ATOM 1278 O O . VAL A 1 168 ? 0.767 -10.312 -21.781 1 95.62 168 VAL A O 1
ATOM 1281 N N . SER A 1 169 ? -0.302 -8.445 -21.094 1 96.25 169 SER A N 1
ATOM 1282 C CA . SER A 1 169 ? -0.988 -8.266 -22.375 1 96.25 169 SER A CA 1
ATOM 1283 C C . SER A 1 169 ? -0.18 -7.387 -23.312 1 96.25 169 SER A C 1
ATOM 1285 O O . SER A 1 169 ? 0.237 -6.285 -22.938 1 96.25 169 SER A O 1
ATOM 1287 N N . GLN A 1 170 ? 0.021 -7.812 -24.484 1 92.94 170 GLN A N 1
ATOM 1288 C CA . GLN A 1 170 ? 0.702 -7.008 -25.5 1 92.94 170 GLN A CA 1
ATOM 1289 C C . GLN A 1 170 ? -0.221 -5.926 -26.047 1 92.94 170 GLN A C 1
ATOM 1291 O O . GLN A 1 170 ? 0.245 -4.93 -26.609 1 92.94 170 GLN A O 1
ATOM 1296 N N . ASP A 1 171 ? -1.461 -6.164 -25.969 1 97.25 171 ASP A N 1
ATOM 1297 C CA . ASP A 1 171 ? -2.502 -5.23 -26.391 1 97.25 171 ASP A CA 1
ATOM 1298 C C . ASP A 1 171 ? -3.699 -5.285 -25.453 1 97.25 171 ASP A C 1
ATOM 1300 O O . ASP A 1 171 ? -4.637 -6.055 -25.656 1 97.25 171 ASP A O 1
ATOM 1304 N N . LEU A 1 172 ? -3.646 -4.441 -24.5 1 97.56 172 LEU A N 1
ATOM 1305 C CA . LEU A 1 172 ? -4.656 -4.461 -23.453 1 97.56 172 LEU A CA 1
ATOM 1306 C C . LEU A 1 172 ? -6.039 -4.148 -24.016 1 97.56 172 LEU A C 1
ATOM 1308 O O . LEU A 1 172 ? -7.043 -4.688 -23.547 1 97.56 172 LEU A O 1
ATOM 1312 N N . LYS A 1 173 ? -6.16 -3.305 -25.094 1 98 173 LYS A N 1
ATOM 1313 C CA . LYS A 1 173 ? -7.43 -2.986 -25.734 1 98 173 LYS A CA 1
ATOM 1314 C C . LYS A 1 173 ? -8.062 -4.23 -26.344 1 98 173 LYS A C 1
ATOM 1316 O O . LYS A 1 173 ? -9.266 -4.457 -26.219 1 98 173 LYS A O 1
ATOM 1321 N N . ALA A 1 174 ? -7.234 -5.012 -26.969 1 98.12 174 ALA A N 1
ATOM 1322 C CA . ALA A 1 174 ? -7.711 -6.266 -27.547 1 98.12 174 ALA A CA 1
ATOM 1323 C C . ALA A 1 174 ? -8.219 -7.215 -26.469 1 98.12 174 ALA A C 1
ATOM 1325 O O . ALA A 1 174 ? -9.227 -7.895 -26.656 1 98.12 174 ALA A O 1
ATOM 1326 N N . THR A 1 175 ? -7.508 -7.262 -25.391 1 97.69 175 THR A N 1
ATOM 1327 C CA . THR A 1 175 ? -7.906 -8.094 -24.266 1 97.69 175 THR A CA 1
ATOM 1328 C C . THR A 1 175 ? -9.273 -7.672 -23.734 1 97.69 175 THR A C 1
ATOM 1330 O O . THR A 1 175 ? -10.125 -8.516 -23.453 1 97.69 175 THR A O 1
ATOM 1333 N N . VAL A 1 176 ? -9.469 -6.383 -23.609 1 98.44 176 VAL A N 1
ATOM 1334 C CA . VAL A 1 176 ? -10.734 -5.844 -23.125 1 98.44 176 VAL A CA 1
ATOM 1335 C C . VAL A 1 176 ? -11.859 -6.238 -24.078 1 98.44 176 VAL A C 1
ATOM 1337 O O . VAL A 1 176 ? -12.938 -6.652 -23.656 1 98.44 176 VAL A O 1
ATOM 1340 N N . MET A 1 177 ? -11.594 -6.16 -25.375 1 98.31 177 MET A N 1
ATOM 1341 C CA . MET A 1 177 ? -12.586 -6.531 -26.375 1 98.31 177 MET A CA 1
ATOM 1342 C C . MET A 1 177 ? -12.945 -8.008 -26.266 1 98.31 177 MET A C 1
ATOM 1344 O O . MET A 1 177 ? -14.117 -8.375 -26.359 1 98.31 177 MET A O 1
ATOM 1348 N N . GLN A 1 178 ? -11.977 -8.82 -26.047 1 97.88 178 GLN A N 1
ATOM 1349 C CA . GLN A 1 178 ? -12.203 -10.25 -25.875 1 97.88 178 GLN A CA 1
ATOM 1350 C C . GLN A 1 178 ? -13.07 -10.531 -24.656 1 97.88 178 GLN A C 1
ATOM 1352 O O . GLN A 1 178 ? -13.961 -11.383 -24.703 1 97.88 178 GLN A O 1
ATOM 1357 N N . ALA A 1 179 ? -12.805 -9.836 -23.609 1 98.12 179 ALA A N 1
ATOM 1358 C CA . ALA A 1 179 ? -13.578 -9.992 -22.375 1 98.12 179 ALA A CA 1
ATOM 1359 C C . ALA A 1 179 ? -15.039 -9.617 -22.594 1 98.12 179 ALA A C 1
ATOM 1361 O O . ALA A 1 179 ? -15.945 -10.32 -22.156 1 98.12 179 ALA A O 1
ATOM 1362 N N . LYS A 1 180 ? -15.219 -8.547 -23.312 1 98 180 LYS A N 1
ATOM 1363 C CA . LYS A 1 180 ? -16.578 -8.102 -23.641 1 98 180 LYS A CA 1
ATOM 1364 C C . LYS A 1 180 ? -17.312 -9.141 -24.484 1 98 180 LYS A C 1
ATOM 1366 O O . LYS A 1 180 ? -18.469 -9.453 -24.219 1 98 180 LYS A O 1
ATOM 1371 N N . GLN A 1 181 ? -16.609 -9.633 -25.406 1 98 181 GLN A N 1
ATOM 1372 C CA . GLN A 1 181 ? -17.188 -10.641 -26.281 1 98 181 GLN A CA 1
ATOM 1373 C C . GLN A 1 181 ? -17.547 -11.906 -25.516 1 98 181 GLN A C 1
ATOM 1375 O O . GLN A 1 181 ? -18.516 -12.594 -25.844 1 98 181 GLN A O 1
ATOM 1380 N N . ALA A 1 182 ? -16.859 -12.133 -24.484 1 97.88 182 ALA A N 1
ATOM 1381 C CA . ALA A 1 182 ? -17.094 -13.312 -23.656 1 97.88 182 ALA A CA 1
ATOM 1382 C C . ALA A 1 182 ? -18.203 -13.062 -22.641 1 97.88 182 ALA A C 1
ATOM 1384 O O . ALA A 1 182 ? -18.531 -13.93 -21.828 1 97.88 182 ALA A O 1
ATOM 1385 N N . GLY A 1 183 ? -18.75 -11.836 -22.578 1 97.94 183 GLY A N 1
ATOM 1386 C CA . GLY A 1 183 ? -19.922 -11.562 -21.781 1 97.94 183 GLY A CA 1
ATOM 1387 C C . GLY A 1 183 ? -19.609 -10.867 -20.469 1 97.94 183 GLY A C 1
ATOM 1388 O O . GLY A 1 183 ? -20.469 -10.742 -19.594 1 97.94 183 GLY A O 1
ATOM 1389 N N . MET A 1 184 ? -18.422 -10.391 -20.297 1 98.5 184 MET A N 1
ATOM 1390 C CA . MET A 1 184 ? -18.062 -9.664 -19.078 1 98.5 184 MET A CA 1
ATOM 1391 C C . MET A 1 184 ? -18.469 -8.195 -19.188 1 98.5 184 MET A C 1
ATOM 1393 O O . MET A 1 184 ? -18.328 -7.582 -20.234 1 98.5 184 MET A O 1
ATOM 1397 N N . GLN A 1 185 ? -18.938 -7.656 -18.094 1 98.69 185 GLN A N 1
ATOM 1398 C CA . GLN A 1 185 ? -19 -6.203 -18.031 1 98.69 185 GLN A CA 1
ATOM 1399 C C . GLN A 1 185 ? -17.641 -5.594 -17.75 1 98.69 185 GLN A C 1
ATOM 1401 O O . GLN A 1 185 ? -16.875 -6.137 -16.953 1 98.69 185 GLN A O 1
ATOM 1406 N N . VAL A 1 186 ? -17.359 -4.516 -18.391 1 98.81 186 VAL A N 1
ATOM 1407 C CA . VAL A 1 186 ? -16.094 -3.807 -18.203 1 98.81 186 VAL A CA 1
ATOM 1408 C C . VAL A 1 186 ? -16.328 -2.545 -17.375 1 98.81 186 VAL A C 1
ATOM 1410 O O . VAL A 1 186 ? -17.141 -1.689 -17.766 1 98.81 186 VAL A O 1
ATOM 1413 N N . ILE A 1 187 ? -15.625 -2.475 -16.234 1 98.75 187 ILE A N 1
ATOM 1414 C CA . ILE A 1 187 ? -15.812 -1.389 -15.289 1 98.75 187 ILE A CA 1
ATOM 1415 C C . ILE A 1 187 ? -14.539 -0.552 -15.188 1 98.75 187 ILE A C 1
ATOM 1417 O O . ILE A 1 187 ? -13.477 -1.068 -14.844 1 98.75 187 ILE A O 1
ATOM 1421 N N . ALA A 1 188 ? -14.641 0.74 -15.508 1 98.5 188 ALA A N 1
ATOM 1422 C CA . ALA A 1 188 ? -13.523 1.669 -15.344 1 98.5 188 ALA A CA 1
ATOM 1423 C C . ALA A 1 188 ? -13.688 2.502 -14.078 1 98.5 188 ALA A C 1
ATOM 1425 O O . ALA A 1 188 ? -14.797 2.914 -13.734 1 98.5 188 ALA A O 1
ATOM 1426 N N . THR A 1 189 ? -12.609 2.752 -13.398 1 95.31 189 THR A N 1
ATOM 1427 C CA . THR A 1 189 ? -12.602 3.627 -12.227 1 95.31 189 THR A CA 1
ATOM 1428 C C . THR A 1 189 ? -12.18 5.043 -12.617 1 95.31 189 THR A C 1
ATOM 1430 O O . THR A 1 189 ? -11.016 5.273 -12.961 1 95.31 189 THR A O 1
ATOM 1433 N N . LEU A 1 190 ? -13.102 5.961 -12.523 1 94.5 190 LEU A N 1
ATOM 1434 C CA . LEU A 1 190 ? -12.867 7.348 -12.914 1 94.5 190 LEU A CA 1
ATOM 1435 C C . LEU A 1 190 ? -13.391 8.305 -11.836 1 94.5 190 LEU A C 1
ATOM 1437 O O . LEU A 1 190 ? -14.531 8.18 -11.398 1 94.5 190 LEU A O 1
ATOM 1441 N N . PRO A 1 191 ? -12.586 9.266 -11.469 1 89.94 191 PRO A N 1
ATOM 1442 C CA . PRO A 1 191 ? -13.016 10.203 -10.438 1 89.94 191 PRO A CA 1
ATOM 1443 C C . PRO A 1 191 ? -14.281 10.969 -10.828 1 89.94 191 PRO A C 1
ATOM 1445 O O . PRO A 1 191 ? -15.07 11.344 -9.953 1 89.94 191 PRO A O 1
ATOM 1448 N N . SER A 1 192 ? -14.5 11.172 -12.078 1 90.81 192 SER A N 1
ATOM 1449 C CA . SER A 1 192 ? -15.594 12.008 -12.555 1 90.81 192 SER A CA 1
ATOM 1450 C C . SER A 1 192 ? -16.859 11.188 -12.766 1 90.81 192 SER A C 1
ATOM 1452 O O . SER A 1 192 ? -17.906 11.734 -13.133 1 90.81 192 SER A O 1
ATOM 1454 N N . ALA A 1 193 ? -16.781 9.891 -12.539 1 95.19 193 ALA A N 1
ATOM 1455 C CA . ALA A 1 193 ? -17.938 9.039 -12.75 1 95.19 193 ALA A CA 1
ATOM 1456 C C . ALA A 1 193 ? -19.062 9.391 -11.781 1 95.19 193 ALA A C 1
ATOM 1458 O O . ALA A 1 193 ? -18.812 9.859 -10.672 1 95.19 193 ALA A O 1
ATOM 1459 N N . HIS A 1 194 ? -20.266 9.125 -12.18 1 94.38 194 HIS A N 1
ATOM 1460 C CA . HIS A 1 194 ? -21.438 9.43 -11.352 1 94.38 194 HIS A CA 1
ATOM 1461 C C . HIS A 1 194 ? -21.781 8.258 -10.438 1 94.38 194 HIS A C 1
ATOM 1463 O O . HIS A 1 194 ? -22.156 8.461 -9.281 1 94.38 194 HIS A O 1
ATOM 1469 N N . LEU A 1 195 ? -21.625 7.023 -10.977 1 96.88 195 LEU A N 1
ATOM 1470 C CA . LEU A 1 195 ? -21.922 5.824 -10.211 1 96.88 195 LEU A CA 1
ATOM 1471 C C . LEU A 1 195 ? -20.797 5.496 -9.242 1 96.88 195 LEU A C 1
ATOM 1473 O O . LEU A 1 195 ? -19.625 5.633 -9.586 1 96.88 195 LEU A O 1
ATOM 1477 N N . THR A 1 196 ? -21.172 5.094 -8.039 1 97.25 196 THR A N 1
ATOM 1478 C CA . THR A 1 196 ? -20.172 4.57 -7.117 1 97.25 196 THR A CA 1
ATOM 1479 C C . THR A 1 196 ? -19.969 3.074 -7.34 1 97.25 196 THR A C 1
ATOM 1481 O O . THR A 1 196 ? -20.812 2.4 -7.918 1 97.25 196 THR A O 1
ATOM 1484 N N . TYR A 1 197 ? -18.828 2.602 -6.91 1 97.75 197 TYR A N 1
ATOM 1485 C CA . TYR A 1 197 ? -18.484 1.2 -7.113 1 97.75 197 TYR A CA 1
ATOM 1486 C C . TYR A 1 197 ? -19.406 0.286 -6.32 1 97.75 197 TYR A C 1
ATOM 1488 O O . TYR A 1 197 ? -19.531 -0.903 -6.621 1 97.75 197 TYR A O 1
ATOM 1496 N N . TRP A 1 198 ? -20.094 0.808 -5.273 1 96.12 198 TRP A N 1
ATOM 1497 C CA . TRP A 1 198 ? -20.984 -0.074 -4.531 1 96.12 198 TRP A CA 1
ATOM 1498 C C . TRP A 1 198 ? -22.359 -0.16 -5.207 1 96.12 198 TRP A C 1
ATOM 1500 O O . TRP A 1 198 ? -23.219 -0.924 -4.773 1 96.12 198 TRP A O 1
ATOM 1510 N N . GLU A 1 199 ? -22.547 0.589 -6.277 1 96.88 199 GLU A N 1
ATOM 1511 C CA . GLU A 1 199 ? -23.828 0.592 -6.988 1 96.88 199 GLU A CA 1
ATOM 1512 C C . GLU A 1 199 ? -23.781 -0.328 -8.203 1 96.88 199 GLU A C 1
ATOM 1514 O O . GLU A 1 199 ? -24.797 -0.537 -8.875 1 96.88 199 GLU A O 1
ATOM 1519 N N . VAL A 1 200 ? -22.656 -0.865 -8.5 1 97.19 200 VAL A N 1
ATOM 1520 C CA . VAL A 1 200 ? -22.469 -1.801 -9.609 1 97.19 200 VAL A CA 1
ATOM 1521 C C . VAL A 1 200 ? -23.078 -3.154 -9.242 1 97.19 200 VAL A C 1
ATOM 1523 O O . VAL A 1 200 ? -23.016 -3.576 -8.086 1 97.19 200 VAL A O 1
ATOM 1526 N N . ASP A 1 201 ? -23.719 -3.846 -10.227 1 97.81 201 ASP A N 1
ATOM 1527 C CA . ASP A 1 201 ? -24.109 -5.238 -10.039 1 97.81 201 ASP A CA 1
ATOM 1528 C C . ASP A 1 201 ? -22.922 -6.176 -10.25 1 97.81 201 ASP A C 1
ATOM 1530 O O . ASP A 1 201 ? -22.641 -6.586 -11.383 1 97.81 201 ASP A O 1
ATOM 1534 N N . TRP A 1 202 ? -22.344 -6.641 -9.172 1 97.88 202 TRP A N 1
ATOM 1535 C CA . TRP A 1 202 ? -21.109 -7.418 -9.234 1 97.88 202 TRP A CA 1
ATOM 1536 C C . TRP A 1 202 ? -21.422 -8.906 -9.359 1 97.88 202 TRP A C 1
ATOM 1538 O O . TRP A 1 202 ? -20.5 -9.734 -9.305 1 97.88 202 TRP A O 1
ATOM 1548 N N . HIS A 1 203 ? -22.625 -9.258 -9.5 1 97.19 203 HIS A N 1
ATOM 1549 C CA . HIS A 1 203 ? -22.969 -10.656 -9.719 1 97.19 203 HIS A CA 1
ATOM 1550 C C . HIS A 1 203 ? -22.578 -11.102 -11.133 1 97.19 203 HIS A C 1
ATOM 1552 O O . HIS A 1 203 ? -22.453 -12.297 -11.398 1 97.19 203 HIS A O 1
ATOM 1558 N N . GLN A 1 204 ? -22.359 -10.156 -12.008 1 96.94 204 GLN A N 1
ATOM 1559 C CA . GLN A 1 204 ? -21.938 -10.438 -13.375 1 96.94 204 GLN A CA 1
ATOM 1560 C C . GLN A 1 204 ? -20.422 -10.602 -13.453 1 96.94 204 GLN A C 1
ATOM 1562 O O . GLN A 1 204 ? -19.672 -9.914 -12.742 1 96.94 204 GLN A O 1
ATOM 1567 N N . PRO A 1 205 ? -20.016 -11.523 -14.391 1 98.25 205 PRO A N 1
ATOM 1568 C CA . PRO A 1 205 ? -18.578 -11.5 -14.641 1 98.25 205 PRO A CA 1
ATOM 1569 C C . PRO A 1 205 ? -18.062 -10.109 -15.008 1 98.25 205 PRO A C 1
ATOM 1571 O O . PRO A 1 205 ? -18.688 -9.414 -15.812 1 98.25 205 PRO A O 1
ATOM 1574 N N . SER A 1 206 ? -16.938 -9.68 -14.375 1 98.75 206 SER A N 1
ATOM 1575 C CA . SER A 1 206 ? -16.547 -8.281 -14.5 1 98.75 206 SER A CA 1
ATOM 1576 C C . SER A 1 206 ? -15.047 -8.156 -14.727 1 98.75 206 SER A C 1
ATOM 1578 O O . SER A 1 206 ? -14.25 -8.875 -14.109 1 98.75 206 SER A O 1
ATOM 1580 N N . LEU A 1 207 ? -14.688 -7.32 -15.648 1 98.88 207 LEU A N 1
ATOM 1581 C CA . LEU A 1 207 ? -13.32 -6.859 -15.828 1 98.88 207 LEU A CA 1
ATOM 1582 C C . LEU A 1 207 ? -13.148 -5.445 -15.281 1 98.88 207 LEU A C 1
ATOM 1584 O O . LEU A 1 207 ? -13.836 -4.516 -15.719 1 98.88 207 LEU A O 1
ATOM 1588 N N . ILE A 1 208 ? -12.297 -5.316 -14.328 1 98.88 208 ILE A N 1
ATOM 1589 C CA . ILE A 1 208 ? -12.055 -4.02 -13.703 1 98.88 208 ILE A CA 1
ATOM 1590 C C . ILE A 1 208 ? -10.805 -3.381 -14.305 1 98.88 208 ILE A C 1
ATOM 1592 O O . ILE A 1 208 ? -9.719 -3.965 -14.266 1 98.88 208 ILE A O 1
ATOM 1596 N N . LEU A 1 209 ? -10.969 -2.191 -14.836 1 98.88 209 LEU A N 1
ATOM 1597 C CA . LEU A 1 209 ? -9.852 -1.444 -15.398 1 98.88 209 LEU A CA 1
ATOM 1598 C C . LEU A 1 209 ? -9.281 -0.466 -14.383 1 98.88 209 LEU A C 1
ATOM 1600 O O . LEU A 1 209 ? -10.016 0.348 -13.82 1 98.88 209 LEU A O 1
ATOM 1604 N N . LEU A 1 210 ? -8.008 -0.547 -14.133 1 98.38 210 LEU A N 1
ATOM 1605 C CA . LEU A 1 210 ? -7.273 0.401 -13.297 1 98.38 210 LEU A CA 1
ATOM 1606 C C . LEU A 1 210 ? -6.055 0.946 -14.039 1 98.38 210 LEU A C 1
ATOM 1608 O O . LEU A 1 210 ? -5.387 0.212 -14.773 1 98.38 210 LEU A O 1
ATOM 1612 N N . GLY A 1 211 ? -5.773 2.195 -13.859 1 97.38 211 GLY A N 1
ATOM 1613 C CA . GLY A 1 211 ? -4.734 2.838 -14.648 1 97.38 211 GLY A CA 1
ATOM 1614 C C . GLY A 1 211 ? -3.529 3.246 -13.82 1 97.38 211 GLY A C 1
ATOM 1615 O O . GLY A 1 211 ? -3.365 2.795 -12.68 1 97.38 211 GLY A O 1
ATOM 1616 N N . ASN A 1 212 ? -2.691 4.062 -14.438 1 97.12 212 ASN A N 1
ATOM 1617 C CA . ASN A 1 212 ? -1.43 4.562 -13.898 1 97.12 212 ASN A CA 1
ATOM 1618 C C . ASN A 1 212 ? -1.645 5.355 -12.617 1 97.12 212 ASN A C 1
ATOM 1620 O O . ASN A 1 212 ? -2.639 6.07 -12.484 1 97.12 212 ASN A O 1
ATOM 1624 N N . GLU A 1 213 ? -0.665 5.297 -11.664 1 94.06 213 GLU A N 1
ATOM 1625 C CA . GLU A 1 213 ? -0.733 5.938 -10.352 1 94.06 213 GLU A CA 1
ATOM 1626 C C . GLU A 1 213 ? -0.867 7.453 -10.484 1 94.06 213 GLU A C 1
ATOM 1628 O O . GLU A 1 213 ? -1.515 8.102 -9.664 1 94.06 213 GLU A O 1
ATOM 1633 N N . GLY A 1 214 ? -0.317 8.055 -11.516 1 90.62 214 GLY A N 1
ATOM 1634 C CA . GLY A 1 214 ? -0.374 9.484 -11.742 1 90.62 214 GLY A CA 1
ATOM 1635 C C . GLY A 1 214 ? -1.408 9.891 -12.773 1 90.62 214 GLY A C 1
ATOM 1636 O O . GLY A 1 214 ? -2.352 10.617 -12.469 1 90.62 214 GLY A O 1
ATOM 1637 N N . ALA A 1 215 ? -1.439 9.203 -13.875 1 93.44 215 ALA A N 1
ATOM 1638 C CA . ALA A 1 215 ? -2.199 9.625 -15.047 1 93.44 215 ALA A CA 1
ATOM 1639 C C . ALA A 1 215 ? -3.561 8.938 -15.094 1 93.44 215 ALA A C 1
ATOM 1641 O O . ALA A 1 215 ? -4.457 9.367 -15.82 1 93.44 215 ALA A O 1
ATOM 1642 N N . GLY A 1 216 ? -3.742 7.891 -14.312 1 95.94 216 GLY A N 1
ATOM 1643 C CA . GLY A 1 216 ? -4.969 7.117 -14.414 1 95.94 216 GLY A CA 1
ATOM 1644 C C . GLY A 1 216 ? -5.074 6.336 -15.711 1 95.94 216 GLY A C 1
ATOM 1645 O O . GLY A 1 216 ? -4.059 5.926 -16.281 1 95.94 216 GLY A O 1
ATOM 1646 N N . LEU A 1 217 ? -6.27 6.035 -16.062 1 97.56 217 LEU A N 1
ATOM 1647 C CA . LEU A 1 217 ? -6.527 5.297 -17.297 1 97.56 217 LEU A CA 1
ATOM 1648 C C . LEU A 1 217 ? -6.367 6.199 -18.516 1 97.56 217 LEU A C 1
ATOM 1650 O O . LEU A 1 217 ? -6.781 7.359 -18.484 1 97.56 217 LEU A O 1
ATOM 1654 N N . SER A 1 218 ? -5.809 5.625 -19.547 1 97.56 218 SER A N 1
ATOM 1655 C CA . SER A 1 218 ? -5.836 6.363 -20.812 1 97.56 218 SER A CA 1
ATOM 1656 C C . SER A 1 218 ? -7.27 6.586 -21.281 1 97.56 218 SER A C 1
ATOM 1658 O O . SER A 1 218 ? -8.148 5.762 -21.031 1 97.56 218 SER A O 1
ATOM 1660 N N . PRO A 1 219 ? -7.473 7.695 -21.969 1 97 219 PRO A N 1
ATOM 1661 C CA . PRO A 1 219 ? -8.812 7.961 -22.484 1 97 219 PRO A CA 1
ATOM 1662 C C . PRO A 1 219 ? -9.328 6.844 -23.391 1 97 219 PRO A C 1
ATOM 1664 O O . PRO A 1 219 ? -10.516 6.512 -23.344 1 97 219 PRO A O 1
ATOM 1667 N N . GLU A 1 220 ? -8.477 6.242 -24.156 1 97.31 220 GLU A N 1
ATOM 1668 C CA . GLU A 1 220 ? -8.852 5.18 -25.094 1 97.31 220 GLU A CA 1
ATOM 1669 C C . GLU A 1 220 ? -9.367 3.953 -24.344 1 97.31 220 GLU A C 1
ATOM 1671 O O . GLU A 1 220 ? -10.398 3.391 -24.703 1 97.31 220 GLU A O 1
ATOM 1676 N N . LEU A 1 221 ? -8.695 3.557 -23.344 1 98 221 LEU A N 1
ATOM 1677 C CA . LEU A 1 221 ? -9.102 2.375 -22.594 1 98 221 LEU A CA 1
ATOM 1678 C C . LEU A 1 221 ? -10.344 2.66 -21.766 1 98 221 LEU A C 1
ATOM 1680 O O . LEU A 1 221 ? -11.242 1.816 -21.672 1 98 221 LEU A O 1
ATOM 1684 N N . ALA A 1 222 ? -10.391 3.842 -21.172 1 97.81 222 ALA A N 1
ATOM 1685 C CA . ALA A 1 222 ? -11.555 4.254 -20.391 1 97.81 222 ALA A CA 1
ATOM 1686 C C . ALA A 1 222 ? -12.82 4.227 -21.25 1 97.81 222 ALA A C 1
ATOM 1688 O O . ALA A 1 222 ? -13.891 3.844 -20.766 1 97.81 222 ALA A O 1
ATOM 1689 N N . ALA A 1 223 ? -12.688 4.578 -22.453 1 97.56 223 ALA A N 1
ATOM 1690 C CA . ALA A 1 223 ? -13.82 4.68 -23.375 1 97.56 223 ALA A CA 1
ATOM 1691 C C . ALA A 1 223 ? -14.383 3.301 -23.703 1 97.56 223 ALA A C 1
ATOM 1693 O O . ALA A 1 223 ? -15.523 3.18 -24.156 1 97.56 223 ALA A O 1
ATOM 1694 N N . MET A 1 224 ? -13.672 2.27 -23.438 1 98.12 224 MET A N 1
ATOM 1695 C CA . MET A 1 224 ? -14.094 0.908 -23.75 1 98.12 224 MET A CA 1
ATOM 1696 C C . MET A 1 224 ? -14.977 0.344 -22.641 1 98.12 224 MET A C 1
ATOM 1698 O O . MET A 1 224 ? -15.602 -0.704 -22.812 1 98.12 224 MET A O 1
ATOM 1702 N N . ALA A 1 225 ? -15.023 0.977 -21.531 1 98.44 225 ALA A N 1
ATOM 1703 C CA . ALA A 1 225 ? -15.766 0.458 -20.391 1 98.44 225 ALA A CA 1
ATOM 1704 C C . ALA A 1 225 ? -17.266 0.488 -20.641 1 98.44 225 ALA A C 1
ATOM 1706 O O . ALA A 1 225 ? -17.766 1.384 -21.328 1 98.44 225 ALA A O 1
ATOM 1707 N N . ASP A 1 226 ? -17.969 -0.454 -20.109 1 98.38 226 ASP A N 1
ATOM 1708 C CA . ASP A 1 226 ? -19.438 -0.444 -20.109 1 98.38 226 ASP A CA 1
ATOM 1709 C C . ASP A 1 226 ? -19.984 0.512 -19.062 1 98.38 226 ASP A C 1
ATOM 1711 O O . ASP A 1 226 ? -21.047 1.104 -19.234 1 98.38 226 ASP A O 1
ATOM 1715 N N . THR A 1 227 ? -19.281 0.547 -17.953 1 97.75 227 THR A N 1
ATOM 1716 C CA . THR A 1 227 ? -19.656 1.387 -16.828 1 97.75 227 THR A CA 1
ATOM 1717 C C . THR A 1 227 ? -18.438 2.033 -16.203 1 97.75 227 THR A C 1
ATOM 1719 O O . THR A 1 227 ? -17.375 1.398 -16.078 1 97.75 227 THR A O 1
ATOM 1722 N N . SER A 1 228 ? -18.578 3.289 -15.852 1 98.12 228 SER A N 1
ATOM 1723 C CA . SER A 1 228 ? -17.562 3.973 -15.062 1 98.12 228 SER A CA 1
ATOM 1724 C C . SER A 1 228 ? -18.047 4.23 -13.641 1 98.12 228 SER A C 1
ATOM 1726 O O . SER A 1 228 ? -19.203 4.59 -13.422 1 98.12 228 SER A O 1
ATOM 1728 N N . VAL A 1 229 ? -17.109 4.016 -12.711 1 98.19 229 VAL A N 1
ATOM 1729 C CA . VAL A 1 229 ? -17.484 4.188 -11.312 1 98.19 229 VAL A CA 1
ATOM 1730 C C . VAL A 1 229 ? -16.453 5.051 -10.594 1 98.19 229 VAL A C 1
ATOM 1732 O O . VAL A 1 229 ? -15.305 5.133 -11.031 1 98.19 229 VAL A O 1
ATOM 1735 N N . ASN A 1 230 ? -16.875 5.699 -9.594 1 97.25 230 ASN A N 1
ATOM 1736 C CA . ASN A 1 230 ? -15.953 6.41 -8.711 1 97.25 230 ASN A CA 1
ATOM 1737 C C . ASN A 1 230 ? -15.906 5.781 -7.32 1 97.25 230 ASN A C 1
ATOM 1739 O O . ASN A 1 230 ? -16.734 4.93 -6.992 1 97.25 230 ASN A O 1
ATOM 1743 N N . ILE A 1 231 ? -14.938 6.051 -6.621 1 97.75 231 ILE A N 1
ATOM 1744 C CA . ILE A 1 231 ? -14.844 5.809 -5.184 1 97.75 231 ILE A CA 1
ATOM 1745 C C . ILE A 1 231 ? -15.055 7.113 -4.422 1 97.75 231 ILE A C 1
ATOM 1747 O O . ILE A 1 231 ? -14.328 8.086 -4.625 1 97.75 231 ILE A O 1
ATOM 1751 N N . PRO A 1 232 ? -16 7.172 -3.604 1 97.25 232 PRO A N 1
ATOM 1752 C CA . PRO A 1 232 ? -16.266 8.43 -2.895 1 97.25 232 PRO A CA 1
ATOM 1753 C C . PRO A 1 232 ? -15.039 8.93 -2.121 1 97.25 232 PRO A C 1
ATOM 1755 O O . PRO A 1 232 ? -14.391 8.148 -1.423 1 97.25 232 PRO A O 1
ATOM 1758 N N . LEU A 1 233 ? -14.781 10.195 -2.209 1 97.12 233 LEU A N 1
ATOM 1759 C CA . LEU A 1 233 ? -13.664 10.836 -1.529 1 97.12 233 LEU A CA 1
ATOM 1760 C C . LEU A 1 233 ? -14.133 12.039 -0.724 1 97.12 233 LEU A C 1
ATOM 1762 O O . LEU A 1 233 ? -15.008 12.789 -1.171 1 97.12 233 LEU A O 1
ATOM 1766 N N . ASN A 1 234 ? -13.562 12.18 0.422 1 96.06 234 ASN A N 1
ATOM 1767 C CA . ASN A 1 234 ? -13.805 13.406 1.175 1 96.06 234 ASN A CA 1
ATOM 1768 C C . ASN A 1 234 ? -13.25 14.625 0.449 1 96.06 234 ASN A C 1
ATOM 1770 O O . ASN A 1 234 ? -12.328 14.508 -0.356 1 96.06 234 ASN A O 1
ATOM 1774 N N . PRO A 1 235 ? -13.812 15.789 0.702 1 92.38 235 PRO A N 1
ATOM 1775 C CA . PRO A 1 235 ? -13.289 17 0.072 1 92.38 235 PRO A CA 1
ATOM 1776 C C . PRO A 1 235 ? -11.797 17.203 0.322 1 92.38 235 PRO A C 1
ATOM 1778 O O . PRO A 1 235 ? -11.312 16.938 1.425 1 92.38 235 PRO A O 1
ATOM 1781 N N . GLY A 1 236 ? -11.094 17.578 -0.722 1 90.69 236 GLY A N 1
ATOM 1782 C CA . GLY A 1 236 ? -9.672 17.859 -0.594 1 90.69 236 GLY A CA 1
ATOM 1783 C C . GLY A 1 236 ? -8.805 16.688 -1.004 1 90.69 236 GLY A C 1
ATOM 1784 O O . GLY A 1 236 ? -7.586 16.828 -1.145 1 90.69 236 GLY A O 1
ATOM 1785 N N . VAL A 1 237 ? -9.445 15.562 -1.152 1 93.31 237 VAL A N 1
ATOM 1786 C CA . VAL A 1 237 ? -8.695 14.383 -1.575 1 93.31 237 VAL A CA 1
ATOM 1787 C C . VAL A 1 237 ? -8.891 14.156 -3.072 1 93.31 237 VAL A C 1
ATOM 1789 O O . VAL A 1 237 ? -10.023 14.156 -3.561 1 93.31 237 VAL A O 1
ATOM 1792 N N . GLU A 1 238 ? -7.812 13.953 -3.777 1 91 238 GLU A N 1
ATOM 1793 C CA . GLU A 1 238 ? -7.883 13.867 -5.234 1 91 238 GLU A CA 1
ATOM 1794 C C . GLU A 1 238 ? -8.055 12.422 -5.691 1 91 238 GLU A C 1
ATOM 1796 O O . GLU A 1 238 ? -8.781 12.156 -6.652 1 91 238 GLU A O 1
ATOM 1801 N N . SER A 1 239 ? -7.316 11.578 -5.062 1 94.62 239 SER A N 1
ATOM 1802 C CA . SER A 1 239 ? -7.371 10.172 -5.465 1 94.62 239 SER A CA 1
ATOM 1803 C C . SER A 1 239 ? -6.832 9.266 -4.367 1 94.62 239 SER A C 1
ATOM 1805 O O . SER A 1 239 ? -6.289 9.742 -3.367 1 94.62 239 SER A O 1
ATOM 1807 N N . LEU A 1 240 ? -7.098 8.008 -4.578 1 97.06 240 LEU A N 1
ATOM 1808 C CA . LEU A 1 240 ? -6.555 6.977 -3.699 1 97.06 240 LEU A CA 1
ATOM 1809 C C . LEU A 1 240 ? -5.383 6.258 -4.359 1 97.06 240 LEU A C 1
ATOM 1811 O O . LEU A 1 240 ? -5.164 6.398 -5.566 1 97.06 240 LEU A O 1
ATOM 1815 N N . ASN A 1 241 ? -4.562 5.598 -3.549 1 97.62 241 ASN A N 1
ATOM 1816 C CA . ASN A 1 241 ? -3.582 4.641 -4.047 1 97.62 241 ASN A CA 1
ATOM 1817 C C . ASN A 1 241 ? -4.238 3.557 -4.895 1 97.62 241 ASN A C 1
ATOM 1819 O O . ASN A 1 241 ? -5.293 3.035 -4.539 1 97.62 241 ASN A O 1
ATOM 1823 N N . VAL A 1 242 ? -3.633 3.188 -5.949 1 98.44 242 VAL A N 1
ATOM 1824 C CA . VAL A 1 242 ? -4.258 2.307 -6.93 1 98.44 242 VAL A CA 1
ATOM 1825 C C . VAL A 1 242 ? -4.527 0.941 -6.301 1 98.44 242 VAL A C 1
ATOM 1827 O O . VAL A 1 242 ? -5.52 0.285 -6.621 1 98.44 242 VAL A O 1
ATOM 1830 N N . ALA A 1 243 ? -3.664 0.465 -5.379 1 98.75 243 ALA A N 1
ATOM 1831 C CA . ALA A 1 243 ? -3.893 -0.813 -4.711 1 98.75 243 ALA A CA 1
ATOM 1832 C C . ALA A 1 243 ? -5.117 -0.746 -3.799 1 98.75 243 ALA A C 1
ATOM 1834 O O . ALA A 1 243 ? -5.848 -1.728 -3.66 1 98.75 243 ALA A O 1
ATOM 1835 N N . ILE A 1 244 ? -5.312 0.429 -3.189 1 98.81 244 ILE A N 1
ATOM 1836 C CA . ILE A 1 244 ? -6.5 0.645 -2.371 1 98.81 244 ILE A CA 1
ATOM 1837 C C . ILE A 1 244 ? -7.746 0.614 -3.25 1 98.81 244 ILE A C 1
ATOM 1839 O O . ILE A 1 244 ? -8.742 -0.025 -2.904 1 98.81 244 ILE A O 1
ATOM 1843 N N . ALA A 1 245 ? -7.699 1.292 -4.395 1 98.62 245 ALA A N 1
ATOM 1844 C CA . ALA A 1 245 ? -8.82 1.299 -5.332 1 98.62 245 ALA A CA 1
ATOM 1845 C C . ALA A 1 245 ? -9.18 -0.119 -5.766 1 98.62 245 ALA A C 1
ATOM 1847 O O . ALA A 1 245 ? -10.359 -0.495 -5.773 1 98.62 245 ALA A O 1
ATOM 1848 N N . ALA A 1 246 ? -8.188 -0.904 -6.102 1 98.75 246 ALA A N 1
ATOM 1849 C CA . ALA A 1 246 ? -8.398 -2.295 -6.496 1 98.75 246 ALA A CA 1
ATOM 1850 C C . ALA A 1 246 ? -9.07 -3.086 -5.379 1 98.75 246 ALA A C 1
ATOM 1852 O O . ALA A 1 246 ? -10.023 -3.826 -5.625 1 98.75 246 ALA A O 1
ATOM 1853 N N . ALA A 1 247 ? -8.586 -2.912 -4.172 1 98.81 247 ALA A N 1
ATOM 1854 C CA . ALA A 1 247 ? -9.086 -3.66 -3.021 1 98.81 247 ALA A CA 1
ATOM 1855 C C . ALA A 1 247 ? -10.562 -3.371 -2.783 1 98.81 247 ALA A C 1
ATOM 1857 O O . ALA A 1 247 ? -11.352 -4.289 -2.525 1 98.81 247 ALA A O 1
ATOM 1858 N N . LEU A 1 248 ? -10.906 -2.092 -2.877 1 98.75 248 LEU A N 1
ATOM 1859 C CA . LEU A 1 248 ? -12.281 -1.684 -2.619 1 98.75 248 LEU A CA 1
ATOM 1860 C C . LEU A 1 248 ? -13.234 -2.303 -3.637 1 98.75 248 LEU A C 1
ATOM 1862 O O . LEU A 1 248 ? -14.289 -2.832 -3.27 1 98.75 248 LEU A O 1
ATOM 1866 N N . MET A 1 249 ? -12.844 -2.34 -4.891 1 98.38 249 MET A N 1
ATOM 1867 C CA . MET A 1 249 ? -13.688 -2.92 -5.934 1 98.38 249 MET A CA 1
ATOM 1868 C C . MET A 1 249 ? -13.797 -4.434 -5.77 1 98.38 249 MET A C 1
ATOM 1870 O O . MET A 1 249 ? -14.891 -4.992 -5.828 1 98.38 249 MET A O 1
ATOM 1874 N N . LEU A 1 250 ? -12.711 -5.047 -5.539 1 98.62 250 LEU A N 1
ATOM 1875 C CA . LEU A 1 250 ? -12.664 -6.5 -5.418 1 98.62 250 LEU A CA 1
ATOM 1876 C C . LEU A 1 250 ? -13.516 -6.977 -4.242 1 98.62 250 LEU A C 1
ATOM 1878 O O . LEU A 1 250 ? -14.281 -7.93 -4.371 1 98.62 250 LEU A O 1
ATOM 1882 N N . TYR A 1 251 ? -13.43 -6.277 -3.168 1 98.56 251 TYR A N 1
ATOM 1883 C CA . TYR A 1 251 ? -14.117 -6.754 -1.97 1 98.56 251 TYR A CA 1
ATOM 1884 C C . TYR A 1 251 ? -15.586 -6.371 -1.994 1 98.56 251 TYR A C 1
ATOM 1886 O O . TYR A 1 251 ? -16.422 -7.02 -1.349 1 98.56 251 TYR A O 1
ATOM 1894 N N . GLU A 1 252 ? -15.914 -5.289 -2.719 1 98.25 252 GLU A N 1
ATOM 1895 C CA . GLU A 1 252 ? -17.328 -5.047 -2.945 1 98.25 252 GLU A CA 1
ATOM 1896 C C . GLU A 1 252 ? -17.969 -6.168 -3.77 1 98.25 252 GLU A C 1
ATOM 1898 O O . GLU A 1 252 ? -19.062 -6.621 -3.469 1 98.25 252 GLU A O 1
ATOM 1903 N N . ALA A 1 253 ? -17.234 -6.574 -4.812 1 98.12 253 ALA A N 1
ATOM 1904 C CA . ALA A 1 253 ? -17.703 -7.703 -5.613 1 98.12 253 ALA A CA 1
ATOM 1905 C C . ALA A 1 253 ? -17.875 -8.953 -4.754 1 98.12 253 ALA A C 1
ATOM 1907 O O . ALA A 1 253 ? -18.875 -9.656 -4.855 1 98.12 253 ALA A O 1
ATOM 1908 N N . ARG A 1 254 ? -16.891 -9.188 -3.908 1 97.75 254 ARG A N 1
ATOM 1909 C CA . ARG A 1 254 ? -16.953 -10.359 -3.039 1 97.75 254 ARG A CA 1
ATOM 1910 C C . ARG A 1 254 ? -18.125 -10.242 -2.066 1 97.75 254 ARG A C 1
ATOM 1912 O O . ARG A 1 254 ? -18.844 -11.219 -1.838 1 97.75 254 ARG A O 1
ATOM 1919 N N . ARG A 1 255 ? -18.328 -9.094 -1.475 1 97.19 255 ARG A N 1
ATOM 1920 C CA . ARG A 1 255 ? -19.406 -8.867 -0.524 1 97.19 255 ARG A CA 1
ATOM 1921 C C . ARG A 1 255 ? -20.766 -9.164 -1.159 1 97.19 255 ARG A C 1
ATOM 1923 O O . ARG A 1 255 ? -21.609 -9.812 -0.545 1 97.19 255 ARG A O 1
ATOM 1930 N N . GLN A 1 256 ? -20.953 -8.742 -2.398 1 97.25 256 GLN A N 1
ATOM 1931 C CA . GLN A 1 256 ? -22.219 -8.93 -3.082 1 97.25 256 GLN A CA 1
ATOM 1932 C C . GLN A 1 256 ? -22.438 -10.391 -3.461 1 97.25 256 GLN A C 1
ATOM 1934 O O . GLN A 1 256 ? -23.562 -10.883 -3.441 1 97.25 256 GLN A O 1
ATOM 1939 N N . ARG A 1 257 ? -2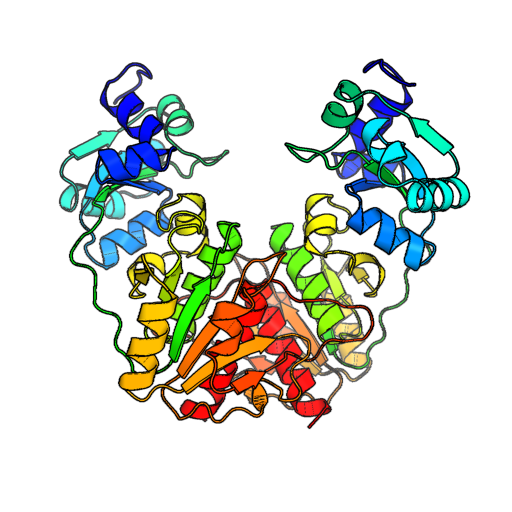1.391 -11.156 -3.812 1 93 257 ARG A N 1
ATOM 1940 C CA . ARG A 1 257 ? -21.516 -12.539 -4.285 1 93 257 ARG A CA 1
ATOM 1941 C C . ARG A 1 257 ? -21.641 -13.508 -3.113 1 93 257 ARG A C 1
ATOM 1943 O O . ARG A 1 257 ? -22.062 -14.648 -3.289 1 93 257 ARG A O 1
ATOM 1950 N N . ARG A 1 258 ? -20.922 -13.375 -1.962 1 78.69 258 ARG A N 1
ATOM 1951 C CA . ARG A 1 258 ? -20.953 -14.258 -0.801 1 78.69 258 ARG A CA 1
ATOM 1952 C C . ARG A 1 258 ? -22.062 -13.844 0.166 1 78.69 258 ARG A C 1
ATOM 1954 O O . ARG A 1 258 ? -22.312 -14.531 1.157 1 78.69 258 ARG A O 1
ATOM 1961 N N . GLY A 1 259 ? -22.547 -12.453 0.003 1 46.91 259 GLY A N 1
ATOM 1962 C CA . GLY A 1 259 ? -23.734 -12.18 0.8 1 46.91 259 GLY A CA 1
ATOM 1963 C C . GLY A 1 259 ? -25 -12.727 0.185 1 46.91 259 GLY A C 1
ATOM 1964 O O . GLY A 1 259 ? -25.031 -13.07 -0.999 1 46.91 259 GLY A O 1
ATOM 1965 N N . MET B 1 1 ? 22.984 31.844 -4.582 1 90.88 1 MET B N 1
ATOM 1966 C CA . MET B 1 1 ? 22.688 30.422 -4.629 1 90.88 1 MET B CA 1
ATOM 1967 C C . MET B 1 1 ? 23.641 29.641 -3.723 1 90.88 1 MET B C 1
ATOM 1969 O O . MET B 1 1 ? 24.859 29.875 -3.744 1 90.88 1 MET B O 1
ATOM 1973 N N . LEU B 1 2 ? 23.062 28.812 -2.873 1 92.19 2 LEU B N 1
ATOM 1974 C CA . LEU B 1 2 ? 23.875 28 -1.97 1 92.19 2 LEU B CA 1
ATOM 1975 C C . LEU B 1 2 ? 24.406 26.766 -2.684 1 92.19 2 LEU B C 1
ATOM 1977 O O . LEU B 1 2 ? 23.641 25.969 -3.238 1 92.19 2 LEU B O 1
ATOM 1981 N N . THR B 1 3 ? 25.703 26.5 -2.627 1 93.12 3 THR B N 1
ATOM 1982 C CA . THR B 1 3 ? 26.312 25.438 -3.412 1 93.12 3 THR B CA 1
ATOM 1983 C C . THR B 1 3 ? 27.141 24.516 -2.525 1 93.12 3 THR B C 1
ATOM 1985 O O . THR B 1 3 ? 27.516 23.406 -2.936 1 93.12 3 THR B O 1
ATOM 1988 N N . SER B 1 4 ? 27.422 25.031 -1.37 1 93.38 4 SER B N 1
ATOM 1989 C CA . SER B 1 4 ? 28.359 24.297 -0.529 1 93.38 4 SER B CA 1
ATOM 1990 C C . SER B 1 4 ? 27.641 23.266 0.335 1 93.38 4 SER B C 1
ATOM 1992 O O . SER B 1 4 ? 26.719 23.594 1.064 1 93.38 4 SER B O 1
ATOM 1994 N N . LEU B 1 5 ? 28.172 22.062 0.368 1 94.75 5 LEU B N 1
ATOM 1995 C CA . LEU B 1 5 ? 27.656 21 1.212 1 94.75 5 LEU B CA 1
ATOM 1996 C C . LEU B 1 5 ? 28.031 21.219 2.672 1 94.75 5 LEU B C 1
ATOM 1998 O O . LEU B 1 5 ? 27.469 20.609 3.57 1 94.75 5 LEU B O 1
ATOM 2002 N N . GLN B 1 6 ? 28.969 22.094 2.889 1 94.75 6 GLN B N 1
ATOM 2003 C CA . GLN B 1 6 ? 29.469 22.344 4.238 1 94.75 6 GLN B CA 1
ATOM 2004 C C . GLN B 1 6 ? 28.688 23.484 4.898 1 94.75 6 GLN B C 1
ATOM 2006 O O . GLN B 1 6 ? 28.922 23.797 6.07 1 94.75 6 GLN B O 1
ATOM 2011 N N . ASN B 1 7 ? 27.844 24.031 4.09 1 95.75 7 ASN B N 1
ATOM 2012 C CA . ASN B 1 7 ? 27 25.094 4.625 1 95.75 7 ASN B CA 1
ATOM 2013 C C . ASN B 1 7 ? 26.172 24.609 5.816 1 95.75 7 ASN B C 1
ATOM 2015 O O . ASN B 1 7 ? 25.656 23.484 5.809 1 95.75 7 ASN B O 1
ATOM 2019 N N . SER B 1 8 ? 26.031 25.469 6.836 1 96.62 8 SER B N 1
ATOM 2020 C CA . SER B 1 8 ? 25.375 25.094 8.086 1 96.62 8 SER B CA 1
ATOM 2021 C C . SER B 1 8 ? 23.922 24.703 7.855 1 96.62 8 SER B C 1
ATOM 2023 O O . SER B 1 8 ? 23.422 23.766 8.484 1 96.62 8 SER B O 1
ATOM 2025 N N . LEU B 1 9 ? 23.234 25.391 7.008 1 96.94 9 LEU B N 1
ATOM 2026 C CA . LEU B 1 9 ? 21.844 25.062 6.688 1 96.94 9 LEU B CA 1
ATOM 2027 C C . LEU B 1 9 ? 21.75 23.688 6.031 1 96.94 9 LEU B C 1
ATOM 2029 O O . LEU B 1 9 ? 20.875 22.891 6.383 1 96.94 9 LEU B O 1
ATOM 2033 N N . VAL B 1 10 ? 22.641 23.438 5.113 1 97.5 10 VAL B N 1
ATOM 2034 C CA . VAL B 1 10 ? 22.672 22.156 4.395 1 97.5 10 VAL B CA 1
ATOM 2035 C C . VAL B 1 10 ? 22.891 21.016 5.383 1 97.5 10 VAL B C 1
ATOM 2037 O O . VAL B 1 10 ? 22.188 20 5.34 1 97.5 10 VAL B O 1
ATOM 2040 N N . LYS B 1 11 ? 23.797 21.203 6.281 1 97.44 11 LYS B N 1
ATOM 2041 C CA . LYS B 1 11 ? 24.078 20.188 7.297 1 97.44 11 LYS B CA 1
ATOM 2042 C C . LYS B 1 11 ? 22.859 19.969 8.203 1 97.44 11 LYS B C 1
ATOM 2044 O O . LYS B 1 11 ? 22.531 18.828 8.547 1 97.44 11 LYS B O 1
ATOM 2049 N N . GLN B 1 12 ? 22.281 21.094 8.562 1 97.38 12 GLN B N 1
ATOM 2050 C CA . GLN B 1 12 ? 21.094 21.031 9.406 1 97.38 12 GLN B CA 1
ATOM 2051 C C . GLN B 1 12 ? 20 20.203 8.734 1 97.38 12 GLN B C 1
ATOM 2053 O O . GLN B 1 12 ? 19.391 19.344 9.367 1 97.38 12 GLN B O 1
ATOM 2058 N N . ILE B 1 13 ? 19.719 20.453 7.48 1 97.88 13 ILE B N 1
ATOM 2059 C CA . ILE B 1 13 ? 18.656 19.781 6.742 1 97.88 13 ILE B CA 1
ATOM 2060 C C . ILE B 1 13 ? 18.984 18.297 6.617 1 97.88 13 ILE B C 1
ATOM 2062 O O . ILE B 1 13 ? 18.109 17.453 6.797 1 97.88 13 ILE B O 1
ATOM 2066 N N . ARG B 1 14 ? 20.188 17.953 6.379 1 97.44 14 ARG B N 1
ATOM 2067 C CA . ARG B 1 14 ? 20.594 16.562 6.25 1 97.44 14 ARG B CA 1
ATOM 2068 C C . ARG B 1 14 ? 20.344 15.789 7.543 1 97.44 14 ARG B C 1
ATOM 2070 O O . ARG B 1 14 ? 19.984 14.617 7.512 1 97.44 14 ARG B O 1
ATOM 2077 N N . LYS B 1 15 ? 20.547 16.453 8.648 1 97.12 15 LYS B N 1
ATOM 2078 C CA . LYS B 1 15 ? 20.344 15.812 9.953 1 97.12 15 LYS B CA 1
ATOM 2079 C C . LYS B 1 15 ? 18.875 15.43 10.148 1 97.12 15 LYS B C 1
ATOM 2081 O O . LYS B 1 15 ? 18.562 14.5 10.898 1 97.12 15 LYS B O 1
ATOM 2086 N N . LEU B 1 16 ? 17.969 16.109 9.461 1 97.56 16 LEU B N 1
ATOM 2087 C CA . LEU B 1 16 ? 16.531 15.891 9.609 1 97.56 16 LEU B CA 1
ATOM 2088 C C . LEU B 1 16 ? 16.125 14.57 8.969 1 97.56 16 LEU B C 1
ATOM 2090 O O . LEU B 1 16 ? 14.969 14.141 9.109 1 97.56 16 LEU B O 1
ATOM 2094 N N . HIS B 1 17 ? 17.047 13.906 8.305 1 97.06 17 HIS B N 1
ATOM 2095 C CA . HIS B 1 17 ? 16.797 12.57 7.793 1 97.06 17 HIS B CA 1
ATOM 2096 C C . HIS B 1 17 ? 16.531 11.586 8.93 1 97.06 17 HIS B C 1
ATOM 2098 O O . HIS B 1 17 ? 15.789 10.617 8.758 1 97.06 17 HIS B O 1
ATOM 2104 N N . ALA B 1 18 ? 17.094 11.906 10.117 1 96.12 18 ALA B N 1
ATOM 2105 C CA . ALA B 1 18 ? 16.953 11.055 11.297 1 96.12 18 ALA B CA 1
ATOM 2106 C C . ALA B 1 18 ? 15.82 11.531 12.188 1 96.12 18 ALA B C 1
ATOM 2108 O O . ALA B 1 18 ? 15.672 12.734 12.43 1 96.12 18 ALA B O 1
ATOM 2109 N N . ALA B 1 19 ? 15.086 10.609 12.68 1 95.19 19 ALA B N 1
ATOM 2110 C CA . ALA B 1 19 ? 13.945 10.93 13.531 1 95.19 19 ALA B CA 1
ATOM 2111 C C . ALA B 1 19 ? 14.383 11.727 14.758 1 95.19 19 ALA B C 1
ATOM 2113 O O . ALA B 1 19 ? 13.742 12.711 15.125 1 95.19 19 ALA B O 1
ATOM 2114 N N . LYS B 1 20 ? 15.453 11.281 15.336 1 95.81 20 LYS B N 1
ATOM 2115 C CA . LYS B 1 20 ? 15.961 11.93 16.547 1 95.81 20 LYS B CA 1
ATOM 2116 C C . LYS B 1 20 ? 16.203 13.414 16.312 1 95.81 20 LYS B C 1
ATOM 2118 O O . LYS B 1 20 ? 15.867 14.242 17.156 1 95.81 20 LYS B O 1
ATOM 2123 N N . GLU B 1 21 ? 16.719 13.758 15.18 1 97.31 21 GLU B N 1
ATOM 2124 C CA . GLU B 1 21 ? 17.047 15.141 14.852 1 97.31 21 GLU B CA 1
ATOM 2125 C C . GLU B 1 21 ? 15.797 15.945 14.531 1 97.31 21 GLU B C 1
ATOM 2127 O O . GLU B 1 21 ? 15.727 17.141 14.828 1 97.31 21 GLU B O 1
ATOM 2132 N N . ARG B 1 22 ? 14.82 15.367 13.922 1 96.81 22 ARG B N 1
ATOM 2133 C CA . ARG B 1 22 ? 13.539 16.031 13.703 1 96.81 22 ARG B CA 1
ATOM 2134 C C . ARG B 1 22 ? 12.891 16.422 15.023 1 96.81 22 ARG B C 1
ATOM 2136 O O . ARG B 1 22 ? 12.398 17.531 15.18 1 96.81 22 ARG B O 1
ATOM 2143 N N . HIS B 1 23 ? 12.906 15.5 15.93 1 94.88 23 HIS B N 1
ATOM 2144 C CA . HIS B 1 23 ? 12.328 15.758 17.25 1 94.88 23 HIS B CA 1
ATOM 2145 C C . HIS B 1 23 ? 13.125 16.828 17.984 1 94.88 23 HIS B C 1
ATOM 2147 O O . HIS B 1 23 ? 12.547 17.75 18.578 1 94.88 23 HIS B O 1
ATOM 2153 N N . LYS B 1 24 ? 14.438 16.719 17.906 1 96.62 24 LYS B N 1
ATOM 2154 C CA . LYS B 1 24 ? 15.32 17.656 18.594 1 96.62 24 LYS B CA 1
ATOM 2155 C C . LYS B 1 24 ? 15.141 19.062 18.047 1 96.62 24 LYS B C 1
ATOM 2157 O O . LYS B 1 24 ? 15.031 20.031 18.812 1 96.62 24 LYS B O 1
ATOM 2162 N N . GLN B 1 25 ? 15.047 19.203 16.719 1 96.5 25 GLN B N 1
ATOM 2163 C CA . GLN B 1 25 ? 14.977 20.516 16.078 1 96.5 25 GLN B CA 1
ATOM 2164 C C . GLN B 1 25 ? 13.539 21 15.977 1 96.5 25 GLN B C 1
ATOM 2166 O O . GLN B 1 25 ? 13.289 22.156 15.633 1 96.5 25 GLN B O 1
ATOM 2171 N N . GLN B 1 26 ? 12.602 20.141 16.203 1 96.19 26 GLN B N 1
ATOM 2172 C CA . GLN B 1 26 ? 11.18 20.422 16.078 1 96.19 26 GLN B CA 1
ATOM 2173 C C . GLN B 1 26 ? 10.844 20.859 14.648 1 96.19 26 GLN B C 1
ATOM 2175 O O . GLN B 1 26 ? 10.125 21.844 14.453 1 96.19 26 GLN B O 1
ATOM 2180 N N . LEU B 1 27 ? 11.492 20.141 13.695 1 97.44 27 LEU B N 1
ATOM 2181 C CA . LEU B 1 27 ? 11.281 20.344 12.266 1 97.44 27 LEU B CA 1
ATOM 2182 C C . LEU B 1 27 ? 11.195 19 11.531 1 97.44 27 LEU B C 1
ATOM 2184 O O . LEU B 1 27 ? 11.727 18 11.992 1 97.44 27 LEU B O 1
ATOM 2188 N N . PHE B 1 28 ? 10.406 19 10.492 1 97.38 28 PHE B N 1
ATOM 2189 C CA . PHE B 1 28 ? 10.453 17.828 9.625 1 97.38 28 PHE B CA 1
ATOM 2190 C C . PHE B 1 28 ? 10.547 18.25 8.156 1 97.38 28 PHE B C 1
ATOM 2192 O O . PHE B 1 28 ? 10.32 19.422 7.824 1 97.38 28 PHE B O 1
ATOM 2199 N N . LEU B 1 29 ? 10.945 17.359 7.336 1 97.62 29 LEU B N 1
ATOM 2200 C CA . LEU B 1 29 ? 11.32 17.625 5.953 1 97.62 29 LEU B CA 1
ATOM 2201 C C . LEU B 1 29 ? 10.156 17.328 5.008 1 97.62 29 LEU B C 1
ATOM 2203 O O . LEU B 1 29 ? 9.617 16.219 5.008 1 97.62 29 LEU B O 1
ATOM 2207 N N . LEU B 1 30 ? 9.734 18.312 4.23 1 97.44 30 LEU B N 1
ATOM 2208 C CA . LEU B 1 30 ? 8.797 18.172 3.119 1 97.44 30 LEU B CA 1
ATOM 2209 C C . LEU B 1 30 ? 9.539 18.156 1.785 1 97.44 30 LEU B C 1
ATOM 2211 O O . LEU B 1 30 ? 10.305 19.078 1.483 1 97.44 30 LEU B O 1
ATOM 2215 N N . GLU B 1 31 ? 9.273 17.141 1.06 1 97.75 31 GLU B N 1
ATOM 2216 C CA . GLU B 1 31 ? 9.984 17.016 -0.208 1 97.75 31 GLU B CA 1
ATOM 2217 C C . GLU B 1 31 ? 9.016 16.969 -1.385 1 97.75 31 GLU B C 1
ATOM 2219 O O . GLU B 1 31 ? 8.039 16.203 -1.359 1 97.75 31 GLU B O 1
ATOM 2224 N N . GLY B 1 32 ? 9.289 17.812 -2.336 1 97.5 32 GLY B N 1
ATOM 2225 C CA . GLY B 1 32 ? 8.562 17.703 -3.592 1 97.5 32 GLY B CA 1
ATOM 2226 C C . GLY B 1 32 ? 7.492 18.781 -3.748 1 97.5 32 GLY B C 1
ATOM 2227 O O . GLY B 1 32 ? 6.98 19.297 -2.758 1 97.5 32 GLY B O 1
ATOM 2228 N N . THR B 1 33 ? 7.156 19.062 -4.965 1 98 33 THR B N 1
ATOM 2229 C CA . THR B 1 33 ? 6.234 20.125 -5.348 1 98 33 THR B CA 1
ATOM 2230 C C . THR B 1 33 ? 4.859 19.891 -4.73 1 98 33 THR B C 1
ATOM 2232 O O . THR B 1 33 ? 4.281 20.797 -4.129 1 98 33 THR B O 1
ATOM 2235 N N . HIS B 1 34 ? 4.402 18.703 -4.801 1 96.06 34 HIS B N 1
ATOM 2236 C CA . HIS B 1 34 ? 3.041 18.406 -4.375 1 96.06 34 HIS B CA 1
ATOM 2237 C C . HIS B 1 34 ? 2.873 18.625 -2.873 1 96.06 34 HIS B C 1
ATOM 2239 O O . HIS B 1 34 ? 1.901 19.234 -2.436 1 96.06 34 HIS B O 1
ATOM 2245 N N . LEU B 1 35 ? 3.801 18.156 -2.105 1 97 35 LEU B N 1
ATOM 2246 C CA . LEU B 1 35 ? 3.713 18.312 -0.657 1 97 35 LEU B CA 1
ATOM 2247 C C . LEU B 1 35 ? 3.793 19.781 -0.266 1 97 35 LEU B C 1
ATOM 2249 O O . LEU B 1 35 ? 3.102 20.234 0.655 1 97 35 LEU B O 1
ATOM 2253 N N . LEU B 1 36 ? 4.625 20.484 -0.973 1 98 36 LEU B N 1
ATOM 2254 C CA . LEU B 1 36 ? 4.719 21.922 -0.713 1 98 36 LEU B CA 1
ATOM 2255 C C . LEU B 1 36 ? 3.398 22.625 -1.021 1 98 36 LEU B C 1
ATOM 2257 O O . LEU B 1 36 ? 2.936 23.453 -0.241 1 98 36 LEU B O 1
ATOM 2261 N N . GLU B 1 37 ? 2.805 22.234 -2.129 1 97.56 37 GLU B N 1
ATOM 2262 C CA . GLU B 1 37 ? 1.51 22.797 -2.506 1 97.56 37 GLU B CA 1
ATOM 2263 C C . GLU B 1 37 ? 0.467 22.547 -1.419 1 97.56 37 GLU B C 1
ATOM 2265 O O . GLU B 1 37 ? -0.281 23.453 -1.055 1 97.56 37 GLU B O 1
ATOM 2270 N N . GLU B 1 38 ? 0.443 21.344 -0.936 1 96.31 38 GLU B N 1
ATOM 2271 C CA . GLU B 1 38 ? -0.529 20.969 0.084 1 96.31 38 GLU B CA 1
ATOM 2272 C C . GLU B 1 38 ? -0.285 21.719 1.388 1 96.31 38 GLU B C 1
ATOM 2274 O O . GLU B 1 38 ? -1.232 22.172 2.037 1 96.31 38 GLU B O 1
ATOM 2279 N N . ALA B 1 39 ? 0.939 21.844 1.763 1 96.62 39 ALA B N 1
ATOM 2280 C CA . ALA B 1 39 ? 1.28 22.594 2.967 1 96.62 39 ALA B CA 1
ATOM 2281 C C . ALA B 1 39 ? 0.847 24.047 2.844 1 96.62 39 ALA B C 1
ATOM 2283 O O . ALA B 1 39 ? 0.254 24.609 3.771 1 96.62 39 ALA B O 1
ATOM 2284 N N . CYS B 1 40 ? 1.116 24.641 1.72 1 97.06 40 CYS B N 1
ATOM 2285 C CA . CYS B 1 40 ? 0.757 26.031 1.479 1 97.06 40 CYS B CA 1
ATOM 2286 C C . CYS B 1 40 ? -0.756 26.203 1.493 1 97.06 40 CYS B C 1
ATOM 2288 O O . CYS B 1 40 ? -1.263 27.188 2.037 1 97.06 40 CYS B O 1
ATOM 2290 N N . ALA B 1 41 ? -1.413 25.219 0.918 1 95.19 41 ALA B N 1
ATOM 2291 C CA . ALA B 1 41 ? -2.867 25.297 0.803 1 95.19 41 ALA B CA 1
ATOM 2292 C C . ALA B 1 41 ? -3.523 25.375 2.18 1 95.19 41 ALA B C 1
ATOM 2294 O O . ALA B 1 41 ? -4.566 26.016 2.34 1 95.19 41 ALA B O 1
ATOM 2295 N N . VAL B 1 42 ? -2.91 24.766 3.178 1 93.19 42 VAL B N 1
ATOM 2296 C CA . VAL B 1 42 ? -3.508 24.781 4.508 1 93.19 42 VAL B CA 1
ATOM 2297 C C . VAL B 1 42 ? -2.775 25.781 5.398 1 93.19 42 VAL B C 1
ATOM 2299 O O . VAL B 1 42 ? -2.959 25.781 6.621 1 93.19 42 VAL B O 1
ATOM 2302 N N . ASN B 1 43 ? -1.851 26.562 4.84 1 94.5 43 ASN B N 1
ATOM 2303 C CA . ASN B 1 43 ? -1.067 27.578 5.543 1 94.5 43 ASN B CA 1
ATOM 2304 C C . ASN B 1 43 ? -0.239 26.969 6.668 1 94.5 43 ASN B C 1
ATOM 2306 O O . ASN B 1 43 ? -0.183 27.516 7.773 1 94.5 43 ASN B O 1
ATOM 2310 N N . TYR B 1 44 ? 0.278 25.797 6.414 1 94.56 44 TYR B N 1
ATOM 2311 C CA . TYR B 1 44 ? 1.14 25.172 7.41 1 94.56 44 TYR B CA 1
ATOM 2312 C C . TYR B 1 44 ? 2.426 25.969 7.598 1 94.56 44 TYR B C 1
ATOM 2314 O O . TYR B 1 44 ? 3.047 26.391 6.621 1 94.56 44 TYR B O 1
ATOM 2322 N N . PRO B 1 45 ? 2.869 26.172 8.773 1 93.56 45 PRO B N 1
ATOM 2323 C CA . PRO B 1 45 ? 4.062 26.984 9.016 1 93.56 45 PRO B CA 1
ATOM 2324 C C . PRO B 1 45 ? 5.34 26.328 8.5 1 93.56 45 PRO B C 1
ATOM 2326 O O . PRO B 1 45 ? 5.641 25.188 8.859 1 93.56 45 PRO B O 1
ATOM 2329 N N . LEU B 1 46 ? 6.09 27.078 7.707 1 97.12 46 LEU B N 1
ATOM 2330 C CA . LEU B 1 46 ? 7.359 26.625 7.16 1 97.12 46 LEU B CA 1
ATOM 2331 C C . LEU B 1 46 ? 8.523 27.438 7.711 1 97.12 46 LEU B C 1
ATOM 2333 O O . LEU B 1 46 ? 8.406 28.656 7.863 1 97.12 46 LEU B O 1
ATOM 2337 N N . ALA B 1 47 ? 9.562 26.75 8.102 1 97.94 47 ALA B N 1
ATOM 2338 C CA . ALA B 1 47 ? 10.742 27.453 8.602 1 97.94 47 ALA B CA 1
ATOM 2339 C C . ALA B 1 47 ? 11.656 27.875 7.453 1 97.94 47 ALA B C 1
ATOM 2341 O O . ALA B 1 47 ? 12.125 29.016 7.414 1 97.94 47 ALA B O 1
ATOM 2342 N N . VAL B 1 48 ? 11.93 26.938 6.547 1 98.31 48 VAL B N 1
ATOM 2343 C CA . VAL B 1 48 ? 12.828 27.172 5.422 1 98.31 48 VAL B CA 1
ATOM 2344 C C . VAL B 1 48 ? 12.266 26.5 4.168 1 98.31 48 VAL B C 1
ATOM 2346 O O . VAL B 1 48 ? 11.648 25.438 4.242 1 98.31 48 VAL B O 1
ATOM 2349 N N . VAL B 1 49 ? 12.414 27.156 3.043 1 98.62 49 VAL B N 1
ATOM 2350 C CA . VAL B 1 49 ? 12.148 26.516 1.76 1 98.62 49 VAL B CA 1
ATOM 2351 C C . VAL B 1 49 ? 13.375 26.656 0.858 1 98.62 49 VAL B C 1
ATOM 2353 O O . VAL B 1 49 ? 13.992 27.719 0.786 1 98.62 49 VAL B O 1
ATOM 2356 N N . CYS B 1 50 ? 13.812 25.547 0.28 1 98.62 50 CYS B N 1
ATOM 2357 C CA . CYS B 1 50 ? 14.938 25.5 -0.648 1 98.62 50 CYS B CA 1
ATOM 2358 C C . CYS B 1 50 ? 14.508 24.938 -1.998 1 98.62 50 CYS B C 1
ATOM 2360 O O . CYS B 1 50 ? 13.773 23.953 -2.061 1 98.62 50 CYS B O 1
ATOM 2362 N N . CYS B 1 51 ? 14.945 25.531 -3.078 1 98.69 51 CYS B N 1
ATOM 2363 C CA . CYS B 1 51 ? 14.664 24.953 -4.391 1 98.69 51 CYS B CA 1
ATOM 2364 C C . CYS B 1 51 ? 15.828 25.188 -5.348 1 98.69 51 CYS B C 1
ATOM 2366 O O . CYS B 1 51 ? 16.719 26 -5.062 1 98.69 51 CYS B O 1
ATOM 2368 N N . THR B 1 52 ? 15.883 24.422 -6.355 1 98.62 52 THR B N 1
ATOM 2369 C CA . THR B 1 52 ? 16.844 24.656 -7.422 1 98.62 52 THR B CA 1
ATOM 2370 C C . THR B 1 52 ? 16.391 25.812 -8.32 1 98.62 52 THR B C 1
ATOM 2372 O O . THR B 1 52 ? 15.211 26.156 -8.328 1 98.62 52 THR B O 1
ATOM 2375 N N . GLN B 1 53 ? 17.359 26.266 -9.047 1 98.19 53 GLN B N 1
ATOM 2376 C CA . GLN B 1 53 ? 17.031 27.344 -9.977 1 98.19 53 GLN B CA 1
ATOM 2377 C C . GLN B 1 53 ? 16.031 26.875 -11.031 1 98.19 53 GLN B C 1
ATOM 2379 O O . GLN B 1 53 ? 15.078 27.594 -11.352 1 98.19 53 GLN B O 1
ATOM 2384 N N . GLN B 1 54 ? 16.266 25.766 -11.516 1 97.88 54 GLN B N 1
ATOM 2385 C CA . GLN B 1 54 ? 15.375 25.203 -12.531 1 97.88 54 GLN B CA 1
ATOM 2386 C C . GLN B 1 54 ? 13.953 25.062 -12.016 1 97.88 54 GLN B C 1
ATOM 2388 O O . GLN B 1 54 ? 12.992 25.391 -12.711 1 97.88 54 GLN B O 1
ATOM 2393 N N . TRP B 1 55 ? 13.797 24.609 -10.828 1 98.44 55 TRP B N 1
ATOM 2394 C CA . TRP B 1 55 ? 12.469 24.453 -10.234 1 98.44 55 TRP B CA 1
ATOM 2395 C C . TRP B 1 55 ? 11.797 25.812 -10.031 1 98.44 55 TRP B C 1
ATOM 2397 O O . TRP B 1 55 ? 10.602 25.969 -10.297 1 98.44 55 TRP B O 1
ATOM 2407 N N . GLN B 1 56 ? 12.539 26.75 -9.539 1 98.25 56 GLN B N 1
ATOM 2408 C CA . GLN B 1 56 ? 12.016 28.094 -9.305 1 98.25 56 GLN B CA 1
ATOM 2409 C C . GLN B 1 56 ? 11.422 28.688 -10.586 1 98.25 56 GLN B C 1
ATOM 2411 O O . GLN B 1 56 ? 10.328 29.25 -10.562 1 98.25 56 GLN B O 1
ATOM 2416 N N . ILE B 1 57 ? 12.117 28.453 -11.664 1 98.12 57 ILE B N 1
ATOM 2417 C CA . ILE B 1 57 ? 11.711 28.984 -12.961 1 98.12 57 ILE B CA 1
ATOM 2418 C C . ILE B 1 57 ? 10.422 28.297 -13.422 1 98.12 57 ILE B C 1
ATOM 2420 O O . ILE B 1 57 ? 9.539 28.938 -13.977 1 98.12 57 ILE B O 1
ATOM 2424 N N . SER B 1 58 ? 10.312 27.062 -13.117 1 98.19 58 SER B N 1
ATOM 2425 C CA . SER B 1 58 ? 9.188 26.266 -13.586 1 98.19 58 SER B CA 1
ATOM 2426 C C . SER B 1 58 ? 7.961 26.453 -12.703 1 98.19 58 SER B C 1
ATOM 2428 O O . SER B 1 58 ? 6.84 26.141 -13.102 1 98.19 58 SER B O 1
ATOM 2430 N N . HIS B 1 59 ? 8.203 26.969 -11.461 1 98.44 59 HIS B N 1
ATOM 2431 C CA . HIS B 1 59 ? 7.117 27.094 -10.5 1 98.44 59 HIS B CA 1
ATOM 2432 C C . HIS B 1 59 ? 7.148 28.453 -9.82 1 98.44 59 HIS B C 1
ATOM 2434 O O . HIS B 1 59 ? 7.148 28.531 -8.586 1 98.44 59 HIS B O 1
ATOM 2440 N N . PRO B 1 60 ? 7.074 29.531 -10.562 1 98 60 PRO B N 1
ATOM 2441 C CA . PRO B 1 60 ? 7.246 30.859 -9.984 1 98 60 PRO B CA 1
ATOM 2442 C C . PRO B 1 60 ? 6.148 31.219 -8.977 1 98 60 PRO B C 1
ATOM 2444 O O . PRO B 1 60 ? 6.426 31.828 -7.945 1 98 60 PRO B O 1
ATOM 2447 N N . MET B 1 61 ? 4.98 30.844 -9.234 1 98.25 61 MET B N 1
ATOM 2448 C CA . MET B 1 61 ? 3.869 31.188 -8.352 1 98.25 61 MET B CA 1
ATOM 2449 C C . MET B 1 61 ? 3.973 30.438 -7.027 1 98.25 61 MET B C 1
ATOM 2451 O O . MET B 1 61 ? 3.789 31.031 -5.961 1 98.25 61 MET B O 1
ATOM 2455 N N . LEU B 1 62 ? 4.219 29.188 -7.086 1 98.31 62 LEU B N 1
ATOM 2456 C CA . LEU B 1 62 ? 4.367 28.391 -5.875 1 98.31 62 LEU B CA 1
ATOM 2457 C C . LEU B 1 62 ? 5.562 28.859 -5.055 1 98.31 62 LEU B C 1
ATOM 2459 O O . LEU B 1 62 ? 5.512 28.859 -3.824 1 98.31 62 LEU B O 1
ATOM 2463 N N . TRP B 1 63 ? 6.617 29.203 -5.73 1 98.25 63 TRP B N 1
ATOM 2464 C CA . TRP B 1 63 ? 7.801 29.719 -5.047 1 98.25 63 TRP B CA 1
ATOM 2465 C C . TRP B 1 63 ? 7.461 30.984 -4.258 1 98.25 63 TRP B C 1
ATOM 2467 O O . TRP B 1 63 ? 7.824 31.109 -3.084 1 98.25 63 TRP B O 1
ATOM 2477 N N . GLU B 1 64 ? 6.812 31.828 -4.879 1 98 64 GLU B N 1
ATOM 2478 C CA . GLU B 1 64 ? 6.426 33.062 -4.219 1 98 64 GLU B CA 1
ATOM 2479 C C . GLU B 1 64 ? 5.559 32.812 -2.992 1 98 64 GLU B C 1
ATOM 2481 O O . GLU B 1 64 ? 5.777 33.375 -1.93 1 98 64 GLU B O 1
ATOM 2486 N N . GLU B 1 65 ? 4.648 31.938 -3.172 1 98.06 65 GLU B N 1
ATOM 2487 C CA . GLU B 1 65 ? 3.771 31.578 -2.062 1 98.06 65 GLU B CA 1
ATOM 2488 C C . GLU B 1 65 ? 4.566 30.953 -0.914 1 98.06 65 GLU B C 1
ATOM 2490 O O . GLU B 1 65 ? 4.367 31.312 0.248 1 98.06 65 GLU B O 1
ATOM 2495 N N . ALA B 1 66 ? 5.418 30.031 -1.23 1 98.06 66 ALA B N 1
ATOM 2496 C CA . ALA B 1 66 ? 6.242 29.359 -0.233 1 98.06 66 ALA B CA 1
ATOM 2497 C C . ALA B 1 66 ? 7.137 30.344 0.502 1 98.06 66 ALA B C 1
ATOM 2499 O O . ALA B 1 66 ? 7.316 30.25 1.718 1 98.06 66 ALA B O 1
ATOM 2500 N N . CYS B 1 67 ? 7.684 31.312 -0.226 1 97.62 67 CYS B N 1
ATOM 2501 C CA . CYS B 1 67 ? 8.523 32.344 0.361 1 97.62 67 CYS B CA 1
ATOM 2502 C C . CYS B 1 67 ? 7.742 33.188 1.379 1 97.62 67 CYS B C 1
ATOM 2504 O O . CYS B 1 67 ? 8.266 33.531 2.439 1 97.62 67 CYS B O 1
ATOM 2506 N N . GLN B 1 68 ? 6.562 33.438 1.047 1 96.81 68 GLN B N 1
ATOM 2507 C CA . GLN B 1 68 ? 5.715 34.25 1.919 1 96.81 68 GLN B CA 1
ATOM 2508 C C . GLN B 1 68 ? 5.348 33.469 3.189 1 96.81 68 GLN B C 1
ATOM 2510 O O . GLN B 1 68 ? 5.086 34.094 4.23 1 96.81 68 GLN B O 1
ATOM 2515 N N . LYS B 1 69 ? 5.418 32.188 3.121 1 95.69 69 LYS B N 1
ATOM 2516 C CA . LYS B 1 69 ? 4.945 31.344 4.23 1 95.69 69 LYS B CA 1
ATOM 2517 C C . LYS B 1 69 ? 6.113 30.75 5.004 1 95.69 69 LYS B C 1
ATOM 2519 O O . LYS B 1 69 ? 5.914 29.922 5.895 1 95.69 69 LYS B O 1
ATOM 2524 N N . SER B 1 70 ? 7.273 31.141 4.609 1 97.25 70 SER B N 1
ATOM 2525 C CA . SER B 1 70 ? 8.469 30.609 5.262 1 97.25 70 SER B CA 1
ATOM 2526 C C . SER B 1 70 ? 9.297 31.734 5.887 1 97.25 70 SER B C 1
ATOM 2528 O O . SER B 1 70 ? 9.195 32.875 5.488 1 97.25 70 SER B O 1
ATOM 2530 N N . ASP B 1 71 ? 10.078 31.344 6.82 1 97.12 71 ASP B N 1
ATOM 2531 C CA . ASP B 1 71 ? 10.961 32.312 7.477 1 97.12 71 ASP B CA 1
ATOM 2532 C C . ASP B 1 71 ? 12.195 32.594 6.617 1 97.12 71 ASP B C 1
ATOM 2534 O O . ASP B 1 71 ? 12.797 33.656 6.734 1 97.12 71 ASP B O 1
ATOM 2538 N N . ARG B 1 72 ? 12.523 31.656 5.781 1 97.75 72 ARG B N 1
ATOM 2539 C CA . ARG B 1 72 ? 13.734 31.75 4.973 1 97.75 72 ARG B CA 1
ATOM 2540 C C . ARG B 1 72 ? 13.578 31 3.66 1 97.75 72 ARG B C 1
ATOM 2542 O O . ARG B 1 72 ? 12.992 29.906 3.631 1 97.75 72 ARG B O 1
ATOM 2549 N N . ALA B 1 73 ? 14.016 31.562 2.639 1 98.06 73 ALA B N 1
ATOM 2550 C CA . ALA B 1 73 ? 14 30.938 1.321 1 98.06 73 ALA B CA 1
ATOM 2551 C C . ALA B 1 73 ? 15.391 30.953 0.693 1 98.06 73 ALA B C 1
ATOM 2553 O O . ALA B 1 73 ? 16.109 31.953 0.777 1 98.06 73 ALA B O 1
ATOM 2554 N N . GLU B 1 74 ? 15.766 29.828 0.134 1 98 74 GLU B N 1
ATOM 2555 C CA . GLU B 1 74 ? 17.109 29.703 -0.425 1 98 74 GLU B CA 1
ATOM 2556 C C . GLU B 1 74 ? 17.094 29 -1.772 1 98 74 GLU B C 1
ATOM 2558 O O . GLU B 1 74 ? 16.406 27.984 -1.933 1 98 74 GLU B O 1
ATOM 2563 N N . ILE B 1 75 ? 17.812 29.547 -2.713 1 98.25 75 ILE B N 1
ATOM 2564 C CA . ILE B 1 75 ? 18.094 28.812 -3.941 1 98.25 75 ILE B CA 1
ATOM 2565 C C . ILE B 1 75 ? 19.375 27.984 -3.764 1 98.25 75 ILE B C 1
ATOM 2567 O O . ILE B 1 75 ? 20.391 28.5 -3.293 1 98.25 75 ILE B O 1
ATOM 2571 N N . VAL B 1 76 ? 19.281 26.719 -4.129 1 98.44 76 VAL B N 1
ATOM 2572 C CA . VAL B 1 76 ? 20.422 25.828 -3.902 1 98.44 76 VAL B CA 1
ATOM 2573 C C . VAL B 1 76 ? 20.828 25.172 -5.215 1 98.44 76 VAL B C 1
ATOM 2575 O O . VAL B 1 76 ? 20.047 25.109 -6.16 1 98.44 76 VAL B O 1
ATOM 2578 N N . SER B 1 77 ? 22.078 24.672 -5.273 1 98 77 SER B N 1
ATOM 2579 C CA . SER B 1 77 ? 22.547 23.953 -6.449 1 98 77 SER B CA 1
ATOM 2580 C C . SER B 1 77 ? 21.922 22.562 -6.535 1 98 77 SER B C 1
ATOM 2582 O O . SER B 1 77 ? 21.344 22.078 -5.559 1 98 77 SER B O 1
ATOM 2584 N N . GLU B 1 78 ? 22.031 22 -7.703 1 97.31 78 GLU B N 1
ATOM 2585 C CA . GLU B 1 78 ? 21.531 20.641 -7.891 1 97.31 78 GLU B CA 1
ATOM 2586 C C . GLU B 1 78 ? 22.25 19.656 -6.953 1 97.31 78 GLU B C 1
ATOM 2588 O O . GLU B 1 78 ? 21.641 18.719 -6.449 1 97.31 78 GLU B O 1
ATOM 2593 N N . GLU B 1 79 ? 23.484 19.906 -6.766 1 96.94 79 GLU B N 1
ATOM 2594 C CA . GLU B 1 79 ? 24.281 19.047 -5.895 1 96.94 79 GLU B CA 1
ATOM 2595 C C . GLU B 1 79 ? 23.797 19.125 -4.449 1 96.94 79 GLU B C 1
ATOM 2597 O O . GLU B 1 79 ? 23.672 18.109 -3.773 1 96.94 79 GLU B O 1
ATOM 2602 N N . VAL B 1 80 ? 23.531 20.312 -4.012 1 97.94 80 VAL B N 1
ATOM 2603 C CA . VAL B 1 80 ? 23.031 20.516 -2.654 1 97.94 80 VAL B CA 1
ATOM 2604 C C . VAL B 1 80 ? 21.641 19.875 -2.518 1 97.94 80 VAL B C 1
ATOM 2606 O O . VAL B 1 80 ? 21.375 19.203 -1.532 1 97.94 80 VAL B O 1
ATOM 2609 N N . MET B 1 81 ? 20.828 20.094 -3.494 1 98.19 81 MET B N 1
ATOM 2610 C CA . MET B 1 81 ? 19.484 19.5 -3.484 1 98.19 81 MET B CA 1
ATOM 2611 C C . MET B 1 81 ? 19.562 17.984 -3.365 1 98.19 81 MET B C 1
ATOM 2613 O O . MET B 1 81 ? 18.844 17.391 -2.564 1 98.19 81 MET B O 1
ATOM 2617 N N . ALA B 1 82 ? 20.422 17.375 -4.109 1 97.31 82 ALA B N 1
ATOM 2618 C CA . ALA B 1 82 ? 20.594 15.93 -4.082 1 97.31 82 ALA B CA 1
ATOM 2619 C C . ALA B 1 82 ? 21.047 15.453 -2.703 1 97.31 82 ALA B C 1
ATOM 2621 O O . ALA B 1 82 ? 20.688 14.359 -2.266 1 97.31 82 ALA B O 1
ATOM 2622 N N . ALA B 1 83 ? 21.766 16.297 -2.039 1 96.81 83 ALA B N 1
ATOM 2623 C CA . ALA B 1 83 ? 22.328 15.938 -0.74 1 96.81 83 ALA B CA 1
ATOM 2624 C C . ALA B 1 83 ? 21.266 16.062 0.362 1 96.81 83 ALA B C 1
ATOM 2626 O O . ALA B 1 83 ? 21.312 15.32 1.349 1 96.81 83 ALA B O 1
ATOM 2627 N N . ILE B 1 84 ? 20.359 17 0.217 1 97.44 84 ILE B N 1
ATOM 2628 C CA . ILE B 1 84 ? 19.469 17.281 1.338 1 97.44 84 ILE B CA 1
ATOM 2629 C C . ILE B 1 84 ? 18.141 16.547 1.147 1 97.44 84 ILE B C 1
ATOM 2631 O O . ILE B 1 84 ? 17.375 16.391 2.092 1 97.44 84 ILE B O 1
ATOM 2635 N N . ALA B 1 85 ? 17.828 16.125 -0.041 1 97.31 85 ALA B N 1
ATOM 2636 C CA . ALA B 1 85 ? 16.625 15.336 -0.293 1 97.31 85 ALA B CA 1
ATOM 2637 C C . ALA B 1 85 ? 16.844 13.875 0.062 1 97.31 85 ALA B C 1
ATOM 2639 O O . ALA B 1 85 ? 17.984 13.398 0.073 1 97.31 85 ALA B O 1
ATOM 2640 N N . THR B 1 86 ? 15.789 13.195 0.375 1 95.81 86 THR B N 1
ATOM 2641 C CA . THR B 1 86 ? 15.883 11.773 0.678 1 95.81 86 THR B CA 1
ATOM 2642 C C . THR B 1 86 ? 15.547 10.93 -0.552 1 95.81 86 THR B C 1
ATOM 2644 O O . THR B 1 86 ? 15.766 9.719 -0.564 1 95.81 86 THR B O 1
ATOM 2647 N N .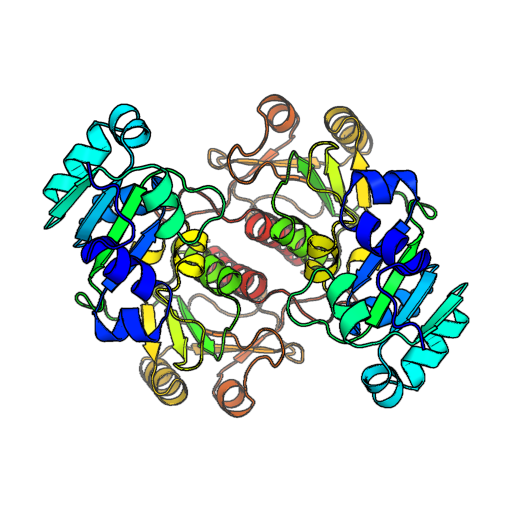 THR B 1 87 ? 15.062 11.508 -1.595 1 92.88 87 THR B N 1
ATOM 2648 C CA . THR B 1 87 ? 14.703 10.805 -2.818 1 92.88 87 THR B CA 1
ATOM 2649 C C . THR B 1 87 ? 15.906 10.695 -3.756 1 92.88 87 THR B C 1
ATOM 2651 O O . THR B 1 87 ? 16.812 11.531 -3.715 1 92.88 87 THR B O 1
ATOM 2654 N N . VAL B 1 88 ? 15.891 9.672 -4.582 1 88.69 88 VAL B N 1
ATOM 2655 C CA . VAL B 1 88 ? 16.969 9.43 -5.527 1 88.69 88 VAL B CA 1
ATOM 2656 C C . VAL B 1 88 ? 16.953 10.508 -6.613 1 88.69 88 VAL B C 1
ATOM 2658 O O . VAL B 1 88 ? 18.016 10.992 -7.023 1 88.69 88 VAL B O 1
ATOM 2661 N N . GLN B 1 89 ? 15.828 10.914 -7.098 1 91.25 89 GLN B N 1
ATOM 2662 C CA . GLN B 1 89 ? 15.648 11.969 -8.086 1 91.25 89 GLN B CA 1
ATOM 2663 C C . GLN B 1 89 ? 14.742 13.07 -7.551 1 91.25 89 GLN B C 1
ATOM 2665 O O . GLN B 1 89 ? 13.547 13.086 -7.82 1 91.25 89 GLN B O 1
ATOM 2670 N N . PRO B 1 90 ? 15.375 13.977 -6.922 1 94.44 90 PRO B N 1
ATOM 2671 C CA . PRO B 1 90 ? 14.555 15.008 -6.281 1 94.44 90 PRO B CA 1
ATOM 2672 C C . PRO B 1 90 ? 13.805 15.875 -7.289 1 94.44 90 PRO B C 1
ATOM 2674 O O . PRO B 1 90 ? 14.328 16.172 -8.367 1 94.44 90 PRO B O 1
ATOM 2677 N N . ASP B 1 91 ? 12.625 16.328 -6.969 1 94.44 91 ASP B N 1
ATOM 2678 C CA . ASP B 1 91 ? 11.742 17.188 -7.758 1 94.44 91 ASP B CA 1
ATOM 2679 C C . ASP B 1 91 ? 12.336 18.578 -7.914 1 94.44 91 ASP B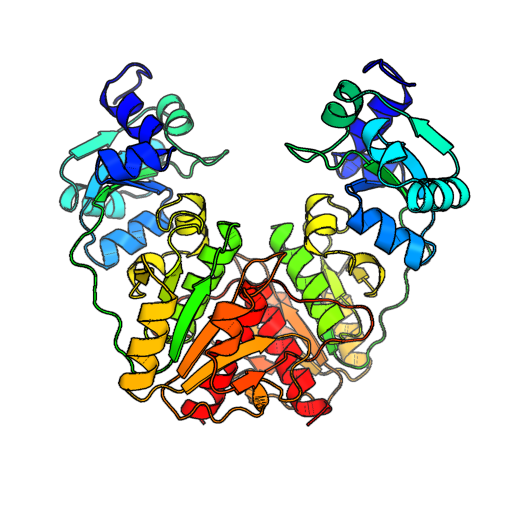 C 1
ATOM 2681 O O . ASP B 1 91 ? 11.977 19.312 -8.844 1 94.44 91 ASP B O 1
ATOM 2685 N N . GLY B 1 92 ? 13.172 18.969 -6.898 1 97.75 92 GLY B N 1
ATOM 2686 C CA . GLY B 1 92 ? 13.867 20.25 -6.992 1 97.75 92 GLY B CA 1
ATOM 2687 C C . GLY B 1 92 ? 13.469 21.234 -5.906 1 97.75 92 GLY B C 1
ATOM 2688 O O . GLY B 1 92 ? 13.867 22.391 -5.938 1 97.75 92 GLY B O 1
ATOM 2689 N N . VAL B 1 93 ? 12.672 20.781 -4.945 1 98.62 93 VAL B N 1
ATOM 2690 C CA . VAL B 1 93 ? 12.258 21.656 -3.859 1 98.62 93 VAL B CA 1
ATOM 2691 C C . VAL B 1 93 ? 12.109 20.859 -2.566 1 98.62 93 VAL B C 1
ATOM 2693 O O . VAL B 1 93 ? 11.664 19.719 -2.59 1 98.62 93 VAL B O 1
ATOM 2696 N N . VAL B 1 94 ? 12.547 21.469 -1.451 1 98.25 94 VAL B N 1
ATOM 2697 C CA . VAL B 1 94 ? 12.391 20.922 -0.104 1 98.25 94 VAL B CA 1
ATOM 2698 C C . VAL B 1 94 ? 11.984 22.047 0.856 1 98.25 94 VAL B C 1
ATOM 2700 O O . VAL B 1 94 ? 12.344 23.203 0.646 1 98.25 94 VAL B O 1
ATOM 2703 N N . ALA B 1 95 ? 11.227 21.703 1.836 1 98.31 95 ALA B N 1
ATOM 2704 C CA . ALA B 1 95 ? 10.875 22.672 2.873 1 98.31 95 ALA B CA 1
ATOM 2705 C C . ALA B 1 95 ? 11.008 22.062 4.262 1 98.31 95 ALA B C 1
ATOM 2707 O O . ALA B 1 95 ? 10.898 20.844 4.426 1 98.31 95 ALA B O 1
ATOM 2708 N N . LEU B 1 96 ? 11.32 22.828 5.211 1 98.25 96 LEU B N 1
ATOM 2709 C CA . LEU B 1 96 ? 11.305 22.469 6.625 1 98.25 96 LEU B CA 1
ATOM 2710 C C . LEU B 1 96 ? 10.039 22.969 7.297 1 98.25 96 LEU B C 1
ATOM 2712 O O . LEU B 1 96 ? 9.797 24.188 7.344 1 98.25 96 LEU B O 1
ATOM 2716 N N . ALA B 1 97 ? 9.281 22.062 7.746 1 97.38 97 ALA B N 1
ATOM 2717 C CA . ALA B 1 97 ? 8.031 22.406 8.414 1 97.38 97 ALA B CA 1
ATOM 2718 C C . ALA B 1 97 ? 8.172 22.281 9.93 1 97.38 97 ALA B C 1
ATOM 2720 O O . ALA B 1 97 ? 8.93 21.453 10.43 1 97.38 97 ALA B O 1
ATOM 2721 N N . LYS B 1 98 ? 7.418 23.094 10.625 1 95.31 98 LYS B N 1
ATOM 2722 C CA . LYS B 1 98 ? 7.457 23.062 12.086 1 95.31 98 LYS B CA 1
ATOM 2723 C C . LYS B 1 98 ? 6.656 21.891 12.641 1 95.31 98 LYS B C 1
ATOM 2725 O O . LYS B 1 98 ? 5.586 21.562 12.125 1 95.31 98 LYS B O 1
ATOM 2730 N N . ARG B 1 99 ? 7.199 21.281 13.633 1 91.56 99 ARG B N 1
ATOM 2731 C CA . ARG B 1 99 ? 6.52 20.172 14.289 1 91.56 99 ARG B CA 1
ATOM 2732 C C . ARG B 1 99 ? 5.594 20.656 15.391 1 91.56 99 ARG B C 1
ATOM 2734 O O . ARG B 1 99 ? 5.754 21.766 15.891 1 91.56 99 ARG B O 1
ATOM 2741 N N . ASN B 1 100 ? 4.641 19.797 15.875 1 76.81 100 ASN B N 1
ATOM 2742 C CA . ASN B 1 100 ? 3.807 19.938 17.062 1 76.81 100 ASN B CA 1
ATOM 2743 C C . ASN B 1 100 ? 3.072 21.281 17.078 1 76.81 100 ASN B C 1
ATOM 2745 O O . ASN B 1 100 ? 3.027 21.953 18.109 1 76.81 100 ASN B O 1
ATOM 2749 N N . ILE B 1 101 ? 2.74 21.594 15.805 1 71.94 101 ILE B N 1
ATOM 2750 C CA . ILE B 1 101 ? 1.908 22.797 15.773 1 71.94 101 ILE B CA 1
ATOM 2751 C C . ILE B 1 101 ? 0.474 22.438 16.156 1 71.94 101 ILE B C 1
ATOM 2753 O O . ILE B 1 101 ? -0.077 21.453 15.672 1 71.94 101 ILE B O 1
ATOM 2757 N N . SER B 1 102 ? -0.122 23.016 17.062 1 66.75 102 SER B N 1
ATOM 2758 C CA . SER B 1 102 ? -1.438 22.891 17.688 1 66.75 102 SER B CA 1
ATOM 2759 C C . SER B 1 102 ? -2.148 21.625 17.234 1 66.75 102 SER B C 1
ATOM 2761 O O . SER B 1 102 ? -2.934 21.656 16.281 1 66.75 102 SER B O 1
ATOM 2763 N N . PRO B 1 103 ? -1.76 20.516 17.828 1 69.31 103 PRO B N 1
ATOM 2764 C CA . PRO B 1 103 ? -2.422 19.281 17.422 1 69.31 103 PRO B CA 1
ATOM 2765 C C . PRO B 1 103 ? -3.941 19.344 17.562 1 69.31 103 PRO B C 1
ATOM 2767 O O . PRO B 1 103 ? -4.453 19.938 18.516 1 69.31 103 PRO B O 1
ATOM 2770 N N . THR B 1 104 ? -4.617 19.125 16.484 1 79.94 104 THR B N 1
ATOM 2771 C CA . THR B 1 104 ? -6.07 19.016 16.5 1 79.94 104 THR B CA 1
ATOM 2772 C C . THR B 1 104 ? -6.508 17.766 17.281 1 79.94 104 THR B C 1
ATOM 2774 O O . THR B 1 104 ? -6.074 16.656 16.984 1 79.94 104 THR B O 1
ATOM 2777 N N . PRO B 1 105 ? -7.301 18.016 18.266 1 90.25 105 PRO B N 1
ATOM 2778 C CA . PRO B 1 105 ? -7.766 16.859 19.031 1 90.25 105 PRO B CA 1
ATOM 2779 C C . PRO B 1 105 ? -8.57 15.883 18.188 1 90.25 105 PRO B C 1
ATOM 2781 O O . PRO B 1 105 ? -9.281 16.297 17.266 1 90.25 105 PRO B O 1
ATOM 2784 N N . ILE B 1 106 ? -8.406 14.719 18.453 1 95.06 106 ILE B N 1
ATOM 2785 C CA . ILE B 1 106 ? -9.188 13.68 17.781 1 95.06 106 ILE B CA 1
ATOM 2786 C C . ILE B 1 106 ? -10.5 13.469 18.531 1 95.06 106 ILE B C 1
ATOM 2788 O O . ILE B 1 106 ? -10.508 13.086 19.703 1 95.06 106 ILE B O 1
ATOM 2792 N N . PRO B 1 107 ? -11.586 13.75 17.875 1 94.75 107 PRO B N 1
ATOM 2793 C CA . PRO B 1 107 ? -12.867 13.516 18.547 1 94.75 107 PRO B CA 1
ATOM 2794 C C . PRO B 1 107 ? -13.195 12.031 18.688 1 94.75 107 PRO B C 1
ATOM 2796 O O . PRO B 1 107 ? -12.789 11.219 17.859 1 94.75 107 PRO B O 1
ATOM 2799 N N . PHE B 1 108 ? -13.883 11.734 19.75 1 95 108 PHE B N 1
ATOM 2800 C CA . PHE B 1 108 ? -14.391 10.375 19.922 1 95 108 PHE B CA 1
ATOM 2801 C C . PHE B 1 108 ? -15.758 10.219 19.266 1 95 108 PHE B C 1
ATOM 2803 O O . PHE B 1 108 ? -16.703 9.758 19.906 1 95 108 PHE B O 1
ATOM 2810 N N . THR B 1 109 ? -15.844 10.641 18.016 1 95.56 109 THR B N 1
ATOM 2811 C CA . THR B 1 109 ? -17.016 10.508 17.172 1 95.56 109 THR B CA 1
ATOM 2812 C C . THR B 1 109 ? -16.625 10.008 15.781 1 95.56 109 THR B C 1
ATOM 2814 O O . THR B 1 109 ? -15.453 10.008 15.422 1 95.56 109 THR B O 1
ATOM 2817 N N . GLY B 1 110 ? -17.625 9.539 15.039 1 97.19 110 GLY B N 1
ATOM 2818 C CA . GLY B 1 110 ? -17.328 9.016 13.711 1 97.19 110 GLY B CA 1
ATOM 2819 C C . GLY B 1 110 ? -16.5 7.75 13.742 1 97.19 110 GLY B C 1
ATOM 2820 O O . GLY B 1 110 ? -16.734 6.863 14.57 1 97.19 110 GLY B O 1
ATOM 2821 N N . VAL B 1 111 ? -15.57 7.684 12.797 1 98.44 111 VAL B N 1
ATOM 2822 C CA . VAL B 1 111 ? -14.688 6.52 12.711 1 98.44 111 VAL B CA 1
ATOM 2823 C C . VAL B 1 111 ? -13.242 6.953 12.93 1 98.44 111 VAL B C 1
ATOM 2825 O O . VAL B 1 111 ? -12.766 7.883 12.273 1 98.44 111 VAL B O 1
ATOM 2828 N N . VAL B 1 112 ? -12.578 6.328 13.891 1 98.75 112 VAL B N 1
ATOM 2829 C CA . VAL B 1 112 ? -11.195 6.637 14.234 1 98.75 112 VAL B CA 1
ATOM 2830 C C . VAL B 1 112 ? -10.344 5.371 14.133 1 98.75 112 VAL B C 1
ATOM 2832 O O . VAL B 1 112 ? -10.836 4.262 14.344 1 98.75 112 VAL B O 1
ATOM 2835 N N . LEU B 1 113 ? -9.086 5.543 13.797 1 98.81 113 LEU B N 1
ATOM 2836 C CA . LEU B 1 113 ? -8.156 4.418 13.758 1 98.81 113 LEU B CA 1
ATOM 2837 C C . LEU B 1 113 ? -7.199 4.469 14.945 1 98.81 113 LEU B C 1
ATOM 2839 O O . LEU B 1 113 ? -6.758 5.547 15.352 1 98.81 113 LEU B O 1
ATOM 2843 N N . ALA B 1 114 ? -6.906 3.359 15.484 1 98.88 114 ALA B N 1
ATOM 2844 C CA . ALA B 1 114 ? -5.797 3.158 16.406 1 98.88 114 ALA B CA 1
ATOM 2845 C C . ALA B 1 114 ? -4.828 2.102 15.883 1 98.88 114 ALA B C 1
ATOM 2847 O O . ALA B 1 114 ? -5.18 0.925 15.773 1 98.88 114 ALA B O 1
ATOM 2848 N N . LEU B 1 115 ? -3.615 2.543 15.617 1 98.81 115 LEU B N 1
ATOM 2849 C CA . LEU B 1 115 ? -2.609 1.686 15 1 98.81 115 LEU B CA 1
ATOM 2850 C C . LEU B 1 115 ? -1.544 1.282 16.016 1 98.81 115 LEU B C 1
ATOM 2852 O O . LEU B 1 115 ? -0.916 2.143 16.641 1 98.81 115 LEU B O 1
ATOM 2856 N N . GLU B 1 116 ? -1.346 0.009 16.109 1 98.69 116 GLU B N 1
ATOM 2857 C CA . GLU B 1 116 ? -0.355 -0.514 17.047 1 98.69 116 GLU B CA 1
ATOM 2858 C C . GLU B 1 116 ? 0.875 -1.039 16.312 1 98.69 116 GLU B C 1
ATOM 2860 O O . GLU B 1 116 ? 0.784 -2 15.547 1 98.69 116 GLU B O 1
ATOM 2865 N N . THR B 1 117 ? 2.051 -0.404 16.562 1 98.25 117 THR B N 1
ATOM 2866 C CA . THR B 1 117 ? 3.373 -0.854 16.125 1 98.25 117 THR B CA 1
ATOM 2867 C C . THR B 1 117 ? 3.416 -1.045 14.617 1 98.25 117 THR B C 1
ATOM 2869 O O . THR B 1 117 ? 3.867 -2.084 14.133 1 98.25 117 THR B O 1
ATOM 2872 N N . VAL B 1 118 ? 2.896 -0.05 13.859 1 98.5 118 VAL B N 1
ATOM 2873 C CA . VAL B 1 118 ? 3.043 -0.037 12.406 1 98.5 118 VAL B CA 1
ATOM 2874 C C . VAL B 1 118 ? 4.453 0.41 12.031 1 98.5 118 VAL B C 1
ATOM 2876 O O . VAL B 1 118 ? 4.891 1.496 12.422 1 98.5 118 VAL B O 1
ATOM 2879 N N . GLN B 1 119 ? 5.168 -0.373 11.211 1 97.75 119 GLN B N 1
ATOM 2880 C CA . GLN B 1 119 ? 6.598 -0.15 11.047 1 97.75 119 GLN B CA 1
ATOM 2881 C C . GLN B 1 119 ? 6.914 0.369 9.648 1 97.75 119 GLN B C 1
ATOM 2883 O O . GLN B 1 119 ? 7.887 1.104 9.453 1 97.75 119 GLN B O 1
ATOM 2888 N N . ASP B 1 120 ? 6.195 -0.021 8.656 1 97.75 120 ASP B N 1
ATOM 2889 C CA . ASP B 1 120 ? 6.477 0.355 7.277 1 97.75 120 ASP B CA 1
ATOM 2890 C C . ASP B 1 120 ? 5.961 1.759 6.973 1 97.75 120 ASP B C 1
ATOM 2892 O O . ASP B 1 120 ? 4.758 2.01 7.035 1 97.75 120 ASP B O 1
ATOM 2896 N N . PRO B 1 121 ? 6.801 2.697 6.562 1 98.06 121 PRO B N 1
ATOM 2897 C CA . PRO B 1 121 ? 6.359 4.07 6.305 1 98.06 121 PRO B CA 1
ATOM 2898 C C . PRO B 1 121 ? 5.355 4.164 5.156 1 98.06 121 PRO B C 1
ATOM 2900 O O . PRO B 1 121 ? 4.445 4.996 5.191 1 98.06 121 PRO B O 1
ATOM 2903 N N . GLY B 1 122 ? 5.504 3.316 4.137 1 97.94 122 GLY B N 1
ATOM 2904 C CA . GLY B 1 122 ? 4.543 3.293 3.045 1 97.94 122 GLY B CA 1
ATOM 2905 C C . GLY B 1 122 ? 3.145 2.912 3.492 1 97.94 122 GLY B C 1
ATOM 2906 O O . GLY B 1 122 ? 2.164 3.545 3.09 1 97.94 122 GLY B O 1
ATOM 2907 N N . ASN B 1 123 ? 3.074 1.931 4.355 1 98.5 123 ASN B N 1
ATOM 2908 C CA . ASN B 1 123 ? 1.788 1.51 4.902 1 98.5 123 ASN B CA 1
ATOM 2909 C C . ASN B 1 123 ? 1.13 2.625 5.707 1 98.5 123 ASN B C 1
ATOM 2911 O O . ASN B 1 123 ? -0.047 2.932 5.508 1 98.5 123 ASN B O 1
ATOM 2915 N N . LEU B 1 124 ? 1.909 3.189 6.574 1 98.75 124 LEU B N 1
ATOM 2916 C CA . LEU B 1 124 ? 1.349 4.25 7.406 1 98.75 124 LEU B CA 1
ATOM 2917 C C . LEU B 1 124 ? 0.856 5.41 6.547 1 98.75 124 LEU B C 1
ATOM 2919 O O . LEU B 1 124 ? -0.253 5.91 6.746 1 98.75 124 LEU B O 1
ATOM 2923 N N . GLY B 1 125 ? 1.677 5.824 5.594 1 98.69 125 GLY B N 1
ATOM 2924 C CA . GLY B 1 125 ? 1.251 6.895 4.707 1 98.69 125 GLY B CA 1
ATOM 2925 C C . GLY B 1 125 ? -0.027 6.574 3.955 1 98.69 125 GLY B C 1
ATOM 2926 O O . GLY B 1 125 ? -0.925 7.414 3.863 1 98.69 125 GLY B O 1
ATOM 2927 N N . THR B 1 126 ? -0.112 5.375 3.438 1 98.62 126 THR B N 1
ATOM 2928 C CA . THR B 1 126 ? -1.289 4.945 2.689 1 98.62 126 THR B CA 1
ATOM 2929 C C . THR B 1 126 ? -2.518 4.902 3.594 1 98.62 126 THR B C 1
ATOM 2931 O O . THR B 1 126 ? -3.615 5.277 3.176 1 98.62 126 THR B O 1
ATOM 2934 N N . ILE B 1 127 ? -2.328 4.473 4.824 1 98.88 127 ILE B N 1
ATOM 2935 C CA . ILE B 1 127 ? -3.426 4.434 5.785 1 98.88 127 ILE B CA 1
ATOM 2936 C C . ILE B 1 127 ? -3.934 5.852 6.047 1 98.88 127 ILE B C 1
ATOM 2938 O O . ILE B 1 127 ? -5.141 6.102 6.016 1 98.88 127 ILE B O 1
ATOM 2942 N N . ILE B 1 128 ? -3.043 6.785 6.27 1 98.56 128 ILE B N 1
ATOM 2943 C CA . ILE B 1 128 ? -3.393 8.18 6.523 1 98.56 128 ILE B CA 1
ATOM 2944 C C . ILE B 1 128 ? -4.16 8.742 5.332 1 98.56 128 ILE B C 1
ATOM 2946 O O . ILE B 1 128 ? -5.223 9.352 5.5 1 98.56 128 ILE B O 1
ATOM 2950 N N . ARG B 1 129 ? -3.631 8.492 4.137 1 98.62 129 ARG B N 1
ATOM 2951 C CA . ARG B 1 129 ? -4.258 8.961 2.906 1 98.62 129 ARG B CA 1
ATOM 2952 C C . ARG B 1 129 ? -5.672 8.398 2.766 1 98.62 129 ARG B C 1
ATOM 2954 O O . ARG B 1 129 ? -6.605 9.141 2.453 1 98.62 129 ARG B O 1
ATOM 2961 N N . THR B 1 130 ? -5.824 7.164 3.027 1 98.75 130 THR B N 1
ATOM 2962 C CA . THR B 1 130 ? -7.109 6.484 2.898 1 98.75 130 THR B CA 1
ATOM 2963 C C . THR B 1 130 ? -8.078 6.957 3.979 1 98.75 130 THR B C 1
ATOM 2965 O O . THR B 1 130 ? -9.266 7.145 3.711 1 98.75 130 THR B O 1
ATOM 2968 N N . ALA B 1 131 ? -7.578 7.105 5.195 1 98.75 131 ALA B N 1
ATOM 2969 C CA . ALA B 1 131 ? -8.414 7.574 6.297 1 98.75 131 ALA B CA 1
ATOM 2970 C C . ALA B 1 131 ? -8.992 8.953 5.996 1 98.75 131 ALA B C 1
ATOM 2972 O O . ALA B 1 131 ? -10.188 9.188 6.188 1 98.75 131 ALA B O 1
ATOM 2973 N N . ALA B 1 132 ? -8.141 9.82 5.5 1 98.19 132 ALA B N 1
ATOM 2974 C CA . ALA B 1 132 ? -8.617 11.148 5.105 1 98.19 132 ALA B CA 1
ATOM 2975 C C . ALA B 1 132 ? -9.656 11.055 3.998 1 98.19 132 ALA B C 1
ATOM 2977 O O . ALA B 1 132 ? -10.703 11.711 4.059 1 98.19 132 ALA B O 1
ATOM 2978 N N . ALA B 1 133 ? -9.391 10.234 3.033 1 98.06 133 ALA B N 1
ATOM 2979 C CA . ALA B 1 133 ? -10.273 10.062 1.886 1 98.06 133 ALA B CA 1
ATOM 2980 C C . ALA B 1 133 ? -11.633 9.523 2.318 1 98.06 133 ALA B C 1
ATOM 2982 O O . ALA B 1 133 ? -12.672 9.945 1.793 1 98.06 133 ALA B O 1
ATOM 2983 N N . ALA B 1 134 ? -11.617 8.617 3.254 1 98.19 134 ALA B N 1
ATOM 2984 C CA . ALA B 1 134 ? -12.844 7.961 3.705 1 98.19 134 ALA B CA 1
ATOM 2985 C C . ALA B 1 134 ? -13.602 8.844 4.695 1 98.19 134 ALA B C 1
ATOM 2987 O O . ALA B 1 134 ? -14.742 8.547 5.051 1 98.19 134 ALA B O 1
ATOM 2988 N N . GLY B 1 135 ? -12.961 9.875 5.188 1 97.5 135 GLY B N 1
ATOM 2989 C CA . GLY B 1 135 ? -13.625 10.781 6.117 1 97.5 135 GLY B CA 1
ATOM 2990 C C . GLY B 1 135 ? -13.484 10.352 7.566 1 97.5 135 GLY B C 1
ATOM 2991 O O . GLY B 1 135 ? -14.391 10.578 8.375 1 97.5 135 GLY B O 1
ATOM 2992 N N . ALA B 1 136 ? -12.438 9.664 7.91 1 98.25 136 ALA B N 1
ATOM 2993 C CA . ALA B 1 136 ? -12.172 9.312 9.305 1 98.25 136 ALA B CA 1
ATOM 2994 C C . ALA B 1 136 ? -12 10.57 10.164 1 98.25 136 ALA B C 1
ATOM 2996 O O . ALA B 1 136 ? -11.523 11.594 9.68 1 98.25 136 ALA B O 1
ATOM 2997 N N . SER B 1 137 ? -12.305 10.398 11.406 1 97.94 137 SER B N 1
ATOM 2998 C CA . SER B 1 137 ? -12.219 11.531 12.336 1 97.94 137 SER B CA 1
ATOM 2999 C C . SER B 1 137 ? -10.797 11.742 12.82 1 97.94 137 SER B C 1
ATOM 3001 O O . SER B 1 137 ? -10.453 12.82 13.312 1 97.94 137 SER B O 1
ATOM 3003 N N . GLY B 1 138 ? -10.016 10.695 12.75 1 98 138 GLY B N 1
ATOM 3004 C CA . GLY B 1 138 ? -8.633 10.82 13.18 1 98 138 GLY B CA 1
ATOM 3005 C C . GLY B 1 138 ? -7.914 9.484 13.281 1 98 138 GLY B C 1
ATOM 3006 O O . GLY B 1 138 ? -8.469 8.445 12.914 1 98 138 GLY B O 1
ATOM 3007 N N . LEU B 1 139 ? -6.648 9.57 13.75 1 98.25 139 LEU B N 1
ATOM 3008 C CA . LEU B 1 139 ? -5.789 8.391 13.82 1 98.25 139 LEU B CA 1
ATOM 3009 C C . LEU B 1 139 ? -4.848 8.477 15.023 1 98.25 139 LEU B C 1
ATOM 3011 O O . LEU B 1 139 ? -4.137 9.469 15.188 1 98.25 139 LEU B O 1
ATOM 3015 N N . TRP B 1 140 ? -4.906 7.48 15.852 1 98.19 140 TRP B N 1
ATOM 3016 C CA . TRP B 1 140 ? -3.938 7.301 16.922 1 98.19 140 TRP B CA 1
ATOM 3017 C C . TRP B 1 140 ? -2.861 6.297 16.516 1 98.19 140 TRP B C 1
ATOM 3019 O O . TRP B 1 140 ? -3.16 5.273 15.906 1 98.19 140 TRP B O 1
ATOM 3029 N N . LEU B 1 141 ? -1.66 6.641 16.891 1 98.12 141 LEU B N 1
ATOM 3030 C CA . LEU B 1 141 ? -0.514 5.793 16.578 1 98.12 141 LEU B CA 1
ATOM 3031 C C . LEU B 1 141 ? 0.291 5.477 17.828 1 98.12 141 LEU B C 1
ATOM 3033 O O . LEU B 1 141 ? 0.586 6.371 18.625 1 98.12 141 LEU B O 1
ATOM 3037 N N . SER B 1 142 ? 0.611 4.191 17.984 1 98.38 142 SER B N 1
ATOM 3038 C CA . SER B 1 142 ? 1.43 3.857 19.156 1 98.38 142 SER B CA 1
ATOM 3039 C C . SER B 1 142 ? 2.834 4.438 19.031 1 98.38 142 SER B C 1
ATOM 3041 O O . SER B 1 142 ? 3.338 4.621 17.922 1 98.38 142 SER B O 1
ATOM 3043 N N . GLY B 1 143 ? 3.508 4.676 20.109 1 96.44 143 GLY B N 1
ATOM 3044 C CA . GLY B 1 143 ? 4.789 5.359 20.156 1 96.44 143 GLY B CA 1
ATOM 3045 C C . GLY B 1 143 ? 5.918 4.562 19.531 1 96.44 143 GLY B C 1
ATOM 3046 O O . GLY B 1 143 ? 6.941 5.125 19.141 1 96.44 143 GLY B O 1
ATOM 3047 N N . ASP B 1 144 ? 5.754 3.338 19.453 1 97.12 144 ASP B N 1
ATOM 3048 C CA . ASP B 1 144 ? 6.805 2.477 18.922 1 97.12 144 ASP B CA 1
ATOM 3049 C C . ASP B 1 144 ? 6.582 2.197 17.438 1 97.12 144 ASP B C 1
ATOM 3051 O O . ASP B 1 144 ? 7.18 1.277 16.875 1 97.12 144 ASP B O 1
ATOM 3055 N N . SER B 1 145 ? 5.707 2.988 16.766 1 98 145 SER B N 1
ATOM 3056 C CA . SER B 1 145 ? 5.492 2.916 15.328 1 98 145 SER B CA 1
ATOM 3057 C C . SER B 1 145 ? 6.461 3.822 14.578 1 98 145 SER B C 1
ATOM 3059 O O . SER B 1 145 ? 7.207 4.586 15.195 1 98 145 SER B O 1
ATOM 3061 N N . VAL B 1 146 ? 6.531 3.609 13.297 1 97.88 146 VAL B N 1
ATOM 3062 C CA . VAL B 1 146 ? 7.301 4.516 12.453 1 97.88 146 VAL B CA 1
ATOM 3063 C C . VAL B 1 146 ? 6.855 5.957 12.703 1 97.88 146 VAL B C 1
ATOM 3065 O O . VAL B 1 146 ? 5.672 6.215 12.93 1 97.88 146 VAL B O 1
ATOM 3068 N N . ASP B 1 147 ? 7.785 6.871 12.586 1 97 147 ASP B N 1
ATOM 3069 C CA . ASP B 1 147 ? 7.559 8.281 12.883 1 97 147 ASP B CA 1
ATOM 3070 C C . ASP B 1 147 ? 6.594 8.906 11.875 1 97 147 ASP B C 1
ATOM 3072 O O . ASP B 1 147 ? 6.75 8.742 10.664 1 97 147 ASP B O 1
ATOM 3076 N N . LEU B 1 148 ? 5.59 9.672 12.352 1 96.06 148 LEU B N 1
ATOM 3077 C CA . LEU B 1 148 ? 4.582 10.328 11.531 1 96.06 148 LEU B CA 1
ATOM 3078 C C . LEU B 1 148 ? 5.23 11.305 10.555 1 96.06 148 LEU B C 1
ATOM 3080 O O . LEU B 1 148 ? 4.719 11.523 9.453 1 96.06 148 LEU B O 1
ATOM 3084 N N . ASP B 1 149 ? 6.328 11.805 10.938 1 95.5 149 ASP B N 1
ATOM 3085 C CA . ASP B 1 149 ? 6.953 12.859 10.141 1 95.5 149 ASP B CA 1
ATOM 3086 C C . ASP B 1 149 ? 8.07 12.305 9.266 1 95.5 149 ASP B C 1
ATOM 3088 O O . ASP B 1 149 ? 8.898 13.055 8.758 1 95.5 149 ASP B O 1
ATOM 3092 N N . ASN B 1 150 ? 8.188 10.992 9.219 1 97.5 150 ASN B N 1
ATOM 3093 C CA . ASN B 1 150 ? 9.102 10.352 8.273 1 97.5 150 ASN B CA 1
ATOM 3094 C C . ASN B 1 150 ? 8.844 10.82 6.844 1 97.5 150 ASN B C 1
ATOM 3096 O O . ASN B 1 150 ? 7.699 10.836 6.387 1 97.5 150 ASN B O 1
ATOM 3100 N N . PRO B 1 151 ? 9.906 11.195 6.129 1 96.94 151 PRO B N 1
ATOM 3101 C CA . PRO B 1 151 ? 9.703 11.719 4.773 1 96.94 151 PRO B CA 1
ATOM 3102 C C . PRO B 1 151 ? 8.961 10.734 3.871 1 96.94 151 PRO B C 1
ATOM 3104 O O . PRO B 1 151 ? 8.156 11.141 3.031 1 96.94 151 PRO B O 1
ATOM 3107 N N . LYS B 1 152 ? 9.227 9.5 4.094 1 96.62 152 LYS B N 1
ATOM 3108 C CA . LYS B 1 152 ? 8.547 8.492 3.285 1 96.62 152 LYS B CA 1
ATOM 3109 C C . LYS B 1 152 ? 7.062 8.422 3.629 1 96.62 152 LYS B C 1
ATOM 3111 O O . LYS B 1 152 ? 6.227 8.195 2.75 1 96.62 152 LYS B O 1
ATOM 3116 N N . VAL B 1 153 ? 6.738 8.562 4.914 1 98.31 153 VAL B N 1
ATOM 3117 C CA . VAL B 1 153 ? 5.344 8.633 5.328 1 98.31 153 VAL B CA 1
ATOM 3118 C C . VAL B 1 153 ? 4.668 9.836 4.68 1 98.31 153 VAL B C 1
ATOM 3120 O O . VAL B 1 153 ? 3.631 9.703 4.031 1 98.31 153 VAL B O 1
ATOM 3123 N N . LEU B 1 154 ? 5.305 10.961 4.773 1 97.81 154 LEU B N 1
ATOM 3124 C CA . LEU B 1 154 ? 4.762 12.195 4.23 1 97.81 154 LEU B CA 1
ATOM 3125 C C . LEU B 1 154 ? 4.477 12.055 2.74 1 97.81 154 LEU B C 1
ATOM 3127 O O . LEU B 1 154 ? 3.389 12.406 2.275 1 97.81 154 LEU B O 1
ATOM 3131 N N . ARG B 1 155 ? 5.355 11.516 2.041 1 96.38 155 ARG B N 1
ATOM 3132 C CA . ARG B 1 155 ? 5.18 11.344 0.602 1 96.38 155 ARG B CA 1
ATOM 3133 C C . ARG B 1 155 ? 4.023 10.398 0.3 1 96.38 155 ARG B C 1
ATOM 3135 O O . ARG B 1 155 ? 3.217 10.664 -0.594 1 96.38 155 ARG B O 1
ATOM 3142 N N . ALA B 1 156 ? 3.908 9.352 1.078 1 96.94 156 ALA B N 1
ATOM 3143 C CA . ALA B 1 156 ? 2.9 8.32 0.831 1 96.94 156 ALA B CA 1
ATOM 3144 C C . ALA B 1 156 ? 1.502 8.828 1.163 1 96.94 156 ALA B C 1
ATOM 3146 O O . ALA B 1 156 ? 0.504 8.266 0.705 1 96.94 156 ALA B O 1
ATOM 3147 N N . THR B 1 157 ? 1.395 9.922 1.944 1 97.81 157 THR B N 1
ATOM 3148 C CA . THR B 1 157 ? 0.091 10.477 2.297 1 97.81 157 THR B CA 1
ATOM 3149 C C . THR B 1 157 ? -0.485 11.281 1.136 1 97.81 157 THR B C 1
ATOM 3151 O O . THR B 1 157 ? -1.672 11.609 1.134 1 97.81 157 THR B O 1
ATOM 3154 N N . ALA B 1 158 ? 0.406 11.68 0.191 1 95.38 158 ALA B N 1
ATOM 3155 C CA . ALA B 1 158 ? 0.031 12.523 -0.942 1 95.38 158 ALA B CA 1
ATOM 3156 C C . ALA B 1 158 ? -0.672 13.797 -0.474 1 95.38 158 ALA B C 1
ATOM 3158 O O . ALA B 1 158 ? -1.721 14.164 -1.009 1 95.38 158 ALA B O 1
ATOM 3159 N N . GLY B 1 159 ? -0.162 14.328 0.617 1 96.06 159 GLY B N 1
ATOM 3160 C CA . GLY B 1 159 ? -0.649 15.609 1.084 1 96.06 159 GLY B CA 1
ATOM 3161 C C . GLY B 1 159 ? -1.725 15.492 2.148 1 96.06 159 GLY B C 1
ATOM 3162 O O . GLY B 1 159 ? -2.045 16.469 2.826 1 96.06 159 GLY B O 1
ATOM 3163 N N . GLN B 1 160 ? -2.221 14.328 2.404 1 96.5 160 GLN B N 1
ATOM 3164 C CA . GLN B 1 160 ? -3.33 14.156 3.338 1 96.5 160 GLN B CA 1
ATOM 3165 C C . GLN B 1 160 ? -2.842 14.188 4.781 1 96.5 160 GLN B C 1
ATOM 3167 O O . GLN B 1 160 ? -3.646 14.266 5.715 1 96.5 160 GLN B O 1
ATOM 3172 N N . TRP B 1 161 ? -1.562 14.242 4.9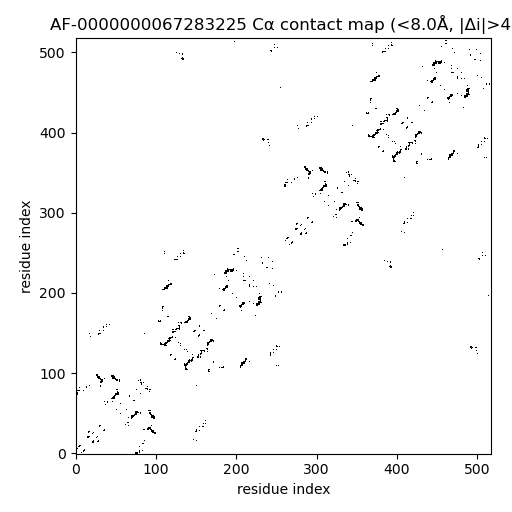34 1 95.94 161 TRP B N 1
ATOM 3173 C CA . TRP B 1 161 ? -0.922 14.438 6.23 1 95.94 161 TRP B CA 1
ATOM 3174 C C . TRP B 1 161 ? -1.45 15.695 6.914 1 95.94 161 TRP B C 1
ATOM 3176 O O . TRP B 1 161 ? -1.632 15.711 8.133 1 95.94 161 TRP B O 1
ATOM 3186 N N . PHE B 1 162 ? -1.836 16.656 6.137 1 94.25 162 PHE B N 1
ATOM 3187 C CA . PHE B 1 162 ? -2.184 17.969 6.664 1 94.25 162 PHE B CA 1
ATOM 3188 C C . PHE B 1 162 ? -3.672 18.047 6.98 1 94.25 162 PHE B C 1
ATOM 3190 O O . PHE B 1 162 ? -4.141 19.031 7.555 1 94.25 162 PHE B O 1
ATOM 3197 N N . ARG B 1 163 ? -4.434 16.969 6.699 1 92.31 163 ARG B N 1
ATOM 3198 C CA . ARG B 1 163 ? -5.887 17.125 6.715 1 92.31 163 ARG B CA 1
ATOM 3199 C C . ARG B 1 163 ? -6.527 16.141 7.695 1 92.31 163 ARG B C 1
ATOM 3201 O O . ARG B 1 163 ? -7.723 16.25 7.98 1 92.31 163 ARG B O 1
ATOM 3208 N N . LEU B 1 164 ? -5.781 15.273 8.219 1 95.5 164 LEU B N 1
ATOM 3209 C CA . LEU B 1 164 ? -6.285 14.289 9.172 1 95.5 164 LEU B CA 1
ATOM 3210 C C . LEU B 1 164 ? -5.723 14.539 10.562 1 95.5 164 LEU B C 1
ATOM 3212 O O . LEU B 1 164 ? -4.504 14.57 10.75 1 95.5 164 LEU B O 1
ATOM 3216 N N . PRO B 1 165 ? -6.602 14.719 11.57 1 96 165 PRO B N 1
ATOM 3217 C CA . PRO B 1 165 ? -6.078 14.758 12.938 1 96 165 PRO B CA 1
ATOM 3218 C C . PRO B 1 165 ? -5.359 13.477 13.336 1 96 165 PRO B C 1
ATOM 3220 O O . PRO B 1 165 ? -5.914 12.383 13.195 1 96 165 PRO B O 1
ATOM 3223 N N . MET B 1 166 ? -4.105 13.617 13.766 1 96.56 166 MET B N 1
ATOM 3224 C CA . MET B 1 166 ? -3.322 12.453 14.164 1 96.56 166 MET B CA 1
ATOM 3225 C C . MET B 1 166 ? -2.551 12.727 15.445 1 96.56 166 MET B C 1
ATOM 3227 O O . MET B 1 166 ? -2.115 13.859 15.68 1 96.56 166 MET B O 1
ATOM 3231 N N . THR B 1 167 ? -2.391 11.672 16.188 1 95.12 167 THR B N 1
ATOM 3232 C CA . THR B 1 167 ? -1.632 11.805 17.422 1 95.12 167 THR B CA 1
ATOM 3233 C C . THR B 1 167 ? -0.911 10.5 17.766 1 95.12 167 THR B C 1
ATOM 3235 O O . THR B 1 167 ? -1.46 9.414 17.562 1 95.12 167 THR B O 1
ATOM 3238 N N . VAL B 1 168 ? 0.303 10.68 18.281 1 95.69 168 VAL B N 1
ATOM 3239 C CA . VAL B 1 168 ? 1.01 9.539 18.844 1 95.69 168 VAL B CA 1
ATOM 3240 C C . VAL B 1 168 ? 0.576 9.32 20.281 1 95.69 168 VAL B C 1
ATOM 3242 O O . VAL B 1 168 ? 0.678 10.227 21.109 1 95.69 168 VAL B O 1
ATOM 3245 N N . SER B 1 169 ? 0.094 8.133 20.547 1 96.25 169 SER B N 1
ATOM 3246 C CA . SER B 1 169 ? -0.343 7.793 21.891 1 96.25 169 SER B CA 1
ATOM 3247 C C . SER B 1 169 ? 0.797 7.195 22.703 1 96.25 169 SER B C 1
ATOM 3249 O O . SER B 1 169 ? 1.462 6.258 22.266 1 96.25 169 SER B O 1
ATOM 3251 N N . GLN B 1 170 ? 1.01 7.676 23.859 1 92.94 170 GLN B N 1
ATOM 3252 C CA . GLN B 1 170 ? 2.014 7.109 24.75 1 92.94 170 GLN B CA 1
ATOM 3253 C C . GLN B 1 170 ? 1.512 5.82 25.406 1 92.94 170 GLN B C 1
ATOM 3255 O O . GLN B 1 170 ? 2.307 5.012 25.875 1 92.94 170 GLN B O 1
ATOM 3260 N N . ASP B 1 171 ? 0.256 5.699 25.484 1 97.25 171 ASP B N 1
ATOM 3261 C CA . ASP B 1 171 ? -0.419 4.52 26.016 1 97.25 171 ASP B CA 1
ATOM 3262 C C . ASP B 1 171 ? -1.695 4.219 25.234 1 97.25 171 ASP B C 1
ATOM 3264 O O . ASP B 1 171 ? -2.773 4.699 25.594 1 97.25 171 ASP B O 1
ATOM 3268 N N . LEU B 1 172 ? -1.534 3.408 24.281 1 97.56 172 LEU B N 1
ATOM 3269 C CA . LEU B 1 172 ? -2.639 3.129 23.375 1 97.56 172 LEU B CA 1
ATOM 3270 C C . LEU B 1 172 ? -3.793 2.457 24.109 1 97.56 172 LEU B C 1
ATOM 3272 O O . LEU B 1 172 ? -4.961 2.689 23.781 1 97.56 172 LEU B O 1
ATOM 3276 N N . LYS B 1 173 ? -3.535 1.64 25.156 1 98 173 LYS B N 1
ATOM 3277 C CA . LYS B 1 173 ? -4.574 0.994 25.953 1 98 173 LYS B CA 1
ATOM 3278 C C . LYS B 1 173 ? -5.441 2.027 26.672 1 98 173 LYS B C 1
ATOM 3280 O O . LYS B 1 173 ? -6.668 1.905 26.688 1 98 173 LYS B O 1
ATOM 3285 N N . ALA B 1 174 ? -4.785 3.012 27.188 1 98.12 174 ALA B N 1
ATOM 3286 C CA . ALA B 1 174 ? -5.512 4.09 27.844 1 98.12 174 ALA B CA 1
ATOM 3287 C C . ALA B 1 174 ? -6.398 4.84 26.859 1 98.12 174 ALA B C 1
ATOM 3289 O O . ALA B 1 174 ? -7.527 5.219 27.188 1 98.12 174 ALA B O 1
ATOM 3290 N N . THR B 1 175 ? -5.883 5.059 25.703 1 97.69 175 THR B N 1
ATOM 3291 C CA . THR B 1 175 ? -6.641 5.727 24.641 1 97.69 175 THR B CA 1
ATOM 3292 C C . THR B 1 175 ? -7.891 4.926 24.297 1 97.69 175 THR B C 1
ATOM 3294 O O . THR B 1 175 ? -8.977 5.496 24.141 1 97.69 175 THR B O 1
ATOM 3297 N N . VAL B 1 176 ? -7.73 3.637 24.172 1 98.44 176 VAL B N 1
ATOM 3298 C CA . VAL B 1 176 ? -8.852 2.758 23.859 1 98.44 176 VAL B CA 1
ATOM 3299 C C . VAL B 1 176 ? -9.906 2.844 24.953 1 98.44 176 VAL B C 1
ATOM 3301 O O . VAL B 1 176 ? -11.102 2.934 24.672 1 98.44 176 VAL B O 1
ATOM 3304 N N . MET B 1 177 ? -9.461 2.869 26.203 1 98.31 177 MET B N 1
ATOM 3305 C CA . MET B 1 177 ? -10.375 2.971 27.328 1 98.31 177 MET B CA 1
ATOM 3306 C C . MET B 1 177 ? -11.148 4.285 27.281 1 98.31 177 MET B C 1
ATOM 3308 O O . MET B 1 177 ? -12.352 4.312 27.547 1 98.31 177 MET B O 1
ATOM 3312 N N . GLN B 1 178 ? -10.492 5.32 26.953 1 97.88 178 GLN B N 1
ATOM 3313 C CA . GLN B 1 178 ? -11.125 6.629 26.844 1 97.88 178 GLN B CA 1
ATOM 3314 C C . GLN B 1 178 ? -12.188 6.629 25.75 1 97.88 178 GLN B C 1
ATOM 3316 O O . GLN B 1 178 ? -13.266 7.191 25.922 1 97.88 178 GLN B O 1
ATOM 3321 N N . ALA B 1 179 ? -11.867 6.02 24.656 1 98.12 179 ALA B N 1
ATOM 3322 C CA . ALA B 1 179 ? -12.812 5.934 23.547 1 98.12 179 ALA B CA 1
ATOM 3323 C C . ALA B 1 179 ? -14.07 5.164 23.953 1 98.12 179 ALA B C 1
ATOM 3325 O O . ALA B 1 179 ? -15.188 5.582 23.641 1 98.12 179 ALA B O 1
ATOM 3326 N N . LYS B 1 180 ? -13.844 4.094 24.656 1 98 180 LYS B N 1
ATOM 3327 C CA . LYS B 1 180 ? -14.961 3.295 25.156 1 98 180 LYS B CA 1
ATOM 3328 C C . LYS B 1 180 ? -15.844 4.102 26.094 1 98 180 LYS B C 1
ATOM 3330 O O . LYS B 1 180 ? -17.062 4.07 25.984 1 98 180 LYS B O 1
ATOM 3335 N N . GLN B 1 181 ? -15.195 4.785 26.922 1 98 181 GLN B N 1
ATOM 3336 C CA . GLN B 1 181 ? -15.922 5.605 27.891 1 98 181 GLN B CA 1
ATOM 3337 C C . GLN B 1 181 ? -16.719 6.707 27.203 1 98 181 GLN B C 1
ATOM 3339 O O . GLN B 1 181 ? -17.781 7.098 27.672 1 98 181 GLN B O 1
ATOM 3344 N N . ALA B 1 182 ? -16.25 7.109 26.094 1 97.88 182 ALA B N 1
ATOM 3345 C CA . ALA B 1 182 ? -16.906 8.164 25.328 1 97.88 182 ALA B CA 1
ATOM 3346 C C . ALA B 1 182 ? -18.031 7.594 24.469 1 97.88 182 ALA B C 1
ATOM 3348 O O . ALA B 1 182 ? -18.688 8.328 23.719 1 97.88 182 ALA B O 1
ATOM 3349 N N . GLY B 1 183 ? -18.219 6.258 24.438 1 97.94 183 GLY B N 1
ATOM 3350 C CA . GLY B 1 183 ? -19.359 5.656 23.797 1 97.94 183 GLY B CA 1
ATOM 3351 C C . GLY B 1 183 ? -19.031 5.055 22.438 1 97.94 183 GLY B C 1
ATOM 3352 O O . GLY B 1 183 ? -19.938 4.676 21.688 1 97.94 183 GLY B O 1
ATOM 3353 N N . MET B 1 184 ? -17.781 4.918 22.125 1 98.5 184 MET B N 1
ATOM 3354 C CA . MET B 1 184 ? -17.406 4.297 20.859 1 98.5 184 MET B CA 1
ATOM 3355 C C . MET B 1 184 ? -17.375 2.777 20.984 1 98.5 184 MET B C 1
ATOM 3357 O O . MET B 1 184 ? -16.922 2.244 22 1 98.5 184 MET B O 1
ATOM 3361 N N . GLN B 1 185 ? -17.812 2.113 19.953 1 98.69 185 GLN B N 1
ATOM 3362 C CA . GLN B 1 185 ? -17.484 0.694 19.875 1 98.69 185 GLN B CA 1
ATOM 3363 C C . GLN B 1 185 ? -16.047 0.487 19.406 1 98.69 185 GLN B C 1
ATOM 3365 O O . GLN B 1 185 ? -15.562 1.209 18.531 1 98.69 185 GLN B O 1
ATOM 3370 N N . VAL B 1 186 ? -15.391 -0.453 20 1 98.81 186 VAL B N 1
ATOM 3371 C CA . VAL B 1 186 ? -14.016 -0.784 19.641 1 98.81 186 VAL B CA 1
ATOM 3372 C C . VAL B 1 186 ? -13.992 -2.078 18.828 1 98.81 186 VAL B C 1
ATOM 3374 O O . VAL B 1 186 ? -14.469 -3.117 19.297 1 98.81 186 VAL B O 1
ATOM 3377 N N . ILE B 1 187 ? -13.445 -1.966 17.594 1 98.75 187 ILE B N 1
ATOM 3378 C CA . ILE B 1 187 ? -13.445 -3.082 16.656 1 98.75 187 ILE B CA 1
ATOM 3379 C C . ILE B 1 187 ? -12.016 -3.529 16.391 1 98.75 187 ILE B C 1
ATOM 3381 O O . ILE B 1 187 ? -11.188 -2.742 15.914 1 98.75 187 ILE B O 1
ATOM 3385 N N . ALA B 1 188 ? -11.711 -4.805 16.688 1 98.5 188 ALA B N 1
ATOM 3386 C CA . ALA B 1 188 ? -10.414 -5.387 16.375 1 98.5 188 ALA B CA 1
ATOM 3387 C C . ALA B 1 188 ? -10.5 -6.258 15.117 1 98.5 188 ALA B C 1
ATOM 3389 O O . ALA B 1 188 ? -11.484 -6.973 14.914 1 98.5 188 ALA B O 1
ATOM 3390 N N . THR B 1 189 ? -9.492 -6.191 14.297 1 95.38 189 THR B N 1
ATOM 3391 C CA . THR B 1 189 ? -9.391 -7.051 13.125 1 95.38 189 THR B CA 1
ATOM 3392 C C . THR B 1 189 ? -8.539 -8.281 13.422 1 95.38 189 THR B C 1
ATOM 3394 O O . THR B 1 189 ? -7.328 -8.172 13.609 1 95.38 189 THR B O 1
ATOM 3397 N N . LEU B 1 190 ? -9.156 -9.422 13.438 1 94.62 190 LEU B N 1
ATOM 3398 C CA . LEU B 1 190 ? -8.5 -10.68 13.766 1 94.62 190 LEU B CA 1
ATOM 3399 C C . LEU B 1 190 ? -8.867 -11.758 12.75 1 94.62 190 LEU B C 1
ATOM 3401 O O . LEU B 1 190 ? -10.047 -11.969 12.461 1 94.62 190 LEU B O 1
ATOM 3405 N N . PRO B 1 191 ? -7.891 -12.477 12.266 1 90.19 191 PRO B N 1
ATOM 3406 C CA . PRO B 1 191 ? -8.172 -13.523 11.273 1 90.19 191 PRO B CA 1
ATOM 3407 C C . PRO B 1 191 ? -9.109 -14.602 11.812 1 90.19 191 PRO B C 1
ATOM 3409 O O . PRO B 1 191 ? -9.875 -15.195 11.047 1 90.19 191 PRO B O 1
ATOM 3412 N N . SER B 1 192 ? -9.094 -14.836 13.078 1 91 192 SER B N 1
ATOM 3413 C CA . SER B 1 192 ? -9.844 -15.938 13.672 1 91 192 SER B CA 1
ATOM 3414 C C . SER B 1 192 ? -11.25 -15.5 14.055 1 91 192 SER B C 1
ATOM 3416 O O . SER B 1 192 ? -12.047 -16.312 14.547 1 91 192 SER B O 1
ATOM 3418 N N . ALA B 1 193 ? -11.555 -14.242 13.859 1 95.25 193 ALA B N 1
ATOM 3419 C CA . ALA B 1 193 ? -12.875 -13.75 14.234 1 95.25 193 ALA B CA 1
ATOM 3420 C C . ALA B 1 193 ? -13.969 -14.422 13.414 1 95.25 193 ALA B C 1
ATOM 3422 O O . ALA B 1 193 ? -13.734 -14.836 12.281 1 95.25 193 ALA B O 1
ATOM 3423 N N . HIS B 1 194 ? -15.133 -14.492 13.969 1 94.38 194 HIS B N 1
ATOM 3424 C CA . HIS B 1 194 ? -16.266 -15.133 13.297 1 94.38 194 HIS B CA 1
ATOM 3425 C C . HIS B 1 194 ? -17.047 -14.133 12.453 1 94.38 194 HIS B C 1
ATOM 3427 O O . HIS B 1 194 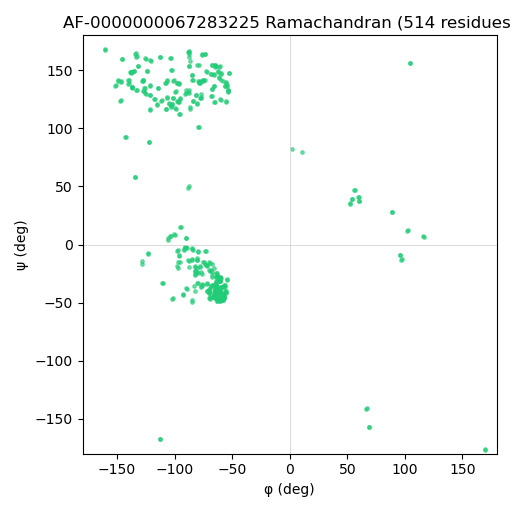? -17.484 -14.453 11.352 1 94.38 194 HIS B O 1
ATOM 3433 N N . LEU B 1 195 ? -17.172 -12.883 12.984 1 96.81 195 LEU B N 1
ATOM 3434 C CA . LEU B 1 195 ? -17.906 -11.836 12.273 1 96.81 195 LEU B CA 1
ATOM 3435 C C . LEU B 1 195 ? -17.031 -11.219 11.18 1 96.81 195 LEU B C 1
ATOM 3437 O O . LEU B 1 195 ? -15.828 -11.023 11.375 1 96.81 195 LEU B O 1
ATOM 3441 N N . THR B 1 196 ? -17.656 -10.945 10.047 1 97.25 196 THR B N 1
ATOM 3442 C CA . THR B 1 196 ? -16.953 -10.172 9.031 1 97.25 196 THR B CA 1
ATOM 3443 C C . THR B 1 196 ? -17.141 -8.672 9.258 1 97.25 196 THR B C 1
ATOM 3445 O O . THR B 1 196 ? -18.078 -8.266 9.961 1 97.25 196 THR B O 1
ATOM 3448 N N . TYR B 1 197 ? -16.281 -7.914 8.672 1 97.75 197 TYR B N 1
ATOM 3449 C CA . TYR B 1 197 ? -16.328 -6.469 8.844 1 97.75 197 TYR B CA 1
ATOM 3450 C C . TYR B 1 197 ? -17.578 -5.883 8.188 1 97.75 197 TYR B C 1
ATOM 3452 O O . TYR B 1 197 ? -17.984 -4.762 8.492 1 97.75 197 TYR B O 1
ATOM 3460 N N . TRP B 1 198 ? -18.25 -6.656 7.281 1 96.12 198 TRP B N 1
ATOM 3461 C CA . TRP B 1 198 ? -19.469 -6.152 6.664 1 96.12 198 TRP B CA 1
ATOM 3462 C C . TRP B 1 198 ? -20.672 -6.328 7.594 1 96.12 198 TRP B C 1
ATOM 3464 O O . TRP B 1 198 ? -21.734 -5.766 7.352 1 96.12 198 TRP B O 1
ATOM 3474 N N . GLU B 1 199 ? -20.469 -7.062 8.617 1 96.88 199 GLU B N 1
ATOM 3475 C CA . GLU B 1 199 ? -21.578 -7.398 9.5 1 96.88 199 GLU B CA 1
ATOM 3476 C C . GLU B 1 199 ? -21.625 -6.473 10.711 1 96.88 199 GLU B C 1
ATOM 3478 O O . GLU B 1 199 ? -22.547 -6.543 11.523 1 96.88 199 GLU B O 1
ATOM 3483 N N . VAL B 1 200 ? -20.672 -5.625 10.828 1 97.12 200 VAL B N 1
ATOM 3484 C CA . VAL B 1 200 ? -20.609 -4.648 11.914 1 97.12 200 VAL B CA 1
ATOM 3485 C C . VAL B 1 200 ? -21.609 -3.525 11.648 1 97.12 200 VAL B C 1
ATOM 3487 O O . VAL B 1 200 ? -21.828 -3.125 10.5 1 97.12 200 VAL B O 1
ATOM 3490 N N . ASP B 1 201 ? -22.312 -3.014 12.727 1 97.81 201 ASP B N 1
ATOM 3491 C CA . ASP B 1 201 ? -23.094 -1.788 12.609 1 97.81 201 ASP B CA 1
ATOM 3492 C C . ASP B 1 201 ? -22.203 -0.553 12.68 1 97.81 201 ASP B C 1
ATOM 3494 O O . ASP B 1 201 ? -21.906 -0.056 13.766 1 97.81 201 ASP B O 1
ATOM 3498 N N . TRP B 1 202 ? -21.922 0.024 11.547 1 97.88 202 TRP B N 1
ATOM 3499 C CA . TRP B 1 202 ? -20.953 1.111 11.461 1 97.88 202 TRP B CA 1
ATOM 3500 C C . TRP B 1 202 ? -21.625 2.463 11.641 1 97.88 202 TRP B C 1
ATOM 3502 O O . TRP B 1 202 ? -21 3.512 11.484 1 97.88 202 TRP B O 1
ATOM 3512 N N . HIS B 1 203 ? -22.875 2.457 11.953 1 97.19 203 HIS B N 1
ATOM 3513 C CA . HIS B 1 203 ? -23.547 3.719 12.234 1 97.19 203 HIS B CA 1
ATOM 3514 C C . HIS B 1 203 ? -23.125 4.277 13.586 1 97.19 203 HIS B C 1
ATOM 3516 O O . HIS B 1 203 ? -23.297 5.469 13.859 1 97.19 203 HIS B O 1
ATOM 3522 N N . GLN B 1 204 ? -22.547 3.453 14.414 1 96.94 204 GLN B N 1
ATOM 3523 C CA . GLN B 1 204 ? -22.047 3.865 15.719 1 96.94 204 GLN B CA 1
ATOM 3524 C C . GLN B 1 204 ? -20.641 4.445 15.602 1 96.94 204 GLN B C 1
ATOM 3526 O O . GLN B 1 204 ? -19.828 3.986 14.789 1 96.94 204 GLN B O 1
ATOM 3531 N N . PRO B 1 205 ? -20.391 5.461 16.5 1 98.25 205 PRO B N 1
ATOM 3532 C CA . PRO B 1 205 ? -18.984 5.844 16.562 1 98.25 205 PRO B CA 1
ATOM 3533 C C . PRO B 1 205 ? -18.062 4.664 16.828 1 98.25 205 PRO B C 1
ATOM 3535 O O . PRO B 1 205 ? -18.359 3.834 17.703 1 98.25 205 PRO B O 1
ATOM 3538 N N . SER B 1 206 ? -16.953 4.551 16.047 1 98.75 206 SER B N 1
ATOM 3539 C CA . SER B 1 206 ? -16.172 3.322 16.094 1 98.75 206 SER B CA 1
ATOM 3540 C C . SER B 1 206 ? -14.672 3.623 16.125 1 98.75 206 SER B C 1
ATOM 3542 O O . SER B 1 206 ? -14.203 4.527 15.43 1 98.75 206 SER B O 1
ATOM 3544 N N . LEU B 1 207 ? -13.984 2.932 16.984 1 98.88 207 LEU B N 1
ATOM 3545 C CA . LEU B 1 207 ? -12.531 2.871 16.984 1 98.88 207 LEU B CA 1
ATOM 3546 C C . LEU B 1 207 ? -12.039 1.553 16.391 1 98.88 207 LEU B C 1
ATOM 3548 O O . LEU B 1 207 ? -12.383 0.479 16.891 1 98.88 207 LEU B O 1
ATOM 3552 N N . ILE B 1 208 ? -11.32 1.646 15.32 1 98.88 208 ILE B N 1
ATOM 3553 C CA . ILE B 1 208 ? -10.805 0.458 14.648 1 98.88 208 ILE B CA 1
ATOM 3554 C C . ILE B 1 208 ? -9.367 0.205 15.078 1 98.88 208 ILE B C 1
ATOM 3556 O O . ILE B 1 208 ? -8.5 1.069 14.906 1 98.88 208 ILE B O 1
ATOM 3560 N N . LEU B 1 209 ? -9.125 -0.965 15.602 1 98.88 209 LEU B N 1
ATOM 3561 C CA . LEU B 1 209 ? -7.781 -1.358 16 1 98.88 209 LEU B CA 1
ATOM 3562 C C . LEU B 1 209 ? -7.098 -2.158 14.898 1 98.88 209 LEU B C 1
ATOM 3564 O O . LEU B 1 209 ? -7.641 -3.158 14.422 1 98.88 209 LEU B O 1
ATOM 3568 N N . LEU B 1 210 ? -5.934 -1.731 14.492 1 98.44 210 LEU B N 1
ATOM 3569 C CA . LEU B 1 210 ? -5.082 -2.455 13.555 1 98.44 210 LEU B CA 1
ATOM 3570 C C . LEU B 1 210 ? -3.676 -2.627 14.117 1 98.44 210 LEU B C 1
ATOM 3572 O O . LEU B 1 210 ? -3.154 -1.728 14.781 1 98.44 210 LEU B O 1
ATOM 3576 N N . GLY B 1 211 ? -3.086 -3.746 13.883 1 97.38 211 GLY B N 1
ATOM 3577 C CA . GLY B 1 211 ? -1.812 -4.062 14.508 1 97.38 211 GLY B CA 1
ATOM 3578 C C . GLY B 1 211 ? -0.662 -4.137 13.523 1 97.38 211 GLY B C 1
ATOM 3579 O O . GLY B 1 211 ? -0.784 -3.686 12.383 1 97.38 211 GLY B O 1
ATOM 3580 N N . ASN B 1 212 ? 0.446 -4.676 14.016 1 97.19 212 ASN B N 1
ATOM 3581 C CA . ASN B 1 212 ? 1.715 -4.809 13.305 1 97.19 212 ASN B CA 1
ATOM 3582 C C . ASN B 1 212 ? 1.565 -5.652 12.039 1 97.19 212 ASN B C 1
ATOM 3584 O O . ASN B 1 212 ? 0.798 -6.617 12.023 1 97.19 212 ASN B O 1
ATOM 3588 N N . GLU B 1 213 ? 2.361 -5.352 10.969 1 94.19 213 GLU B N 1
ATOM 3589 C CA . GLU B 1 213 ? 2.311 -6.008 9.664 1 94.19 213 GLU B CA 1
ATOM 3590 C C . GLU B 1 213 ? 2.615 -7.496 9.789 1 94.19 213 GLU B C 1
ATOM 3592 O O . GLU B 1 213 ? 2.08 -8.312 9.031 1 94.19 213 GLU B O 1
ATOM 3597 N N . GLY B 1 214 ? 3.428 -7.898 10.742 1 90.81 214 GLY B N 1
ATOM 3598 C CA . GLY B 1 214 ? 3.795 -9.289 10.945 1 90.81 214 GLY B CA 1
ATOM 3599 C C . GLY B 1 214 ? 3.051 -9.938 12.094 1 90.81 214 GLY B C 1
ATOM 3600 O O . GLY B 1 214 ? 2.295 -10.891 11.898 1 90.81 214 GLY B O 1
ATOM 3601 N N . ALA B 1 215 ? 3.002 -9.273 13.195 1 93.5 215 ALA B N 1
ATOM 3602 C CA . ALA B 1 215 ? 2.545 -9.867 14.453 1 93.5 215 ALA B CA 1
ATOM 3603 C C . ALA B 1 215 ? 1.064 -9.578 14.688 1 93.5 215 ALA B C 1
ATOM 3605 O O . ALA B 1 215 ? 0.425 -10.227 15.523 1 93.5 215 ALA B O 1
ATOM 3606 N N . GLY B 1 216 ? 0.493 -8.648 13.961 1 96 216 GLY B N 1
ATOM 3607 C CA . GLY B 1 216 ? -0.875 -8.242 14.242 1 96 216 GLY B CA 1
ATOM 3608 C C . GLY B 1 216 ? -1.021 -7.5 15.555 1 96 216 GLY B C 1
ATOM 3609 O O . GLY B 1 216 ? -0.097 -6.809 15.984 1 96 216 GLY B O 1
ATOM 3610 N N . LEU B 1 217 ? -2.201 -7.535 16.062 1 97.62 217 LEU B N 1
ATOM 3611 C CA . LEU B 1 217 ? -2.492 -6.875 17.328 1 97.62 217 LEU B CA 1
ATOM 3612 C C . LEU B 1 217 ? -1.928 -7.676 18.5 1 97.62 217 LEU B C 1
ATOM 3614 O O . LEU B 1 217 ? -1.995 -8.906 18.5 1 97.62 217 LEU B O 1
ATOM 3618 N N . SER B 1 218 ? -1.421 -6.953 19.469 1 97.62 218 SER B N 1
ATOM 3619 C CA . SER B 1 218 ? -1.081 -7.645 20.703 1 97.62 218 SER B CA 1
ATOM 3620 C C . SER B 1 218 ? -2.32 -8.25 21.359 1 97.62 218 SER B C 1
ATOM 3622 O O . SER B 1 218 ? -3.42 -7.707 21.234 1 97.62 218 SER B O 1
ATOM 3624 N N . PRO B 1 219 ? -2.115 -9.352 22.031 1 97 219 PRO B N 1
ATOM 3625 C CA . PRO B 1 219 ? -3.252 -9.969 22.719 1 97 219 PRO B CA 1
ATOM 3626 C C . PRO B 1 219 ? -3.938 -9.023 23.703 1 97 219 PRO B C 1
ATOM 3628 O O . PRO B 1 219 ? -5.164 -9.039 23.828 1 97 219 PRO B O 1
ATOM 3631 N N . GLU B 1 220 ? -3.191 -8.203 24.359 1 97.38 220 GLU B N 1
ATOM 3632 C CA . GLU B 1 220 ? -3.725 -7.27 25.359 1 97.38 220 GLU B CA 1
ATOM 3633 C C . GLU B 1 220 ? -4.652 -6.246 24.703 1 97.38 220 GLU B C 1
ATOM 3635 O O . GLU B 1 220 ? -5.75 -5.988 25.203 1 97.38 220 GLU B O 1
ATOM 3640 N N . LEU B 1 221 ? -4.25 -5.695 23.625 1 98 221 LEU B N 1
ATOM 3641 C CA . LEU B 1 221 ? -5.062 -4.691 22.953 1 98 221 LEU B CA 1
ATOM 3642 C C . LEU B 1 221 ? -6.277 -5.328 22.297 1 98 221 LEU B C 1
ATOM 3644 O O . LEU B 1 221 ? -7.375 -4.773 22.328 1 98 221 LEU B O 1
ATOM 3648 N N . ALA B 1 222 ? -6.074 -6.484 21.703 1 97.81 222 ALA B N 1
ATOM 3649 C CA . ALA B 1 222 ? -7.164 -7.223 21.062 1 97.81 222 ALA B CA 1
ATOM 3650 C C . ALA B 1 222 ? -8.266 -7.531 22.078 1 97.81 222 ALA B C 1
ATOM 3652 O O . ALA B 1 222 ? -9.453 -7.473 21.734 1 97.81 222 ALA B O 1
ATOM 3653 N N . ALA B 1 223 ? -7.887 -7.805 23.266 1 97.62 223 ALA B N 1
ATOM 3654 C CA . ALA B 1 223 ? -8.828 -8.203 24.312 1 97.62 223 ALA B CA 1
ATOM 3655 C C . ALA B 1 223 ? -9.703 -7.027 24.734 1 97.62 223 ALA B C 1
ATOM 3657 O O . ALA B 1 223 ? -10.766 -7.223 25.328 1 97.62 223 ALA B O 1
ATOM 3658 N N . MET B 1 224 ? -9.336 -5.848 24.391 1 98.12 224 MET B N 1
ATOM 3659 C CA . MET B 1 224 ? -10.078 -4.652 24.781 1 98.12 224 MET B CA 1
ATOM 3660 C C . MET B 1 224 ? -11.219 -4.379 23.812 1 98.12 224 MET B C 1
ATOM 3662 O O . MET B 1 224 ? -12.086 -3.541 24.078 1 98.12 224 MET B O 1
ATOM 3666 N N . ALA B 1 225 ? -11.234 -5.02 22.703 1 98.44 225 ALA B N 1
ATOM 3667 C CA . ALA B 1 225 ? -12.234 -4.75 21.672 1 98.44 225 ALA B CA 1
ATOM 3668 C C . ALA B 1 225 ? -13.625 -5.195 22.125 1 98.44 225 ALA B C 1
ATOM 3670 O O . ALA B 1 225 ? -13.758 -6.188 22.844 1 98.44 225 ALA B O 1
ATOM 3671 N N . ASP B 1 226 ? -14.625 -4.5 21.703 1 98.38 226 ASP B N 1
ATOM 3672 C CA . ASP B 1 226 ? -16.016 -4.918 21.891 1 98.38 226 ASP B CA 1
ATOM 3673 C C . ASP B 1 226 ? -16.406 -6.008 20.906 1 98.38 226 ASP B C 1
ATOM 3675 O O . ASP B 1 226 ? -17.234 -6.867 21.203 1 98.38 226 ASP B O 1
ATOM 3679 N N . THR B 1 227 ? -15.859 -5.871 19.719 1 97.75 227 THR B N 1
ATOM 3680 C CA . THR B 1 227 ? -16.125 -6.805 18.625 1 97.75 227 THR B CA 1
ATOM 3681 C C . THR B 1 227 ? -14.859 -7.094 17.828 1 97.75 227 THR B C 1
ATOM 3683 O O . THR B 1 227 ? -14.047 -6.195 17.594 1 97.75 227 THR B O 1
ATOM 3686 N N . SER B 1 228 ? -14.703 -8.352 17.5 1 98.12 228 SER B N 1
ATOM 3687 C CA . SER B 1 228 ? -13.641 -8.742 16.562 1 98.12 228 SER B CA 1
ATOM 3688 C C . SER B 1 228 ? -14.211 -9.141 15.211 1 98.12 228 SER B C 1
ATOM 3690 O O . SER B 1 228 ? -15.242 -9.812 15.141 1 98.12 228 SER B O 1
ATOM 3692 N N . VAL B 1 229 ? -13.5 -8.688 14.18 1 98.19 229 VAL B N 1
ATOM 3693 C CA . VAL B 1 229 ? -14 -8.984 12.836 1 98.19 229 VAL B CA 1
ATOM 3694 C C . VAL B 1 229 ? -12.859 -9.531 11.977 1 98.19 229 VAL B C 1
ATOM 3696 O O . VAL B 1 229 ? -11.688 -9.289 12.258 1 98.19 229 VAL B O 1
ATOM 3699 N N . ASN B 1 230 ? -13.203 -10.297 11.023 1 97.31 230 ASN B N 1
ATOM 3700 C CA . ASN B 1 230 ? -12.242 -10.734 10.016 1 97.31 230 ASN B CA 1
ATOM 3701 C C . ASN B 1 230 ? -12.555 -10.156 8.641 1 97.31 230 ASN B C 1
ATOM 3703 O O . ASN B 1 230 ? -13.633 -9.578 8.438 1 97.31 230 ASN B O 1
ATOM 3707 N N . ILE B 1 231 ? -11.648 -10.156 7.82 1 97.81 231 ILE B N 1
ATOM 3708 C CA . ILE B 1 231 ? -11.812 -9.914 6.391 1 97.81 231 ILE B CA 1
ATOM 3709 C C . ILE B 1 231 ? -11.758 -11.242 5.637 1 97.81 231 ILE B C 1
ATOM 3711 O O . ILE B 1 231 ? -10.766 -11.969 5.723 1 97.81 231 ILE B O 1
ATOM 3715 N N . PRO B 1 232 ? -12.75 -11.57 4.949 1 97.31 232 PRO B N 1
ATOM 3716 C CA . PRO B 1 232 ? -12.742 -12.859 4.254 1 97.31 232 PRO B CA 1
ATOM 3717 C C . PRO B 1 232 ? -11.547 -13.016 3.316 1 97.31 232 PRO B C 1
ATOM 3719 O O . PRO B 1 232 ? -11.242 -12.102 2.549 1 97.31 232 PRO B O 1
ATOM 3722 N N . LEU B 1 233 ? -10.938 -14.156 3.344 1 97.19 233 LEU B N 1
ATOM 3723 C CA . LEU B 1 233 ? -9.781 -14.469 2.512 1 97.19 233 LEU B CA 1
ATOM 3724 C C . LEU B 1 233 ? -10 -15.773 1.754 1 97.19 233 LEU B C 1
ATOM 3726 O O . LEU B 1 233 ? -10.562 -16.734 2.297 1 97.19 233 LEU B O 1
ATOM 3730 N N . ASN B 1 234 ? -9.555 -15.766 0.539 1 96.12 234 ASN B N 1
ATOM 3731 C CA . ASN B 1 234 ? -9.547 -17.016 -0.2 1 96.12 234 ASN B CA 1
ATOM 3732 C C . ASN B 1 234 ? -8.586 -18.031 0.42 1 96.12 234 ASN B C 1
ATOM 3734 O O . ASN B 1 234 ? -7.625 -17.641 1.094 1 96.12 234 ASN B O 1
ATOM 3738 N N . PRO B 1 235 ? -8.82 -19.297 0.225 1 92.5 235 PRO B N 1
ATOM 3739 C CA . PRO B 1 235 ? -7.902 -20.312 0.758 1 92.5 235 PRO B CA 1
ATOM 3740 C C . PRO B 1 235 ? -6.461 -20.078 0.312 1 92.5 235 PRO B C 1
ATOM 3742 O O . PRO B 1 235 ? -6.215 -19.719 -0.839 1 92.5 235 PRO B O 1
ATOM 3745 N N . GLY B 1 236 ? -5.559 -20.25 1.247 1 90.88 236 GLY B N 1
ATOM 3746 C CA . GLY B 1 236 ? -4.145 -20.125 0.932 1 90.88 236 GLY B CA 1
ATOM 3747 C C . GLY B 1 236 ? -3.586 -18.75 1.249 1 90.88 236 GLY B C 1
ATOM 3748 O O . GLY B 1 236 ? -2.369 -18.547 1.24 1 90.88 236 GLY B O 1
ATOM 3749 N N . VAL B 1 237 ? -4.492 -17.844 1.478 1 93.5 237 VAL B N 1
ATOM 3750 C CA . VAL B 1 237 ? -4.051 -16.5 1.823 1 93.5 237 VAL B CA 1
ATOM 3751 C C . VAL B 1 237 ? -4.113 -16.312 3.338 1 93.5 237 VAL B C 1
ATOM 3753 O O . VAL B 1 237 ? -5.129 -16.609 3.967 1 93.5 237 VAL B O 1
ATOM 3756 N N . GLU B 1 238 ? -3.051 -15.797 3.898 1 91 238 GLU B N 1
ATOM 3757 C CA . GLU B 1 238 ? -2.953 -15.703 5.352 1 91 238 GLU B CA 1
ATOM 3758 C C . GLU B 1 238 ? -3.463 -14.359 5.859 1 91 238 GLU B C 1
ATOM 3760 O O . GLU B 1 238 ? -4.094 -14.289 6.914 1 91 238 GLU B O 1
ATOM 3765 N N . SER B 1 239 ? -3.074 -13.359 5.16 1 94.62 239 SER B N 1
ATOM 3766 C CA . SER B 1 239 ? -3.463 -12.016 5.59 1 94.62 239 SER B CA 1
ATOM 3767 C C . SER B 1 239 ? -3.346 -11.016 4.449 1 94.62 239 SER B C 1
ATOM 3769 O O . SER B 1 239 ? -2.826 -11.336 3.381 1 94.62 239 SER B O 1
ATOM 3771 N N . LEU B 1 240 ? -3.918 -9.867 4.723 1 97.06 240 LEU B N 1
ATOM 3772 C CA . LEU B 1 240 ? -3.801 -8.742 3.803 1 97.06 240 LEU B CA 1
ATOM 3773 C C . LEU B 1 240 ? -2.799 -7.719 4.32 1 97.06 240 LEU B C 1
ATOM 3775 O O . LEU B 1 240 ? -2.393 -7.773 5.484 1 97.06 240 LEU B O 1
ATOM 3779 N N . ASN B 1 241 ? -2.303 -6.867 3.426 1 97.62 241 ASN B N 1
ATOM 3780 C CA . ASN B 1 241 ? -1.574 -5.664 3.812 1 97.62 241 ASN B CA 1
ATOM 3781 C C . ASN B 1 241 ? -2.393 -4.793 4.762 1 97.62 241 ASN B C 1
ATOM 3783 O O . ASN B 1 241 ? -3.592 -4.594 4.551 1 97.62 241 ASN B O 1
ATOM 3787 N N . VAL B 1 242 ? -1.786 -4.254 5.723 1 98.44 242 VAL B N 1
ATOM 3788 C CA . VAL B 1 242 ? -2.506 -3.566 6.793 1 98.44 242 VAL B CA 1
ATOM 3789 C C . VAL B 1 242 ? -3.221 -2.342 6.227 1 98.44 242 VAL B C 1
ATOM 3791 O O . VAL B 1 242 ? -4.309 -1.985 6.684 1 98.44 242 VAL B O 1
ATOM 3794 N N . ALA B 1 243 ? -2.652 -1.662 5.219 1 98.75 243 ALA B N 1
ATOM 3795 C CA . ALA B 1 243 ? -3.311 -0.51 4.609 1 98.75 243 ALA B CA 1
ATOM 3796 C C . ALA B 1 243 ? -4.574 -0.932 3.865 1 98.75 243 ALA B C 1
ATOM 3798 O O . ALA B 1 243 ? -5.562 -0.196 3.842 1 98.75 243 ALA B O 1
ATOM 3799 N N . ILE B 1 244 ? -4.516 -2.125 3.264 1 98.81 244 ILE B N 1
ATOM 3800 C CA . ILE B 1 244 ? -5.691 -2.678 2.602 1 98.81 244 ILE B CA 1
ATOM 3801 C C . ILE B 1 244 ? -6.773 -2.977 3.637 1 98.81 244 ILE B C 1
ATOM 3803 O O . ILE B 1 244 ? -7.945 -2.643 3.438 1 98.81 244 ILE B O 1
ATOM 3807 N N . ALA B 1 245 ? -6.395 -3.594 4.754 1 98.69 245 ALA B N 1
ATOM 3808 C CA . ALA B 1 245 ? -7.336 -3.895 5.828 1 98.69 245 ALA B CA 1
ATOM 3809 C C . ALA B 1 245 ? -8.016 -2.625 6.336 1 98.69 245 ALA B C 1
ATOM 3811 O O . ALA B 1 245 ? -9.234 -2.592 6.5 1 98.69 245 ALA B O 1
ATOM 3812 N N . ALA B 1 246 ? -7.242 -1.595 6.551 1 98.81 246 ALA B N 1
ATOM 3813 C CA . ALA B 1 246 ? -7.777 -0.31 6.996 1 98.81 246 ALA B CA 1
ATOM 3814 C C . ALA B 1 246 ? -8.789 0.241 5.992 1 98.81 246 ALA B C 1
ATOM 3816 O O . ALA B 1 246 ? -9.867 0.691 6.371 1 98.81 246 ALA B O 1
ATOM 3817 N N . ALA B 1 247 ? -8.43 0.183 4.727 1 98.81 247 ALA B N 1
ATOM 3818 C CA . ALA B 1 247 ? -9.266 0.738 3.666 1 98.81 247 ALA B CA 1
ATOM 3819 C C . ALA B 1 247 ? -10.625 0.045 3.619 1 98.81 247 ALA B C 1
ATOM 3821 O O . ALA B 1 247 ? -11.664 0.702 3.48 1 98.81 247 ALA B O 1
ATOM 3822 N N . LEU B 1 248 ? -10.578 -1.273 3.732 1 98.75 248 LEU B N 1
ATOM 3823 C CA . LEU B 1 248 ? -11.812 -2.055 3.648 1 98.75 248 LEU B CA 1
ATOM 3824 C C . LEU B 1 248 ? -12.758 -1.704 4.793 1 98.75 248 LEU B C 1
ATOM 3826 O O . LEU B 1 248 ? -13.953 -1.494 4.578 1 98.75 248 LEU B O 1
ATOM 3830 N N . MET B 1 249 ? -12.234 -1.536 5.988 1 98.38 249 MET B N 1
ATOM 3831 C CA . MET B 1 249 ? -13.055 -1.192 7.141 1 98.38 249 MET B CA 1
ATOM 3832 C C . MET B 1 249 ? -13.609 0.225 7.02 1 98.38 249 MET B C 1
ATOM 3834 O O . MET B 1 249 ? -14.797 0.456 7.23 1 98.38 249 MET B O 1
ATOM 3838 N N . LEU B 1 250 ? -12.773 1.102 6.656 1 98.69 250 LEU B N 1
ATOM 3839 C CA . LEU B 1 250 ? -13.148 2.508 6.559 1 98.69 250 LEU B CA 1
ATOM 3840 C C . LEU B 1 250 ? -14.234 2.707 5.512 1 98.69 250 LEU B C 1
ATOM 3842 O O . LEU B 1 250 ? -15.219 3.412 5.758 1 98.69 250 LEU B O 1
ATOM 3846 N N . TYR B 1 251 ? -14.109 2.062 4.434 1 98.56 251 TYR B N 1
ATOM 3847 C CA . TYR B 1 251 ? -15.047 2.311 3.344 1 98.56 251 TYR B CA 1
ATOM 3848 C C . TYR B 1 251 ? -16.344 1.535 3.551 1 98.56 251 TYR B C 1
ATOM 3850 O O . TYR B 1 251 ? -17.391 1.917 3.027 1 98.56 251 TYR B O 1
ATOM 3858 N N . GLU B 1 252 ? -16.25 0.395 4.285 1 98.19 252 GLU B N 1
ATOM 3859 C CA . GLU B 1 252 ? -17.516 -0.228 4.688 1 98.19 252 GLU B CA 1
ATOM 3860 C C . GLU B 1 252 ? -18.312 0.69 5.609 1 98.19 252 GLU B C 1
ATOM 3862 O O . GLU B 1 252 ? -19.531 0.814 5.461 1 98.19 252 GLU B O 1
ATOM 3867 N N . ALA B 1 253 ? -17.609 1.304 6.555 1 98.12 253 ALA B N 1
ATOM 3868 C CA . ALA B 1 253 ? -18.25 2.275 7.43 1 98.12 253 ALA B CA 1
ATOM 3869 C C . ALA B 1 253 ? -18.875 3.414 6.625 1 98.12 253 ALA B C 1
ATOM 3871 O O . ALA B 1 253 ? -20.016 3.809 6.871 1 98.12 253 ALA B O 1
ATOM 3872 N N . ARG B 1 254 ? -18.109 3.9 5.664 1 97.81 254 ARG B N 1
ATOM 3873 C CA . ARG B 1 254 ? -18.625 4.988 4.832 1 97.81 254 ARG B CA 1
ATOM 3874 C C . ARG B 1 254 ? -19.828 4.535 4.016 1 97.81 254 ARG B C 1
ATOM 3876 O O . ARG B 1 254 ? -20.812 5.266 3.902 1 97.81 254 ARG B O 1
ATOM 3883 N N . ARG B 1 255 ? -19.766 3.371 3.428 1 97.25 255 ARG B N 1
ATOM 3884 C CA . ARG B 1 255 ? -20.859 2.834 2.621 1 97.25 255 ARG B CA 1
ATOM 3885 C C . ARG B 1 255 ? -22.156 2.75 3.432 1 97.25 255 ARG B C 1
ATOM 3887 O O . ARG B 1 255 ? -23.219 3.121 2.943 1 97.25 255 ARG B O 1
ATOM 3894 N N . GLN B 1 256 ? -22.047 2.305 4.676 1 97.25 256 GLN B N 1
ATOM 3895 C CA . GLN B 1 256 ? -23.219 2.137 5.52 1 97.25 256 GLN B CA 1
ATOM 3896 C C . GLN B 1 256 ? -23.781 3.488 5.953 1 97.25 256 GLN B C 1
ATOM 3898 O O . GLN B 1 256 ? -25 3.639 6.102 1 97.25 256 GLN B O 1
ATOM 3903 N N . ARG B 1 257 ? -22.969 4.512 6.16 1 93 257 ARG B N 1
ATOM 3904 C CA . ARG B 1 257 ? -23.406 5.809 6.668 1 93 257 ARG B CA 1
ATOM 3905 C C . ARG B 1 257 ? -23.953 6.684 5.543 1 93 257 ARG B C 1
ATOM 3907 O O . ARG B 1 257 ? -24.625 7.68 5.801 1 93 257 ARG B O 1
ATOM 3914 N N . ARG B 1 258 ? -23.422 6.676 4.273 1 78.94 258 ARG B N 1
ATOM 3915 C CA . ARG B 1 258 ? -23.891 7.453 3.125 1 78.94 258 ARG B CA 1
ATOM 3916 C C . ARG B 1 258 ? -25.094 6.789 2.469 1 78.94 258 ARG B C 1
ATOM 3918 O O . ARG B 1 258 ? -25.719 7.367 1.569 1 78.94 258 ARG B O 1
ATOM 3925 N N . GLY B 1 259 ? -25.25 5.395 2.77 1 46.94 259 GLY B N 1
ATOM 3926 C CA . GLY B 1 259 ? -26.484 4.824 2.277 1 46.94 259 GLY B CA 1
ATOM 3927 C C . GLY B 1 259 ? -27.672 5.094 3.188 1 46.94 259 GLY B C 1
ATOM 3928 O O . GLY B 1 259 ? -27.5 5.445 4.355 1 46.94 259 GLY B O 1
#

Secondary structure (DSSP, 8-state):
-B--TT-HHHHHHHHTTSHHHHHHHTEEEEESHHHHHHHHHTT--EEEEEEEHHHHHH-HHHHHHHHHTEEEEEEE-HHHHHHH-SSSS--SEEEEEESS-SPPPPPSSSEEEEE-S---HHHHHHHHHHHHHHT-SEEEEETTSPPTT-HHHHHHHTTGGGTS-EEEES-HHHHHHHHHHTT-EEEEE-TT-SEEGGGS-TTS-EEEEE-BTTTBS-HHHHTT-SEEEE----TT-----HHHHHHHHHHHHHHHHH-/-B--TT-HHHHHHHHTTSHHHHHHHTEEEEESHHHHHHHHHTT--EEEEEEEHHHHHH-HHHHHHHHHTEEEEEEE-HHHHHHH-SSSS--SEEEEEESS-SPPPPPSSSEEEEE-S---HHHHHHHHHHHHHHT-SEEEEETTSPPTT-HHHHHHHTTGGGTS-EEEES-HHHHHHHHHHTT-EEEEE-TT-SEEGGGS-TTS-EEEEE-BTTTBS-HHHHTT-SEEEE----TT-----HHHHHHHHHHHHHHHHH-

Sequence (518 aa):
MLTSLQNSLVKQIRKLHAAKERHKQQLFLLEGTHLLEEACAVNYPLAVVCCTQQWQISHPMLWEEACQKSDRAEIVSEEVMAAIATTVQPDGVVALAKRNISPTPIPFTGVVLALETVQDPGNLGTIIRTAAAAGASGLWLSGDSVDLDNPKVLRATAGQWFRLPMTVSQDLKATVMQAKQAGMQVIATLPSAHLTYWEVDWHQPSLILLGNEGAGLSPELAAMADTSVNIPLNPGVESLNVAIAAALMLYEARRQRRGMLTSLQNSLVKQIRKLHAAKERHKQQLFLLEGTHLLEEACAVNYPLAVVCCTQQWQISHPMLWEEACQKSDRAEIVSEEVMAAIATTVQPDGVVALAKRNISPTPIPFTGVVLALETVQDPGNLGTIIRTAAAAGASGLWLSGDSVDLDNPKVLRATAGQWFRLPMTVSQDLKATVMQAKQAGMQVIATLPSAHLTYWEVDWHQPSLILLGNEGAGLSPELAAMADTSVNIPLNPGVESLNVAIAAALMLYEARRQRRG

pLDDT: mean 96.19, std 5.07, range [46.91, 98.88]

InterPro domains:
  IPR001537 tRNA/rRNA methyltransferase, SpoU type [PF00588] (111-251)
  IPR013123 RNA 2-O ribose methyltransferase, substrate binding [SM00967] (29-103)
  IPR029026 tRNA (guanine-N1-)-methyltransferase, N-terminal [G3DSA:3.40.1280.10] (107-258)
  IPR029028 Alpha/beta knot methyltransferases [SSF75217] (103-258)
  IPR029064 Ribosomal protein eL30-like superfamily [G3DSA:3.30.1330.30] (1-100)
  IPR029064 Ribosomal protein eL30-like superfamily [SSF55315] (1-99)
  IPR051259 Ribosomal RNA Methyltransferase [PTHR43191] (3-256)
  IPR053888 MRM3-like, substrate binding domain [PF22435] (7-95)

Radius of gyration: 24.01 Å; Cα contacts (8 Å, |Δi|>4): 1075; chains: 2; bounding box: 60×66×55 Å

Nearest PDB structures (foldseek):
  5l0z-assembly1_B  TM=8.948E-01  e=1.342E-24  Sinorhizobium meliloti 1021
  4x3m-assembly1_B  TM=8.972E-01  e=8.612E-24  Thermus thermophilus HB8
  1ipa-assembly1_A  TM=8.524E-01  e=3.632E-23  Thermus thermophilus
  3nk6-assembly1_B  TM=7.967E-01  e=1.018E-15  Streptomyces actuosus
  1gz0-assembly4_E  TM=9.517E-01  e=1.946E-12  Escherichia coli